Protein 7NNI (pdb70)

Sequence (688 aa):
ATKVAVAGASGYAGGEILRLLLGHPAYADGRLRIGALTAATSAGSTLGEHHPHLTPLAHRVVEPTEAAVLGGHDAVFLALPHGHSAVLAQQLSPETLIIDCGADFRLTDAAVWERFYGSSHAGSWPYGLPELPGARDQLRGTRRIAVPGCYPTAALLALFPALAADLIEPAVTVVAVSGTSGAGRAATTDLLGAEVIGSARAYNIAGVHRHTPEIAQGLRAVTDRDVSVSFTPVLIPASRGILATCTARTRSPLSQLRAAYEKAYHAEPFIYLMPEGQLPRTGAVIGSNAAHIAVAVDEDAQTFVAIAAIDNLVKGTAGAAVQSMNLALGWPETDGLSVVGVAPATKVAVAGASGYAGGEILRLLLGHPAYADGRLRIGALTAATSAGSTLGEHHPHLTPLAHRVVEPTEAAVLGGHDAVFLALPHGHSAVLAQQLSPETLIIDCGADFRLTDAAVWERFYGSSHAGSWPYGLPELPGARDQLRGTRRIAVPGCYPTAALLALFPALAADLIEPAVTVVAVSGTSGAGRAATTDLLGAEVIGSARAYNIAGVHRHTPEIAQGLRAVTDRDVSVSFTPVLIPASRGILATCTARTRSPLSQLRAAYEKAYHAEPFIYLMPEGQLPRTGAVIGSNAAHIAVAVDEDAQTFVAIAAIDNLVKGTAGAAVQSMNLALGWPETDGLSVVGVAP

Foldseek 3Di:
DFEEEEEQCLKPLNVLLLVLCCLFVCVVVVNYHYFAYEYQDQQQQFSCVRRVVNVVRRRHGHHHLAQVRRPPGQEYEHRCQDDDCLVVCVSHDVNHQYAYLYDLAQDADQVLCCVQPVDGRPYHAQELQCLQPPRLVSLFQDSYYHYAALVLNQACLQPQLCVLVVFFDQEKEKEKEWELSSVMDDDDPCSDLVNQPPDKAKPCFDPNPSCQVSNLRSNVVRDVDRHHYGYIYMYHHDHWKMKMKMKGAGPDDPVVSVVSNCVSPVPPVQEAEDDPPDADDQQFAAPALHKYKYWDADNVRNMIIMIIMHTCSAVVGSVSSVLSVCSNVVHDSCGSGHNGGDHD/DFEEEEEQCLKLLNVLLLVLCCLFVCVVVVVYHYFAYEYQPQQQAFSCVRHVVNVVRRRHGHHHDALVRRPPGQEYEHRCQDDACLVSVVSYDQRRQYAYLHDLALDADQVLCCVQPVDGRSYHAQELQCLQPPRLVRLFQGSYYHYAAQVLNQACLQPQLCLLVVFFDQEKEKEKEWELSSVMDDDDPCSDLVNQPPDKDKPCFDPNDSCQVSNQVSNVVRHVDRHHYGYIYMYHHDHWKMKMKMKGAGPDDPVVVVVSSCVSPVPPVQEAEDDPPDDDDQQFAAPALHKYKYWDADVVVNMIIMIIMHTCSAVVGSVSSVLSVCSSVVHDSCGSGHNGGDHD

GO terms:
  GO:0070401 NADP+ binding (F, IDA)
  GO:0005515 protein binding (F, IPI)

Radius of gyration: 26.14 Å; Cα contacts (8 Å, |Δi|>4): 1713; chains: 2; bounding box: 53×65×77 Å

B-factor: mean 17.66, std 7.45, range [7.05, 54.95]

Structure (mmCIF, N/CA/C/O backbone):
data_7NNI
#
_entry.id   7NNI
#
_cell.length_a   140.688
_cell.length_b   77.991
_cell.length_c   88.292
_cell.angle_alpha   90.000
_cell.angle_beta   127.520
_cell.angle_gamma   90.000
#
_symmetry.space_group_name_H-M   'C 1 2 1'
#
loop_
_entity.id
_entity.type
_entity.pdbx_description
1 polymer 'N-acetyl-gamma-glutamyl-phosphate reductase'
2 water water
#
loop_
_atom_site.group_PDB
_atom_site.id
_atom_site.type_symbol
_atom_site.label_atom_id
_atom_site.label_alt_id
_atom_site.label_comp_id
_atom_site.label_asym_id
_atom_site.label_entity_id
_atom_site.label_seq_id
_atom_site.pdbx_PDB_ins_code
_atom_site.Cartn_x
_atom_site.Cartn_y
_atom_site.Cartn_z
_atom_site.occupancy
_atom_site.B_iso_or_equiv
_atom_site.auth_seq_id
_atom_site.auth_comp_id
_atom_site.auth_asym_id
_atom_site.auth_atom_id
_atom_site.pdbx_PDB_model_num
ATOM 1 N N . ALA A 1 11 ? 35.907 -1.168 19.128 1.00 30.00 9 ALA A N 1
ATOM 2 C CA . ALA A 1 11 ? 35.064 -1.184 17.910 1.00 30.00 9 ALA A CA 1
ATOM 3 C C . ALA A 1 11 ? 33.782 -2.012 18.095 1.00 30.00 9 ALA A C 1
ATOM 4 O O . ALA A 1 11 ? 33.818 -3.074 18.682 1.00 30.00 9 ALA A O 1
ATOM 6 N N . THR A 1 12 ? 32.708 -1.521 17.488 1.00 17.24 10 THR A N 1
ATOM 7 C CA . THR A 1 12 ? 31.391 -2.140 17.627 1.00 15.37 10 THR A CA 1
ATOM 8 C C . THR A 1 12 ? 30.868 -2.489 16.233 1.00 15.69 10 THR A C 1
ATOM 9 O O . THR A 1 12 ? 30.699 -1.617 15.491 1.00 16.31 10 THR A O 1
ATOM 13 N N . LYS A 1 13 ? 30.702 -3.767 15.954 1.00 13.54 11 LYS A N 1
ATOM 14 C CA . LYS A 1 13 ? 30.143 -4.241 14.664 1.00 15.62 11 LYS A CA 1
ATOM 15 C C . LYS A 1 13 ? 28.647 -4.453 14.908 1.00 14.66 11 LYS A C 1
ATOM 16 O O . LYS A 1 13 ? 28.323 -5.172 15.809 1.00 13.78 11 LYS A O 1
ATOM 22 N N . VAL A 1 14 ? 27.814 -3.811 14.086 1.00 12.22 12 VAL A N 1
ATOM 23 C CA . VAL A 1 14 ? 26.351 -3.765 14.310 1.00 12.24 12 VAL A CA 1
ATOM 24 C C . VAL A 1 14 ? 25.588 -4.510 13.214 1.00 13.15 12 VAL A C 1
ATOM 25 O O . VAL A 1 14 ? 25.916 -4.391 12.075 1.00 13.15 12 VAL A O 1
ATOM 29 N N . ALA A 1 15 ? 24.618 -5.296 13.644 1.00 10.26 13 ALA A N 1
ATOM 30 C CA . ALA A 1 15 ? 23.722 -5.938 12.669 1.00 11.73 13 ALA A CA 1
ATOM 31 C C . ALA A 1 15 ? 22.341 -5.278 12.775 1.00 12.39 13 ALA A C 1
ATOM 32 O O . ALA A 1 15 ? 21.998 -4.773 13.808 1.00 11.40 13 ALA A O 1
ATOM 34 N N . VAL A 1 16 ? 21.595 -5.311 11.678 1.00 12.90 14 VAL A N 1
ATOM 35 C CA . VAL A 1 16 ? 20.212 -4.795 11.731 1.00 12.04 14 VAL A CA 1
ATOM 36 C C . VAL A 1 16 ? 19.296 -5.890 11.184 1.00 13.73 14 VAL A C 1
ATOM 37 O O . VAL A 1 16 ? 19.417 -6.154 10.053 1.00 14.48 14 VAL A O 1
ATOM 41 N N . ALA A 1 17 ? 18.464 -6.471 12.027 1.00 11.98 15 ALA A N 1
ATOM 42 C CA . ALA A 1 17 ? 17.488 -7.493 11.623 1.00 15.30 15 ALA A CA 1
ATOM 43 C C . ALA A 1 17 ? 16.195 -6.768 11.248 1.00 16.85 15 ALA A C 1
ATOM 44 O O . ALA A 1 17 ? 15.792 -5.921 12.006 1.00 16.33 15 ALA A O 1
ATOM 46 N N . GLY A 1 18 ? 15.628 -7.095 10.096 1.00 15.95 16 GLY A N 1
ATOM 47 C CA . GLY A 1 18 ? 14.462 -6.337 9.609 1.00 16.13 16 GLY A CA 1
ATOM 48 C C . GLY A 1 18 ? 14.943 -5.064 8.958 1.00 15.40 16 GLY A C 1
ATOM 49 O O . GLY A 1 18 ? 14.300 -4.064 9.068 1.00 19.13 16 GLY A O 1
ATOM 50 N N . ALA A 1 19 ? 16.043 -5.179 8.221 1.00 13.41 17 ALA A N 1
ATOM 51 C CA . ALA A 1 19 ? 16.687 -4.005 7.613 1.00 13.26 17 ALA A CA 1
ATOM 52 C C . ALA A 1 19 ? 15.844 -3.421 6.472 1.00 16.69 17 ALA A C 1
ATOM 53 O O . ALA A 1 19 ? 16.058 -2.307 6.195 1.00 15.72 17 ALA A O 1
ATOM 55 N N . SER A 1 20 ? 14.951 -4.219 5.876 1.00 14.50 18 SER A N 1
ATOM 56 C CA . SER A 1 20 ? 14.201 -3.753 4.710 1.00 14.25 18 SER A CA 1
ATOM 57 C C . SER A 1 20 ? 12.946 -2.961 5.069 1.00 14.46 18 SER A C 1
ATOM 58 O O . SER A 1 20 ? 12.304 -2.412 4.161 1.00 16.12 18 SER A O 1
ATOM 61 N N . GLY A 1 21 ? 12.576 -2.884 6.354 1.00 15.42 19 GLY A N 1
ATOM 62 C CA . GLY A 1 21 ? 11.448 -2.078 6.778 1.00 14.16 19 GLY A CA 1
ATOM 63 C C . GLY A 1 21 ? 11.835 -0.625 7.003 1.00 15.24 19 GLY A C 1
ATOM 64 O O . GLY A 1 21 ? 12.989 -0.222 6.852 1.00 13.56 19 GLY A O 1
ATOM 65 N N . TYR A 1 22 ? 10.840 0.176 7.397 1.00 13.93 20 TYR A N 1
ATOM 66 C CA . TYR A 1 22 ? 11.075 1.612 7.563 1.00 12.91 20 TYR A CA 1
ATOM 67 C C . TYR A 1 22 ? 12.000 1.898 8.745 1.00 13.15 20 TYR A C 1
ATOM 68 O O . TYR A 1 22 ? 12.911 2.729 8.642 1.00 14.61 20 TYR A O 1
ATOM 77 N N . ALA A 1 23 ? 11.761 1.249 9.888 1.00 13.16 21 ALA A N 1
ATOM 78 C CA . ALA A 1 23 ? 12.631 1.456 11.045 1.00 13.52 21 ALA A CA 1
ATOM 79 C C . ALA A 1 23 ? 14.063 1.027 10.744 1.00 14.23 21 ALA A C 1
ATOM 80 O O . ALA A 1 23 ? 15.014 1.723 11.114 1.00 14.55 21 ALA A O 1
ATOM 82 N N . GLY A 1 24 ? 14.238 -0.122 10.083 1.00 14.48 22 GLY A N 1
ATOM 83 C CA . GLY A 1 24 ? 15.581 -0.587 9.776 1.00 14.27 22 GLY A CA 1
ATOM 84 C C . GLY A 1 24 ? 16.306 0.343 8.826 1.00 14.16 22 GLY A C 1
ATOM 85 O O . GLY A 1 24 ? 17.506 0.599 8.985 1.00 12.66 22 GLY A O 1
ATOM 86 N N . GLY A 1 25 ? 15.588 0.856 7.818 1.00 14.38 23 GLY A N 1
ATOM 87 C CA . GLY A 1 25 ? 16.175 1.839 6.924 1.00 12.58 23 GLY A CA 1
ATOM 88 C C . GLY A 1 25 ? 16.570 3.117 7.636 1.00 13.97 23 GLY A C 1
ATOM 89 O O . GLY A 1 25 ? 17.572 3.743 7.282 1.00 16.11 23 GLY A O 1
ATOM 90 N N . GLU A 1 26 ? 15.794 3.527 8.644 1.00 12.83 24 GLU A N 1
ATOM 91 C CA . GLU A 1 26 ? 16.134 4.758 9.342 1.00 12.24 24 GLU A CA 1
ATOM 92 C C . GLU A 1 26 ? 17.275 4.558 10.323 1.00 11.75 24 GLU A C 1
ATOM 93 O O . GLU A 1 26 ? 18.105 5.457 10.474 1.00 14.89 24 GLU A O 1
ATOM 99 N N . ILE A 1 27 ? 17.351 3.399 10.978 1.00 8.91 25 ILE A N 1
ATOM 100 C CA . ILE A 1 27 ? 18.545 3.090 11.772 1.00 10.35 25 ILE A CA 1
ATOM 101 C C . ILE A 1 27 ? 19.792 3.168 10.902 1.00 10.77 25 ILE A C 1
ATOM 102 O O . ILE A 1 27 ? 20.800 3.761 11.297 1.00 10.04 25 ILE A O 1
ATOM 107 N N . LEU A 1 28 ? 19.738 2.593 9.693 1.00 10.11 26 LEU A N 1
ATOM 108 C CA . LEU A 1 28 ? 20.899 2.609 8.811 1.00 10.99 26 LEU A CA 1
ATOM 109 C C . LEU A 1 28 ? 21.261 4.020 8.366 1.00 11.51 26 LEU A C 1
ATOM 110 O O . LEU A 1 28 ? 22.442 4.351 8.270 1.00 9.81 26 LEU A O 1
ATOM 115 N N . ARG A 1 29 ? 20.267 4.869 8.088 1.00 10.18 27 ARG A N 1
ATOM 116 C CA . ARG A 1 29 ? 20.576 6.259 7.772 1.00 9.38 27 ARG A CA 1
ATOM 117 C C . ARG A 1 29 ? 21.323 6.940 8.919 1.00 10.44 27 ARG A C 1
ATOM 118 O O . ARG A 1 29 ? 22.302 7.666 8.694 1.00 12.05 27 ARG A O 1
ATOM 126 N N . LEU A 1 30 ? 20.867 6.736 10.157 1.00 9.41 28 LEU A N 1
ATOM 127 C CA . LEU A 1 30 ? 21.539 7.361 11.297 1.00 9.89 28 LEU A CA 1
ATOM 128 C C . LEU A 1 30 ? 22.937 6.790 11.510 1.00 10.67 28 LEU A C 1
ATOM 129 O O . LEU A 1 30 ? 23.869 7.531 11.851 1.00 12.37 28 LEU A O 1
ATOM 134 N N . LEU A 1 31 ? 23.103 5.478 11.344 1.00 9.54 29 LEU A N 1
ATOM 135 C CA . LEU A 1 31 ? 24.430 4.898 11.533 1.00 9.70 29 LEU A CA 1
ATOM 136 C C . LEU A 1 31 ? 25.409 5.435 10.496 1.00 10.85 29 LEU A C 1
ATOM 137 O O . LEU A 1 31 ? 26.572 5.702 10.814 1.00 11.24 29 LEU A O 1
ATOM 142 N N . LEU A 1 32 ? 24.951 5.627 9.250 1.00 11.79 30 LEU A N 1
ATOM 143 C CA . LEU A 1 32 ? 25.838 6.132 8.206 1.00 11.39 30 LEU A CA 1
ATOM 144 C C . LEU A 1 32 ? 26.309 7.553 8.492 1.00 13.26 30 LEU A C 1
ATOM 145 O O . LEU A 1 32 ? 27.380 7.955 8.025 1.00 14.57 30 LEU A O 1
ATOM 150 N N . GLY A 1 33 ? 25.521 8.336 9.224 1.00 11.06 31 GLY A N 1
ATOM 151 C CA . GLY A 1 33 ? 25.899 9.690 9.559 1.00 13.81 31 GLY A CA 1
ATOM 152 C C . GLY A 1 33 ? 26.532 9.843 10.919 1.00 12.95 31 GLY A C 1
ATOM 153 O O . GLY A 1 33 ? 26.871 10.965 11.306 1.00 13.80 31 GLY A O 1
ATOM 154 N N . HIS A 1 34 ? 26.715 8.749 11.651 1.00 12.05 32 HIS A N 1
ATOM 155 C CA . HIS A 1 34 ? 27.208 8.751 13.024 1.00 11.59 32 HIS A CA 1
ATOM 156 C C . HIS A 1 34 ? 28.717 9.003 13.034 1.00 15.16 32 HIS A C 1
ATOM 157 O O . HIS A 1 34 ? 29.441 8.461 12.198 1.00 14.53 32 HIS A O 1
ATOM 164 N N . PRO A 1 35 ? 29.213 9.842 13.945 1.00 11.01 33 PRO A N 1
ATOM 165 C CA . PRO A 1 35 ? 30.660 10.122 13.962 1.00 14.37 33 PRO A CA 1
ATOM 166 C C . PRO A 1 35 ? 31.514 8.894 14.233 1.00 14.93 33 PRO A C 1
ATOM 167 O O . PRO A 1 35 ? 32.671 8.848 13.793 1.00 16.61 33 PRO A O 1
ATOM 171 N N . ALA A 1 36 ? 30.992 7.903 14.959 1.00 12.41 34 ALA A N 1
ATOM 172 C CA . ALA A 1 36 ? 31.772 6.690 15.175 1.00 16.37 34 ALA A CA 1
ATOM 173 C C . ALA A 1 36 ? 31.865 5.840 13.917 1.00 15.80 34 ALA A C 1
ATOM 174 O O . ALA A 1 36 ? 32.817 5.061 13.780 1.00 13.29 34 ALA A O 1
ATOM 176 N N . TYR A 1 37 ? 30.899 5.962 13.001 1.00 13.27 35 TYR A N 1
ATOM 177 C CA . TYR A 1 37 ? 31.031 5.306 11.705 1.00 13.52 35 TYR A CA 1
ATOM 178 C C . TYR A 1 37 ? 32.126 5.972 10.883 1.00 14.82 35 TYR A C 1
ATOM 179 O O . TYR A 1 37 ? 32.962 5.292 10.274 1.00 15.48 35 TYR A O 1
ATOM 188 N N . ALA A 1 38 ? 32.159 7.303 10.890 1.00 14.63 36 ALA A N 1
ATOM 189 C CA . ALA A 1 38 ? 33.151 8.028 10.112 1.00 15.85 36 ALA A CA 1
ATOM 190 C C . ALA A 1 38 ? 34.565 7.771 10.618 1.00 15.84 36 ALA A C 1
ATOM 191 O O . ALA A 1 38 ? 35.506 7.748 9.818 1.00 16.49 36 ALA A O 1
ATOM 193 N N . ASP A 1 39 ? 34.746 7.571 11.918 1.00 13.90 37 ASP A N 1
ATOM 194 C CA . ASP A 1 39 ? 36.099 7.379 12.429 1.00 17.63 37 ASP A CA 1
ATOM 195 C C . ASP A 1 39 ? 36.465 5.913 12.617 1.00 19.12 37 ASP A C 1
ATOM 196 O O . ASP A 1 39 ? 37.580 5.615 13.054 1.00 18.21 37 ASP A O 1
ATOM 201 N N . GLY A 1 40 ? 35.571 4.990 12.272 1.00 15.53 38 GLY A N 1
ATOM 202 C CA . GLY A 1 40 ? 35.901 3.580 12.246 1.00 16.20 38 GLY A CA 1
ATOM 203 C C . GLY A 1 40 ? 35.533 2.784 13.478 1.00 16.72 38 GLY A C 1
ATOM 204 O O . GLY A 1 40 ? 35.781 1.570 13.500 1.00 19.06 38 GLY A O 1
ATOM 205 N N . ARG A 1 41 ? 34.971 3.417 14.508 1.00 14.16 39 ARG A N 1
ATOM 206 C CA . ARG A 1 41 ? 34.620 2.686 15.720 1.00 17.13 39 ARG A CA 1
ATOM 207 C C . ARG A 1 41 ? 33.325 1.902 15.572 1.00 19.03 39 ARG A C 1
ATOM 208 O O . ARG A 1 41 ? 33.118 0.912 16.285 1.00 19.93 39 ARG A O 1
ATOM 216 N N . LEU A 1 42 ? 32.440 2.339 14.686 1.00 12.72 40 LEU A N 1
ATOM 217 C CA . LEU A 1 42 ? 31.180 1.659 14.429 1.00 12.98 40 LEU A CA 1
ATOM 218 C C . LEU A 1 42 ? 31.208 1.101 13.015 1.00 15.53 40 LEU A C 1
ATOM 219 O O . LEU A 1 42 ? 31.475 1.837 12.062 1.00 14.93 40 LEU A O 1
ATOM 224 N N . ARG A 1 43 ? 30.925 -0.190 12.882 1.00 12.10 41 ARG A N 1
ATOM 225 C CA . ARG A 1 43 ? 30.949 -0.862 11.595 1.00 11.54 41 ARG A CA 1
ATOM 226 C C . ARG A 1 43 ? 29.611 -1.537 11.363 1.00 11.62 41 ARG A C 1
ATOM 227 O O . ARG A 1 43 ? 29.039 -2.131 12.280 1.00 12.43 41 ARG A O 1
ATOM 235 N N . ILE A 1 44 ? 29.125 -1.445 10.129 1.00 10.80 42 ILE A N 1
ATOM 236 C CA . ILE A 1 44 ? 27.807 -1.945 9.760 1.00 9.43 42 ILE A CA 1
ATOM 237 C C . ILE A 1 44 ? 27.997 -3.339 9.182 1.00 12.28 42 ILE A C 1
ATOM 238 O O . ILE A 1 44 ? 28.642 -3.503 8.140 1.00 12.70 42 ILE A O 1
ATOM 243 N N . GLY A 1 45 ? 27.467 -4.344 9.882 1.00 11.10 43 GLY A N 1
ATOM 244 C CA . GLY A 1 45 ? 27.592 -5.726 9.467 1.00 10.54 43 GLY A CA 1
ATOM 245 C C . GLY A 1 45 ? 26.358 -6.263 8.766 1.00 13.17 43 GLY A C 1
ATOM 246 O O . GLY A 1 45 ? 25.870 -5.658 7.810 1.00 13.08 43 GLY A O 1
ATOM 247 N N . ALA A 1 46 ? 25.853 -7.400 9.237 1.00 10.42 44 ALA A N 1
ATOM 248 C CA . ALA A 1 46 ? 24.767 -8.100 8.556 1.00 10.73 44 ALA A CA 1
ATOM 249 C C . ALA A 1 46 ? 23.471 -7.301 8.567 1.00 14.01 44 ALA A C 1
ATOM 250 O O . ALA A 1 46 ? 23.092 -6.709 9.582 1.00 12.58 44 ALA A O 1
ATOM 252 N N . LEU A 1 47 ? 22.784 -7.325 7.421 1.00 10.54 45 LEU A N 1
ATOM 253 C CA . LEU A 1 47 ? 21.479 -6.705 7.214 1.00 11.16 45 LEU A CA 1
ATOM 254 C C . LEU A 1 47 ? 20.525 -7.802 6.767 1.00 12.20 45 LEU A C 1
ATOM 255 O O . LEU A 1 47 ? 20.752 -8.430 5.727 1.00 12.95 45 LEU A O 1
ATOM 260 N N . THR A 1 48 ? 19.488 -8.064 7.564 1.00 12.68 46 THR A N 1
ATOM 261 C CA . THR A 1 48 ? 18.689 -9.267 7.375 1.00 12.86 46 THR A CA 1
ATOM 262 C C . THR A 1 48 ? 17.212 -8.932 7.244 1.00 15.11 46 THR A C 1
ATOM 263 O O . THR A 1 48 ? 16.746 -7.871 7.660 1.00 15.43 46 THR A O 1
ATOM 267 N N . ALA A 1 49 ? 16.483 -9.863 6.639 1.00 14.99 47 ALA A N 1
ATOM 268 C CA . ALA A 1 49 ? 15.037 -9.750 6.519 1.00 14.96 47 ALA A CA 1
ATOM 269 C C . ALA A 1 49 ? 14.446 -11.150 6.470 1.00 19.92 47 ALA A C 1
ATOM 270 O O . ALA A 1 49 ? 15.142 -12.131 6.190 1.00 17.94 47 ALA A O 1
ATOM 272 N N . ALA A 1 50 ? 13.142 -11.232 6.752 1.00 20.71 48 ALA A N 1
ATOM 273 C CA . ALA A 1 50 ? 12.460 -12.519 6.741 1.00 22.52 48 ALA A CA 1
ATOM 274 C C . ALA A 1 50 ? 12.119 -12.979 5.333 1.00 27.14 48 ALA A C 1
ATOM 275 O O . ALA A 1 50 ? 11.928 -14.179 5.117 1.00 31.63 48 ALA A O 1
ATOM 277 N N . THR A 1 51 ? 12.022 -12.054 4.385 1.00 23.92 49 THR A N 1
ATOM 278 C CA . THR A 1 51 ? 11.845 -12.355 2.973 1.00 25.76 49 THR A CA 1
ATOM 279 C C . THR A 1 51 ? 12.883 -11.573 2.179 1.00 26.09 49 THR A C 1
ATOM 280 O O . THR A 1 51 ? 13.524 -10.649 2.689 1.00 26.95 49 THR A O 1
ATOM 284 N N . SER A 1 52 ? 13.046 -11.962 0.917 1.00 28.83 50 SER A N 1
ATOM 285 C CA . SER A 1 52 ? 13.917 -11.290 -0.042 1.00 25.33 50 SER A CA 1
ATOM 286 C C . SER A 1 52 ? 15.404 -11.463 0.263 1.00 20.94 50 SER A C 1
ATOM 287 O O . SER A 1 52 ? 16.216 -10.672 -0.212 1.00 19.70 50 SER A O 1
ATOM 290 N N . ALA A 1 53 ? 15.800 -12.480 1.031 1.00 21.67 51 ALA A N 1
ATOM 291 C CA . ALA A 1 53 ? 17.222 -12.785 1.140 1.00 20.68 51 ALA A CA 1
ATOM 292 C C . ALA A 1 53 ? 17.805 -13.029 -0.248 1.00 19.99 51 ALA A C 1
ATOM 293 O O . ALA A 1 53 ? 17.199 -13.709 -1.083 1.00 22.45 51 ALA A O 1
ATOM 295 N N . GLY A 1 54 ? 18.983 -12.460 -0.498 1.00 18.07 52 GLY A N 1
ATOM 296 C CA . GLY A 1 54 ? 19.605 -12.521 -1.798 1.00 19.30 52 GLY A CA 1
ATOM 297 C C . GLY A 1 54 ? 19.381 -11.293 -2.657 1.00 19.85 52 GLY A C 1
ATOM 298 O O . GLY A 1 54 ? 20.122 -11.089 -3.629 1.00 21.65 52 GLY A O 1
ATOM 299 N N . SER A 1 55 ? 18.376 -10.483 -2.337 1.00 15.55 53 SER A N 1
ATOM 300 C CA . SER A 1 55 ? 18.245 -9.182 -2.971 1.00 16.61 53 SER A CA 1
ATOM 301 C C . SER A 1 55 ? 19.305 -8.240 -2.408 1.00 18.37 53 SER A C 1
ATOM 302 O O . SER A 1 55 ? 19.970 -8.544 -1.413 1.00 17.58 53 SER A O 1
ATOM 305 N N . THR A 1 56 ? 19.474 -7.087 -3.055 1.00 16.07 54 THR A N 1
ATOM 306 C CA . THR A 1 56 ? 20.381 -6.076 -2.528 1.00 16.34 54 THR A CA 1
ATOM 307 C C . THR A 1 56 ? 19.608 -5.002 -1.781 1.00 16.94 54 THR A C 1
ATOM 308 O O . THR A 1 56 ? 18.418 -4.769 -2.015 1.00 16.98 54 THR A O 1
ATOM 312 N N . LEU A 1 57 ? 20.322 -4.327 -0.878 1.00 13.20 55 LEU A N 1
ATOM 313 C CA . LEU A 1 57 ? 19.685 -3.301 -0.068 1.00 13.58 55 LEU A CA 1
ATOM 314 C C . LEU A 1 57 ? 19.139 -2.169 -0.924 1.00 14.88 55 LEU A C 1
ATOM 315 O O . LEU A 1 57 ? 18.101 -1.589 -0.589 1.00 15.10 55 LEU A O 1
ATOM 320 N N . GLY A 1 58 ? 19.824 -1.845 -2.026 1.00 16.47 56 GLY A N 1
ATOM 321 C CA . GLY A 1 58 ? 19.372 -0.761 -2.886 1.00 17.48 56 GLY A CA 1
ATOM 322 C C . GLY A 1 58 ? 18.013 -1.021 -3.500 1.00 17.60 56 GLY A C 1
ATOM 323 O O . GLY A 1 58 ? 17.281 -0.078 -3.815 1.00 17.76 56 GLY A O 1
ATOM 324 N N . GLU A 1 59 ? 17.649 -2.294 -3.666 1.00 15.61 57 GLU A N 1
ATOM 325 C CA . GLU A 1 59 ? 16.306 -2.619 -4.141 1.00 16.91 57 GLU A CA 1
ATOM 326 C C . GLU A 1 59 ? 15.227 -2.269 -3.121 1.00 22.14 57 GLU A C 1
ATOM 327 O O . GLU A 1 59 ? 14.069 -2.074 -3.507 1.00 25.85 57 GLU A O 1
ATOM 333 N N . HIS A 1 60 ? 15.575 -2.188 -1.836 1.00 15.69 58 HIS A N 1
ATOM 334 C CA . HIS A 1 60 ? 14.636 -1.878 -0.761 1.00 15.89 58 HIS A CA 1
ATOM 335 C C . HIS A 1 60 ? 14.712 -0.435 -0.292 1.00 17.62 58 HIS A C 1
ATOM 336 O O . HIS A 1 60 ? 13.681 0.175 -0.002 1.00 16.42 58 HIS A O 1
ATOM 343 N N . HIS A 1 61 ? 15.920 0.116 -0.202 1.00 13.52 59 HIS A N 1
ATOM 344 C CA . HIS A 1 61 ? 16.168 1.436 0.368 1.00 13.38 59 HIS A CA 1
ATOM 345 C C . HIS A 1 61 ? 17.061 2.201 -0.598 1.00 16.39 59 HIS A C 1
ATOM 346 O O . HIS A 1 61 ? 18.268 2.344 -0.363 1.00 13.51 59 HIS A O 1
ATOM 353 N N . PRO A 1 62 ? 16.503 2.704 -1.702 1.00 15.08 60 PRO A N 1
ATOM 354 C CA . PRO A 1 62 ? 17.331 3.448 -2.664 1.00 12.57 60 PRO A CA 1
ATOM 355 C C . PRO A 1 62 ? 17.964 4.704 -2.093 1.00 12.65 60 PRO A C 1
ATOM 356 O O . PRO A 1 62 ? 18.915 5.214 -2.692 1.00 14.71 60 PRO A O 1
ATOM 360 N N . HIS A 1 63 ? 17.484 5.222 -0.959 1.00 12.40 61 HIS A N 1
ATOM 361 C CA . HIS A 1 63 ? 18.126 6.391 -0.377 1.00 11.69 61 HIS A CA 1
ATOM 362 C C . HIS A 1 63 ? 19.468 6.052 0.263 1.00 9.72 61 HIS A C 1
ATOM 363 O O . HIS A 1 63 ? 20.281 6.952 0.471 1.00 12.33 61 HIS A O 1
ATOM 370 N N . LEU A 1 64 ? 19.726 4.786 0.549 1.00 9.76 62 LEU A N 1
ATOM 371 C CA . LEU A 1 64 ? 20.943 4.396 1.273 1.00 10.56 62 LEU A CA 1
ATOM 372 C C . LEU A 1 64 ? 22.033 3.947 0.296 1.00 11.41 62 LEU A C 1
ATOM 373 O O . LEU A 1 64 ? 22.547 2.827 0.358 1.00 12.17 62 LEU A O 1
ATOM 378 N N . THR A 1 65 ? 22.383 4.830 -0.639 1.00 10.96 63 THR A N 1
ATOM 379 C CA . THR A 1 65 ? 23.277 4.411 -1.714 1.00 13.09 63 THR A CA 1
ATOM 380 C C . THR A 1 65 ? 24.645 3.922 -1.242 1.00 14.12 63 THR A C 1
ATOM 381 O O . THR A 1 65 ? 25.183 3.017 -1.901 1.00 12.77 63 THR A O 1
ATOM 385 N N . PRO A 1 66 ? 25.247 4.427 -0.153 1.00 12.74 64 PRO A N 1
ATOM 386 C CA . PRO A 1 66 ? 26.534 3.854 0.286 1.00 14.46 64 PRO A CA 1
ATOM 387 C C . PRO A 1 66 ? 26.466 2.372 0.583 1.00 14.14 64 PRO A C 1
ATOM 388 O O . PRO A 1 66 ? 27.506 1.700 0.530 1.00 15.71 64 PRO A O 1
ATOM 392 N N . LEU A 1 67 ? 25.283 1.842 0.891 1.00 9.95 65 LEU A N 1
ATOM 393 C CA . LEU A 1 67 ? 25.104 0.434 1.210 1.00 11.91 65 LEU A CA 1
ATOM 394 C C . LEU A 1 67 ? 24.339 -0.322 0.136 1.00 14.05 65 LEU A C 1
ATOM 395 O O . LEU A 1 67 ? 23.874 -1.433 0.397 1.00 12.68 65 LEU A O 1
ATOM 400 N N . ALA A 1 68 ? 24.180 0.262 -1.057 1.00 14.77 66 ALA A N 1
ATOM 401 C CA . ALA A 1 68 ? 23.245 -0.279 -2.041 1.00 16.45 66 ALA A CA 1
ATOM 402 C C . ALA A 1 68 ? 23.592 -1.710 -2.434 1.00 14.63 66 ALA A C 1
ATOM 403 O O . ALA A 1 68 ? 22.695 -2.531 -2.661 1.00 15.68 66 ALA A O 1
ATOM 405 N N . HIS A 1 69 ? 24.885 -2.029 -2.503 1.00 15.49 67 HIS A N 1
ATOM 406 C CA . HIS A 1 69 ? 25.360 -3.333 -2.946 1.00 17.10 67 HIS A CA 1
ATOM 407 C C . HIS A 1 69 ? 25.280 -4.415 -1.870 1.00 17.54 67 HIS A C 1
ATOM 408 O O . HIS A 1 69 ? 25.555 -5.578 -2.175 1.00 18.74 67 HIS A O 1
ATOM 415 N N . ARG A 1 70 ? 24.929 -4.080 -0.627 1.00 13.99 68 ARG A N 1
ATOM 416 C CA . ARG A 1 70 ? 24.840 -5.106 0.410 1.00 14.45 68 ARG A CA 1
ATOM 417 C C . ARG A 1 70 ? 23.741 -6.112 0.090 1.00 14.74 68 ARG A C 1
ATOM 418 O O . ARG A 1 70 ? 22.625 -5.740 -0.275 1.00 15.48 68 ARG A O 1
ATOM 426 N N . VAL A 1 71 ? 24.053 -7.393 0.266 1.00 15.04 69 VAL A N 1
ATOM 427 C CA . VAL A 1 71 ? 23.096 -8.462 0.018 1.00 15.51 69 VAL A CA 1
ATOM 428 C C . VAL A 1 71 ? 22.330 -8.758 1.302 1.00 14.25 69 VAL A C 1
ATOM 429 O O . VAL A 1 71 ? 22.928 -9.045 2.347 1.00 13.85 69 VAL A O 1
ATOM 433 N N . VAL A 1 72 ? 20.999 -8.695 1.219 1.00 13.64 70 VAL A N 1
ATOM 434 C CA . VAL A 1 72 ? 20.146 -9.008 2.359 1.00 12.43 70 VAL A CA 1
ATOM 435 C C . VAL A 1 72 ? 20.260 -10.490 2.688 1.00 16.49 70 VAL A C 1
ATOM 436 O O . VAL A 1 72 ? 20.180 -11.351 1.800 1.00 18.27 70 VAL A O 1
ATOM 440 N N . GLU A 1 73 ? 20.448 -10.796 3.969 1.00 14.64 71 GLU A N 1
ATOM 441 C CA . GLU A 1 73 ? 20.597 -12.158 4.462 1.00 15.17 71 GLU A CA 1
ATOM 442 C C . GLU A 1 73 ? 19.357 -12.580 5.242 1.00 15.85 71 GLU A C 1
ATOM 443 O O . GLU A 1 73 ? 18.546 -11.739 5.635 1.00 14.66 71 GLU A O 1
ATOM 449 N N . PRO A 1 74 ? 19.151 -13.878 5.460 1.00 17.33 72 PRO A N 1
ATOM 450 C CA . PRO A 1 74 ? 17.977 -14.300 6.231 1.00 17.53 72 PRO A CA 1
ATOM 451 C C . PRO A 1 74 ? 18.127 -13.907 7.691 1.00 16.61 72 PRO A C 1
ATOM 452 O O . PRO A 1 74 ? 19.231 -13.875 8.237 1.00 17.40 72 PRO A O 1
ATOM 456 N N . THR A 1 75 ? 16.995 -13.590 8.318 1.00 15.54 73 THR A N 1
ATOM 457 C CA . THR A 1 75 ? 16.982 -13.262 9.745 1.00 17.28 73 THR A CA 1
ATOM 458 C C . THR A 1 75 ? 17.097 -14.563 10.523 1.00 18.15 73 THR A C 1
ATOM 459 O O . THR A 1 75 ? 16.111 -15.271 10.728 1.00 19.11 73 THR A O 1
ATOM 463 N N . GLU A 1 76 ? 18.321 -14.885 10.936 1.00 16.37 74 GLU A N 1
ATOM 464 C CA . GLU A 1 76 ? 18.639 -16.102 11.660 1.00 21.28 74 GLU A CA 1
ATOM 465 C C . GLU A 1 76 ? 19.736 -15.772 12.655 1.00 18.87 74 GLU A C 1
ATOM 466 O O . GLU A 1 76 ? 20.600 -14.935 12.383 1.00 18.11 74 GLU A O 1
ATOM 472 N N . ALA A 1 77 ? 19.703 -16.448 13.804 1.00 18.79 75 ALA A N 1
ATOM 473 C CA . ALA A 1 77 ? 20.719 -16.211 14.827 1.00 20.88 75 ALA A CA 1
ATOM 474 C C . ALA A 1 77 ? 22.130 -16.427 14.287 1.00 18.40 75 ALA A C 1
ATOM 475 O O . ALA A 1 77 ? 23.055 -15.690 14.648 1.00 20.89 75 ALA A O 1
ATOM 477 N N . ALA A 1 78 ? 22.320 -17.434 13.426 1.00 17.75 76 ALA A N 1
ATOM 478 C CA . ALA A 1 78 ? 23.662 -17.719 12.918 1.00 19.74 76 ALA A CA 1
ATOM 479 C C . ALA A 1 78 ? 24.221 -16.544 12.119 1.00 19.60 76 ALA A C 1
ATOM 480 O O . ALA A 1 78 ? 25.406 -16.206 12.248 1.00 18.64 76 ALA A O 1
ATOM 482 N N . VAL A 1 79 ? 23.379 -15.899 11.305 1.00 17.67 77 VAL A N 1
ATOM 483 C CA . VAL A 1 79 ? 23.809 -14.730 10.539 1.00 17.42 77 VAL A CA 1
ATOM 484 C C . VAL A 1 79 ? 24.119 -13.554 11.459 1.00 15.05 77 VAL A C 1
ATOM 485 O O . VAL A 1 79 ? 25.017 -12.749 11.177 1.00 15.88 77 VAL A O 1
ATOM 489 N N . LEU A 1 80 ? 23.391 -13.433 12.565 1.00 15.69 78 LEU A N 1
ATOM 490 C CA . LEU A 1 80 ? 23.548 -12.308 13.474 1.00 14.93 78 LEU A CA 1
ATOM 491 C C . LEU A 1 80 ? 24.694 -12.490 14.457 1.00 17.31 78 LEU A C 1
ATOM 492 O O . LEU A 1 80 ? 25.038 -11.537 15.160 1.00 17.52 78 LEU A O 1
ATOM 497 N N . GLY A 1 81 ? 25.285 -13.678 14.525 1.00 16.14 79 GLY A N 1
ATOM 498 C CA . GLY A 1 81 ? 26.423 -13.884 15.401 1.00 17.99 79 GLY A CA 1
ATOM 499 C C . GLY A 1 81 ? 27.631 -13.081 14.965 1.00 17.49 79 GLY A C 1
ATOM 500 O O . GLY A 1 81 ? 27.752 -12.648 13.818 1.00 18.84 79 GLY A O 1
ATOM 501 N N . GLY A 1 82 ? 28.550 -12.879 15.908 1.00 17.35 80 GLY A N 1
ATOM 502 C CA . GLY A 1 82 ? 29.725 -12.097 15.594 1.00 19.49 80 GLY A CA 1
ATOM 503 C C . GLY A 1 82 ? 29.497 -10.606 15.530 1.00 19.57 80 GLY A C 1
ATOM 504 O O . GLY A 1 82 ? 30.365 -9.882 15.038 1.00 20.76 80 GLY A O 1
ATOM 505 N N . HIS A 1 83 ? 28.354 -10.123 15.998 1.00 14.69 81 HIS A N 1
ATOM 506 C CA . HIS A 1 83 ? 28.075 -8.696 16.068 1.00 15.50 81 HIS A CA 1
ATOM 507 C C . HIS A 1 83 ? 27.951 -8.271 17.525 1.00 15.22 81 HIS A C 1
ATOM 508 O O . HIS A 1 83 ? 27.266 -8.930 18.315 1.00 17.63 81 HIS A O 1
ATOM 515 N N . ASP A 1 84 ? 28.599 -7.158 17.868 1.00 13.17 82 ASP A N 1
ATOM 516 C CA . ASP A 1 84 ? 28.563 -6.670 19.242 1.00 16.97 82 ASP A CA 1
ATOM 517 C C . ASP A 1 84 ? 27.204 -6.092 19.611 1.00 14.23 82 ASP A C 1
ATOM 518 O O . ASP A 1 84 ? 26.835 -6.094 20.794 1.00 12.54 82 ASP A O 1
ATOM 523 N N . ALA A 1 85 ? 26.462 -5.581 18.628 1.00 10.68 83 ALA A N 1
ATOM 524 C CA . ALA A 1 85 ? 25.158 -4.980 18.847 1.00 11.08 83 ALA A CA 1
ATOM 525 C C . ALA A 1 85 ? 24.228 -5.448 17.737 1.00 9.90 83 ALA A C 1
ATOM 526 O O . ALA A 1 85 ? 24.645 -5.569 16.580 1.00 12.01 83 ALA A O 1
ATOM 528 N N . VAL A 1 86 ? 22.981 -5.747 18.092 1.00 9.50 84 VAL A N 1
ATOM 529 C CA . VAL A 1 86 ? 21.989 -6.182 17.112 1.00 9.39 84 VAL A CA 1
ATOM 530 C C . VAL A 1 86 ? 20.734 -5.352 17.314 1.00 12.75 84 VAL A C 1
ATOM 531 O O . VAL A 1 86 ? 20.148 -5.367 18.405 1.00 12.75 84 VAL A O 1
ATOM 535 N N . PHE A 1 87 ? 20.331 -4.620 16.276 1.00 10.79 85 PHE A N 1
ATOM 536 C CA . PHE A 1 87 ? 19.051 -3.925 16.270 1.00 11.94 85 PHE A CA 1
ATOM 537 C C . PHE A 1 87 ? 17.996 -4.892 15.749 1.00 13.15 85 PHE A C 1
ATOM 538 O O . PHE A 1 87 ? 18.129 -5.408 14.635 1.00 13.09 85 PHE A O 1
ATOM 546 N N . LEU A 1 88 ? 16.967 -5.155 16.551 1.00 12.29 86 LEU A N 1
ATOM 547 C CA . LEU A 1 88 ? 15.814 -5.922 16.080 1.00 11.42 86 LEU A CA 1
ATOM 548 C C . LEU A 1 88 ? 14.808 -4.881 15.627 1.00 15.40 86 LEU A C 1
ATOM 549 O O . LEU A 1 88 ? 13.997 -4.389 16.412 1.00 13.94 86 LEU A O 1
ATOM 554 N N . ALA A 1 89 ? 14.908 -4.510 14.353 1.00 15.66 87 ALA A N 1
ATOM 555 C CA . ALA A 1 89 ? 14.170 -3.371 13.801 1.00 15.19 87 ALA A CA 1
ATOM 556 C C . ALA A 1 89 ? 12.817 -3.832 13.266 1.00 17.57 87 ALA A C 1
ATOM 557 O O . ALA A 1 89 ? 12.485 -3.700 12.087 1.00 21.85 87 ALA A O 1
ATOM 559 N N . LEU A 1 90 ? 12.041 -4.409 14.172 1.00 18.20 88 LEU A N 1
ATOM 560 C CA . LEU A 1 90 ? 10.722 -4.954 13.863 1.00 18.89 88 LEU A CA 1
ATOM 561 C C . LEU A 1 90 ? 9.720 -4.321 14.822 1.00 18.46 88 LEU A C 1
ATOM 562 O O . LEU A 1 90 ? 9.283 -4.956 15.789 1.00 19.04 88 LEU A O 1
ATOM 567 N N . PRO A 1 91 ? 9.331 -3.063 14.576 1.00 16.25 89 PRO A N 1
ATOM 568 C CA . PRO A 1 91 ? 8.432 -2.378 15.527 1.00 19.00 89 PRO A CA 1
ATOM 569 C C . PRO A 1 91 ? 7.115 -3.095 15.760 1.00 19.28 89 PRO A C 1
ATOM 570 O O . PRO A 1 91 ? 6.556 -2.998 16.861 1.00 19.06 89 PRO A O 1
ATOM 574 N N . HIS A 1 92 ? 6.589 -3.801 14.761 1.00 19.32 90 HIS A N 1
ATOM 575 C CA . HIS A 1 92 ? 5.331 -4.520 14.900 1.00 18.61 90 HIS A CA 1
ATOM 576 C C . HIS A 1 92 ? 5.531 -6.014 15.102 1.00 22.61 90 HIS A C 1
ATOM 577 O O . HIS A 1 92 ? 4.567 -6.777 14.997 1.00 24.14 90 HIS A O 1
ATOM 584 N N . GLY A 1 93 ? 6.760 -6.447 15.389 1.00 20.16 91 GLY A N 1
ATOM 585 C CA . GLY A 1 93 ? 7.062 -7.845 15.577 1.00 21.35 91 GLY A CA 1
ATOM 586 C C . GLY A 1 93 ? 7.259 -8.209 17.044 1.00 22.48 91 GLY A C 1
ATOM 587 O O . GLY A 1 93 ? 7.232 -7.374 17.947 1.00 21.73 91 GLY A O 1
ATOM 588 N N . HIS A 1 94 ? 7.461 -9.504 17.262 1.00 19.98 92 HIS A N 1
ATOM 589 C CA . HIS A 1 94 ? 7.667 -10.072 18.589 1.00 19.29 92 HIS A CA 1
ATOM 590 C C . HIS A 1 94 ? 8.993 -10.807 18.577 1.00 21.07 92 HIS A C 1
ATOM 591 O O . HIS A 1 94 ? 9.097 -11.894 18.002 1.00 22.37 92 HIS A O 1
ATOM 598 N N . SER A 1 95 ? 10.002 -10.211 19.213 1.00 16.10 93 SER A N 1
ATOM 599 C CA . SER A 1 95 ? 11.382 -10.630 19.029 1.00 18.50 93 SER A CA 1
ATOM 600 C C . SER A 1 95 ? 11.946 -11.384 20.226 1.00 16.72 93 SER A C 1
ATOM 601 O O . SER A 1 95 ? 13.145 -11.679 20.249 1.00 17.38 93 SER A O 1
ATOM 604 N N . ALA A 1 96 ? 11.107 -11.739 21.202 1.00 16.15 94 ALA A N 1
ATOM 605 C CA . ALA A 1 96 ? 11.600 -12.484 22.355 1.00 16.35 94 ALA A CA 1
ATOM 606 C C . ALA A 1 96 ? 12.265 -13.793 21.939 1.00 17.07 94 ALA A C 1
ATOM 607 O O . ALA A 1 96 ? 13.311 -14.164 22.484 1.00 16.85 94 ALA A O 1
ATOM 609 N N . VAL A 1 97 ? 11.690 -14.499 20.962 1.00 16.40 95 VAL A N 1
ATOM 610 C CA . VAL A 1 97 ? 12.253 -15.792 20.583 1.00 18.82 95 VAL A CA 1
ATOM 611 C C . VAL A 1 97 ? 13.621 -15.613 19.934 1.00 19.98 95 VAL A C 1
ATOM 612 O O . VAL A 1 97 ? 14.579 -16.320 20.266 1.00 18.86 95 VAL A O 1
ATOM 616 N N . LEU A 1 98 ? 13.752 -14.642 19.032 1.00 17.79 96 LEU A N 1
ATOM 617 C CA . LEU A 1 98 ? 15.044 -14.412 18.392 1.00 17.82 96 LEU A CA 1
ATOM 618 C C . LEU A 1 98 ? 16.081 -13.895 19.385 1.00 16.79 96 LEU A C 1
ATOM 619 O O . LEU A 1 98 ? 17.243 -14.313 19.347 1.00 18.08 96 LEU A O 1
ATOM 624 N N . ALA A 1 99 ? 15.691 -12.981 20.277 1.00 15.51 97 ALA A N 1
ATOM 625 C CA . ALA A 1 99 ? 16.662 -12.463 21.241 1.00 16.37 97 ALA A CA 1
ATOM 626 C C . ALA A 1 99 ? 17.216 -13.574 22.128 1.00 16.63 97 ALA A C 1
ATOM 627 O O . ALA A 1 99 ? 18.401 -13.554 22.485 1.00 17.26 97 ALA A O 1
ATOM 629 N N . GLN A 1 100 ? 16.382 -14.555 22.476 1.00 18.79 98 GLN A N 1
ATOM 630 C CA . GLN A 1 100 ? 16.833 -15.706 23.251 1.00 19.47 98 GLN A CA 1
ATOM 631 C C . GLN A 1 100 ? 17.890 -16.527 22.514 1.00 25.79 98 GLN A C 1
ATOM 632 O O . GLN A 1 100 ? 18.692 -17.215 23.158 1.00 23.19 98 GLN A O 1
ATOM 638 N N . GLN A 1 101 ? 17.934 -16.451 21.186 1.00 21.03 99 GLN A N 1
ATOM 639 C CA . GLN A 1 101 ? 18.878 -17.230 20.397 1.00 29.63 99 GLN A CA 1
ATOM 640 C C . GLN A 1 101 ? 20.229 -16.547 20.210 1.00 26.77 99 GLN A C 1
ATOM 641 O O . GLN A 1 101 ? 21.182 -17.209 19.785 1.00 22.92 99 GLN A O 1
ATOM 647 N N . LEU A 1 102 ? 20.333 -15.252 20.492 1.00 32.90 100 LEU A N 1
ATOM 648 C CA . LEU A 1 102 ? 21.593 -14.545 20.326 1.00 23.19 100 LEU A CA 1
ATOM 649 C C . LEU A 1 102 ? 22.511 -14.810 21.514 1.00 32.02 100 LEU A C 1
ATOM 650 O O . LEU A 1 102 ? 22.078 -15.262 22.576 1.00 37.89 100 LEU A O 1
ATOM 655 N N . SER A 1 103 ? 23.792 -14.520 21.325 1.00 23.61 101 SER A N 1
ATOM 656 C CA . SER A 1 103 ? 24.730 -14.622 22.430 1.00 27.15 101 SER A CA 1
ATOM 657 C C . SER A 1 103 ? 24.352 -13.601 23.500 1.00 29.51 101 SER A C 1
ATOM 658 O O . SER A 1 103 ? 24.133 -12.426 23.177 1.00 22.85 101 SER A O 1
ATOM 661 N N . PRO A 1 104 ? 24.250 -14.001 24.770 1.00 25.07 102 PRO A N 1
ATOM 662 C CA . PRO A 1 104 ? 23.721 -13.082 25.793 1.00 24.42 102 PRO A CA 1
ATOM 663 C C . PRO A 1 104 ? 24.564 -11.836 26.021 1.00 22.49 102 PRO A C 1
ATOM 664 O O . PRO A 1 104 ? 24.046 -10.868 26.587 1.00 25.23 102 PRO A O 1
ATOM 668 N N . GLU A 1 105 ? 25.840 -11.820 25.623 1.00 18.88 103 GLU A N 1
ATOM 669 C CA . GLU A 1 105 ? 26.648 -10.622 25.820 1.00 22.25 103 GLU A CA 1
ATOM 670 C C . GLU A 1 105 ? 26.405 -9.566 24.757 1.00 16.69 103 GLU A C 1
ATOM 671 O O . GLU A 1 105 ? 26.913 -8.448 24.894 1.00 17.61 103 GLU A O 1
ATOM 677 N N . THR A 1 106 ? 25.668 -9.899 23.703 1.00 16.51 104 THR A N 1
ATOM 678 C CA . THR A 1 106 ? 25.331 -8.910 22.692 1.00 15.82 104 THR A CA 1
ATOM 679 C C . THR A 1 106 ? 24.506 -7.784 23.301 1.00 14.16 104 THR A C 1
ATOM 680 O O . THR A 1 106 ? 23.669 -8.009 24.178 1.00 13.66 104 THR A O 1
ATOM 684 N N . LEU A 1 107 ? 24.759 -6.559 22.841 1.00 12.88 105 LEU A N 1
ATOM 685 C CA . LEU A 1 107 ? 23.838 -5.457 23.100 1.00 11.88 105 LEU A CA 1
ATOM 686 C C . LEU A 1 107 ? 22.635 -5.633 22.180 1.00 9.88 105 LEU A C 1
ATOM 687 O O . LEU A 1 107 ? 22.775 -5.518 20.962 1.00 12.14 105 LEU A O 1
ATOM 692 N N . ILE A 1 108 ? 21.465 -5.948 22.741 1.00 10.20 106 ILE A N 1
ATOM 693 C CA . ILE A 1 108 ? 20.265 -6.224 21.946 1.00 8.58 106 ILE A CA 1
ATOM 694 C C . ILE A 1 108 ? 19.322 -5.045 22.107 1.00 9.35 106 ILE A C 1
ATOM 695 O O . ILE A 1 108 ? 18.928 -4.702 23.227 1.00 11.04 106 ILE A O 1
ATOM 700 N N . ILE A 1 109 ? 18.921 -4.455 20.983 1.00 12.53 107 ILE A N 1
ATOM 701 C CA . ILE A 1 109 ? 18.100 -3.254 20.969 1.00 10.55 107 ILE A CA 1
ATOM 702 C C . ILE A 1 109 ? 16.833 -3.596 20.207 1.00 12.46 107 ILE A C 1
ATOM 703 O O . ILE A 1 109 ? 16.868 -3.748 18.980 1.00 13.01 107 ILE A O 1
ATOM 708 N N . ASP A 1 110 ? 15.719 -3.733 20.924 1.00 10.16 108 ASP A N 1
ATOM 709 C CA . ASP A 1 110 ? 14.474 -4.218 20.336 1.00 10.38 108 ASP A CA 1
ATOM 710 C C . ASP A 1 110 ? 13.548 -3.040 20.048 1.00 14.28 108 ASP A C 1
ATOM 711 O O . ASP A 1 110 ? 13.140 -2.326 20.969 1.00 13.41 108 ASP A O 1
ATOM 716 N N . CYS A 1 111 ? 13.204 -2.857 18.768 1.00 13.14 109 CYS A N 1
ATOM 717 C CA . CYS A 1 111 ? 12.268 -1.809 18.379 1.00 14.45 109 CYS A CA 1
ATOM 718 C C . CYS A 1 111 ? 10.823 -2.196 18.636 1.00 15.81 109 CYS A C 1
ATOM 719 O O . CYS A 1 111 ? 9.955 -1.317 18.628 1.00 16.82 109 CYS A O 1
ATOM 722 N N . GLY A 1 112 ? 10.544 -3.482 18.849 1.00 12.97 110 GLY A N 1
ATOM 723 C CA . GLY A 1 112 ? 9.200 -3.955 19.106 1.00 12.33 110 GLY A CA 1
ATOM 724 C C . GLY A 1 112 ? 8.817 -3.863 20.573 1.00 11.61 110 GLY A C 1
ATOM 725 O O . GLY A 1 112 ? 9.517 -3.276 21.400 1.00 12.78 110 GLY A O 1
ATOM 726 N N . ALA A 1 113 ? 7.680 -4.479 20.895 1.00 11.91 111 ALA A N 1
ATOM 727 C CA . ALA A 1 113 ? 7.027 -4.255 22.181 1.00 12.91 111 ALA A CA 1
ATOM 728 C C . ALA A 1 113 ? 7.358 -5.284 23.264 1.00 12.74 111 ALA A C 1
ATOM 729 O O . ALA A 1 113 ? 6.987 -5.057 24.417 1.00 10.99 111 ALA A O 1
ATOM 731 N N . ASP A 1 114 ? 8.029 -6.398 22.938 1.00 12.07 112 ASP A N 1
ATOM 732 C CA . ASP A 1 114 ? 8.023 -7.554 23.838 1.00 12.76 112 ASP A CA 1
ATOM 733 C C . ASP A 1 114 ? 8.633 -7.240 25.200 1.00 11.69 112 ASP A C 1
ATOM 734 O O . ASP A 1 114 ? 8.276 -7.871 26.204 1.00 13.23 112 ASP A O 1
ATOM 739 N N . PHE A 1 115 ? 9.547 -6.277 25.269 1.00 11.58 113 PHE A N 1
ATOM 740 C CA . PHE A 1 115 ? 10.230 -5.985 26.523 1.00 10.76 113 PHE A CA 1
ATOM 741 C C . PHE A 1 115 ? 9.918 -4.593 27.067 1.00 11.67 113 PHE A C 1
ATOM 742 O O . PHE A 1 115 ? 10.637 -4.091 27.935 1.00 11.37 113 PHE A O 1
ATOM 750 N N . ARG A 1 116 ? 8.821 -3.982 26.615 1.00 11.08 114 ARG A N 1
ATOM 751 C CA . ARG A 1 116 ? 8.483 -2.636 27.072 1.00 11.67 114 ARG A CA 1
ATOM 752 C C . ARG A 1 116 ? 7.701 -2.617 28.383 1.00 13.51 114 ARG A C 1
ATOM 753 O O . ARG A 1 116 ? 7.896 -1.709 29.197 1.00 12.61 114 ARG A O 1
ATOM 761 N N . LEU A 1 117 ? 6.768 -3.547 28.576 1.00 11.22 115 LEU A N 1
ATOM 762 C CA . LEU A 1 117 ? 5.819 -3.444 29.677 1.00 12.51 115 LEU A CA 1
ATOM 763 C C . LEU A 1 117 ? 6.327 -4.147 30.933 1.00 13.77 115 LEU A C 1
ATOM 764 O O . LEU A 1 117 ? 7.083 -5.123 30.873 1.00 13.51 115 LEU A O 1
ATOM 769 N N . THR A 1 118 ? 5.905 -3.630 32.084 1.00 13.73 116 THR A N 1
ATOM 770 C CA . THR A 1 118 ? 6.357 -4.127 33.373 1.00 15.73 116 THR A CA 1
ATOM 771 C C . THR A 1 118 ? 5.259 -4.826 34.165 1.00 18.46 116 THR A C 1
ATOM 772 O O . THR A 1 118 ? 5.508 -5.234 35.305 1.00 19.55 116 THR A O 1
ATOM 776 N N . ASP A 1 119 ? 4.062 -4.976 33.606 1.00 15.29 117 ASP A N 1
ATOM 777 C CA . ASP A 1 119 ? 2.957 -5.647 34.278 1.00 17.87 117 ASP A CA 1
ATOM 778 C C . ASP A 1 119 ? 2.482 -6.811 33.418 1.00 18.71 117 ASP A C 1
ATOM 779 O O . ASP A 1 119 ? 1.995 -6.605 32.301 1.00 16.68 117 ASP A O 1
ATOM 784 N N . ALA A 1 120 ? 2.586 -8.025 33.959 1.00 15.90 118 ALA A N 1
ATOM 785 C CA . ALA A 1 120 ? 2.324 -9.223 33.169 1.00 16.07 118 ALA A CA 1
ATOM 786 C C . ALA A 1 120 ? 0.849 -9.374 32.829 1.00 18.52 118 ALA A C 1
ATOM 787 O O . ALA A 1 120 ? 0.512 -9.885 31.758 1.00 17.95 118 ALA A O 1
ATOM 789 N N . ALA A 1 121 ? -0.044 -8.974 33.739 1.00 19.19 119 ALA A N 1
ATOM 790 C CA . ALA A 1 121 ? -1.471 -9.080 33.456 1.00 19.77 119 ALA A CA 1
ATOM 791 C C . ALA A 1 121 ? -1.887 -8.090 32.377 1.00 17.84 119 ALA A C 1
ATOM 792 O O . ALA A 1 121 ? -2.699 -8.419 31.504 1.00 18.35 119 ALA A O 1
ATOM 794 N N . VAL A 1 122 ? -1.328 -6.877 32.414 1.00 17.32 120 VAL A N 1
ATOM 795 C CA . VAL A 1 122 ? -1.595 -5.903 31.360 1.00 18.87 120 VAL A CA 1
ATOM 796 C C . VAL A 1 122 ? -1.072 -6.409 30.021 1.00 17.64 120 VAL A C 1
ATOM 797 O O . VAL A 1 122 ? -1.759 -6.311 28.997 1.00 17.07 120 VAL A O 1
ATOM 801 N N . TRP A 1 123 ? 0.151 -6.958 30.003 1.00 14.87 121 TRP A N 1
ATOM 802 C CA . TRP A 1 123 ? 0.684 -7.528 28.770 1.00 12.59 121 TRP A CA 1
ATOM 803 C C . TRP A 1 123 ? -0.256 -8.583 28.200 1.00 17.15 121 TRP A C 1
ATOM 804 O O . TRP A 1 123 ? -0.558 -8.571 27.005 1.00 15.64 121 TRP A O 1
ATOM 815 N N . GLU A 1 124 ? -0.692 -9.535 29.031 1.00 16.84 122 GLU A N 1
ATOM 816 C CA . GLU A 1 124 ? -1.487 -10.634 28.496 1.00 19.10 122 GLU A CA 1
ATOM 817 C C . GLU A 1 124 ? -2.830 -10.144 27.979 1.00 18.84 122 GLU A C 1
ATOM 818 O O . GLU A 1 124 ? -3.343 -10.672 26.987 1.00 22.01 122 GLU A O 1
ATOM 824 N N . ARG A 1 125 ? -3.391 -9.120 28.617 1.00 17.03 123 ARG A N 1
ATOM 825 C CA . ARG A 1 125 ? -4.689 -8.611 28.191 1.00 19.65 123 ARG A CA 1
ATOM 826 C C . ARG A 1 125 ? -4.608 -7.937 26.824 1.00 20.98 123 ARG A C 1
ATOM 827 O O . ARG A 1 125 ? -5.522 -8.082 26.002 1.00 23.29 123 ARG A O 1
ATOM 835 N N . PHE A 1 126 ? -3.526 -7.203 26.553 1.00 18.40 124 PHE A N 1
ATOM 836 C CA . PHE A 1 126 ? -3.417 -6.466 25.300 1.00 18.53 124 PHE A CA 1
ATOM 837 C C . PHE A 1 126 ? -2.741 -7.248 24.186 1.00 21.19 124 PHE A C 1
ATOM 838 O O . PHE A 1 126 ? -2.970 -6.952 23.007 1.00 19.21 124 PHE A O 1
ATOM 846 N N . TYR A 1 127 ? -1.903 -8.230 24.515 1.00 18.52 125 TYR A N 1
ATOM 847 C CA . TYR A 1 127 ? -1.134 -8.918 23.493 1.00 18.08 125 TYR A CA 1
ATOM 848 C C . TYR A 1 127 ? -1.466 -10.397 23.350 1.00 18.66 125 TYR A C 1
ATOM 849 O O . TYR A 1 127 ? -1.053 -11.001 22.357 1.00 21.97 125 TYR A O 1
ATOM 858 N N . GLY A 1 128 ? -2.183 -10.994 24.299 1.00 19.23 126 GLY A N 1
ATOM 859 C CA . GLY A 1 128 ? -2.658 -12.357 24.145 1.00 23.66 126 GLY A CA 1
ATOM 860 C C . GLY A 1 128 ? -1.627 -13.441 24.348 1.00 29.76 126 GLY A C 1
ATOM 861 O O . GLY A 1 128 ? -1.850 -14.577 23.917 1.00 29.92 126 GLY A O 1
ATOM 862 N N . SER A 1 129 ? -0.503 -13.135 24.992 1.00 21.50 127 SER A N 1
ATOM 863 C CA . SER A 1 129 ? 0.570 -14.103 25.173 1.00 21.57 127 SER A CA 1
ATOM 864 C C . SER A 1 129 ? 1.157 -13.929 26.565 1.00 20.13 127 SER A C 1
ATOM 865 O O . SER A 1 129 ? 0.785 -13.020 27.310 1.00 19.45 127 SER A O 1
ATOM 868 N N . SER A 1 130 ? 2.077 -14.823 26.920 1.00 18.91 128 SER A N 1
ATOM 869 C CA . SER A 1 130 ? 2.754 -14.727 28.203 1.00 20.51 128 SER A CA 1
ATOM 870 C C . SER A 1 130 ? 3.772 -13.595 28.178 1.00 15.22 128 SER A C 1
ATOM 871 O O . SER A 1 130 ? 4.517 -13.431 27.212 1.00 18.49 128 SER A O 1
ATOM 874 N N . HIS A 1 131 ? 3.792 -12.808 29.248 1.00 15.86 129 HIS A N 1
ATOM 875 C CA . HIS A 1 131 ? 4.729 -11.703 29.347 1.00 14.59 129 HIS A CA 1
ATOM 876 C C . HIS A 1 131 ? 6.162 -12.220 29.397 1.00 14.45 129 HIS A C 1
ATOM 877 O O . HIS A 1 131 ? 6.469 -13.143 30.153 1.00 14.32 129 HIS A O 1
ATOM 884 N N . ALA A 1 132 ? 7.038 -11.611 28.599 1.00 12.43 130 ALA A N 1
ATOM 885 C CA . ALA A 1 132 ? 8.442 -12.013 28.551 1.00 13.77 130 ALA A CA 1
ATOM 886 C C . ALA A 1 132 ? 9.307 -11.333 29.602 1.00 11.81 130 ALA A C 1
ATOM 887 O O . ALA A 1 132 ? 10.419 -11.807 29.868 1.00 12.46 130 ALA A O 1
ATOM 889 N N . GLY A 1 133 ? 8.841 -10.252 30.201 1.00 12.16 131 GLY A N 1
ATOM 890 C CA . GLY A 1 133 ? 9.689 -9.430 31.043 1.00 12.52 131 GLY A CA 1
ATOM 891 C C . GLY A 1 133 ? 9.868 -8.052 30.434 1.00 12.68 131 GLY A C 1
ATOM 892 O O . GLY A 1 133 ? 9.159 -7.656 29.504 1.00 13.31 131 GLY A O 1
ATOM 893 N N . SER A 1 134 ? 10.833 -7.313 30.978 1.00 12.33 132 SER A N 1
ATOM 894 C CA . SER A 1 134 ? 11.076 -5.953 30.527 1.00 11.81 132 SER A CA 1
ATOM 895 C C . SER A 1 134 ? 12.568 -5.652 30.498 1.00 13.55 132 SER A C 1
ATOM 896 O O . SER A 1 134 ? 13.354 -6.185 31.288 1.00 11.79 132 SER A O 1
ATOM 899 N N . TRP A 1 135 ? 12.942 -4.783 29.574 1.00 11.04 133 TRP A N 1
ATOM 900 C CA . TRP A 1 135 ? 14.300 -4.286 29.434 1.00 12.73 133 TRP A CA 1
ATOM 901 C C . TRP A 1 135 ? 14.300 -2.784 29.658 1.00 11.20 133 TRP A C 1
ATOM 902 O O . TRP A 1 135 ? 13.252 -2.136 29.532 1.00 11.67 133 TRP A O 1
ATOM 913 N N . PRO A 1 136 ? 15.462 -2.194 29.957 1.00 11.61 134 PRO A N 1
ATOM 914 C CA . PRO A 1 136 ? 15.542 -0.735 30.114 1.00 10.74 134 PRO A CA 1
ATOM 915 C C . PRO A 1 136 ? 14.882 0.007 28.960 1.00 10.32 134 PRO A C 1
ATOM 916 O O . PRO A 1 136 ? 15.174 -0.228 27.788 1.00 10.29 134 PRO A O 1
ATOM 920 N N . TYR A 1 137 ? 14.006 0.934 29.311 1.00 10.49 135 TYR A N 1
ATOM 921 C CA . TYR A 1 137 ? 13.159 1.622 28.346 1.00 12.33 135 TYR A CA 1
ATOM 922 C C . TYR A 1 137 ? 13.957 2.744 27.684 1.00 12.14 135 TYR A C 1
ATOM 923 O O . TYR A 1 137 ? 14.513 3.604 28.375 1.00 12.54 135 TYR A O 1
ATOM 932 N N . GLY A 1 138 ? 14.021 2.736 26.349 1.00 11.26 136 GLY A N 1
ATOM 933 C CA . GLY A 1 138 ? 14.896 3.654 25.631 1.00 12.30 136 GLY A CA 1
ATOM 934 C C . GLY A 1 138 ? 14.370 5.066 25.439 1.00 13.47 136 GLY A C 1
ATOM 935 O O . GLY A 1 138 ? 14.370 5.579 24.318 1.00 12.67 136 GLY A O 1
ATOM 936 N N . LEU A 1 139 ? 13.931 5.708 26.522 1.00 14.19 137 LEU A N 1
ATOM 937 C CA . LEU A 1 139 ? 13.463 7.094 26.500 1.00 13.11 137 LEU A CA 1
ATOM 938 C C . LEU A 1 139 ? 14.271 7.828 27.559 1.00 11.66 137 LEU A C 1
ATOM 939 O O . LEU A 1 139 ? 13.822 7.973 28.702 1.00 10.80 137 LEU A O 1
ATOM 944 N N . PRO A 1 140 ? 15.480 8.290 27.217 1.00 13.34 138 PRO A N 1
ATOM 945 C CA . PRO A 1 140 ? 16.422 8.733 28.265 1.00 12.57 138 PRO A CA 1
ATOM 946 C C . PRO A 1 140 ? 15.948 9.926 29.079 1.00 12.38 138 PRO A C 1
ATOM 947 O O . PRO A 1 140 ? 16.409 10.113 30.216 1.00 13.60 138 PRO A O 1
ATOM 951 N N . GLU A 1 141 ? 15.041 10.734 28.534 1.00 11.71 139 GLU A N 1
ATOM 952 C CA . GLU A 1 141 ? 14.552 11.936 29.189 1.00 12.33 139 GLU A CA 1
ATOM 953 C C . GLU A 1 141 ? 13.530 11.651 30.292 1.00 13.96 139 GLU A C 1
ATOM 954 O O . GLU A 1 141 ? 13.249 12.547 31.094 1.00 15.28 139 GLU A O 1
ATOM 960 N N . LEU A 1 142 ? 12.963 10.448 30.351 1.00 11.99 140 LEU A N 1
ATOM 961 C CA . LEU A 1 142 ? 12.046 10.113 31.435 1.00 12.87 140 LEU A CA 1
ATOM 962 C C . LEU A 1 142 ? 12.806 9.998 32.754 1.00 16.39 140 LEU A C 1
ATOM 963 O O . LEU A 1 142 ? 13.941 9.521 32.770 1.00 15.64 140 LEU A O 1
ATOM 968 N N . PRO A 1 143 ? 12.205 10.409 33.870 1.00 14.16 141 PRO A N 1
ATOM 969 C CA . PRO A 1 143 ? 12.885 10.295 35.167 1.00 17.38 141 PRO A CA 1
ATOM 970 C C . PRO A 1 143 ? 13.370 8.873 35.419 1.00 16.77 141 PRO A C 1
ATOM 971 O O . PRO A 1 143 ? 12.626 7.904 35.245 1.00 17.86 141 PRO A O 1
ATOM 975 N N . GLY A 1 144 ? 14.645 8.755 35.798 1.00 19.22 142 GLY A N 1
ATOM 976 C CA . GLY A 1 144 ? 15.267 7.481 36.099 1.00 18.97 142 GLY A CA 1
ATOM 977 C C . GLY A 1 144 ? 15.708 6.662 34.904 1.00 17.97 142 GLY A C 1
ATOM 978 O O . GLY A 1 144 ? 16.426 5.669 35.085 1.00 17.94 142 GLY A O 1
ATOM 979 N N . ALA A 1 145 ? 15.314 7.036 33.686 1.00 16.47 143 ALA A N 1
ATOM 980 C CA . ALA A 1 145 ? 15.556 6.166 32.540 1.00 16.15 143 ALA A CA 1
ATOM 981 C C . ALA A 1 145 ? 17.012 6.178 32.108 1.00 16.20 143 ALA A C 1
ATOM 982 O O . ALA A 1 145 ? 17.571 5.129 31.766 1.00 15.69 143 ALA A O 1
ATOM 984 N N . ARG A 1 146 ? 17.630 7.358 32.081 1.00 15.25 144 ARG A N 1
ATOM 985 C CA . ARG A 1 146 ? 18.985 7.467 31.560 1.00 16.54 144 ARG A CA 1
ATOM 986 C C . ARG A 1 146 ? 19.951 6.602 32.358 1.00 16.10 144 ARG A C 1
ATOM 987 O O . ARG A 1 146 ? 20.834 5.958 31.782 1.00 17.15 144 ARG A O 1
ATOM 995 N N . ASP A 1 147 ? 19.778 6.539 33.681 1.00 17.45 145 ASP A N 1
ATOM 996 C CA . ASP A 1 147 ? 20.683 5.745 34.503 1.00 19.95 145 ASP A CA 1
ATOM 997 C C . ASP A 1 147 ? 20.562 4.247 34.229 1.00 20.45 145 ASP A C 1
ATOM 998 O O . ASP A 1 147 ? 21.549 3.518 34.385 1.00 21.56 145 ASP A O 1
ATOM 1003 N N . GLN A 1 148 ? 19.382 3.762 33.807 1.00 15.24 146 GLN A N 1
ATOM 1004 C CA . GLN A 1 148 ? 19.255 2.347 33.478 1.00 16.98 146 GLN A CA 1
ATOM 1005 C C . GLN A 1 148 ? 19.863 2.011 32.123 1.00 15.47 146 GLN A C 1
ATOM 1006 O O . GLN A 1 148 ? 20.130 0.836 31.850 1.00 14.38 146 GLN A O 1
ATOM 1012 N N . LEU A 1 149 ? 20.094 3.009 31.275 1.00 12.66 147 LEU A N 1
ATOM 1013 C CA . LEU A 1 149 ? 20.630 2.769 29.945 1.00 12.64 147 LEU A CA 1
ATOM 1014 C C . LEU A 1 149 ? 22.150 2.811 29.895 1.00 13.65 147 LEU A C 1
ATOM 1015 O O . LEU A 1 149 ? 22.746 2.246 28.968 1.00 12.13 147 LEU A O 1
ATOM 1020 N N . ARG A 1 150 ? 22.797 3.462 30.859 1.00 14.07 148 ARG A N 1
ATOM 1021 C CA . ARG A 1 150 ? 24.250 3.566 30.822 1.00 13.40 148 ARG A CA 1
ATOM 1022 C C . ARG A 1 150 ? 24.851 2.180 30.982 1.00 13.49 148 ARG A C 1
ATOM 1023 O O . ARG A 1 150 ? 24.613 1.511 31.995 1.00 15.68 148 ARG A O 1
ATOM 1031 N N . GLY A 1 151 ? 25.599 1.742 29.968 1.00 13.31 149 GLY A N 1
ATOM 1032 C CA . GLY A 1 151 ? 26.227 0.432 29.994 1.00 13.89 149 GLY A CA 1
ATOM 1033 C C . GLY A 1 151 ? 25.286 -0.751 29.891 1.00 14.69 149 GLY A C 1
ATOM 1034 O O . GLY A 1 151 ? 25.701 -1.883 30.143 1.00 13.74 149 GLY A O 1
ATOM 1035 N N . THR A 1 152 ? 24.026 -0.545 29.524 1.00 12.53 150 THR A N 1
ATOM 1036 C CA . THR A 1 152 ? 23.122 -1.682 29.400 1.00 11.20 150 THR A CA 1
ATOM 1037 C C . THR A 1 152 ? 23.512 -2.556 28.205 1.00 10.32 150 THR A C 1
ATOM 1038 O O . THR A 1 152 ? 24.165 -2.109 27.257 1.00 12.72 150 THR A O 1
ATOM 1042 N N . ARG A 1 153 ? 23.119 -3.829 28.265 1.00 10.61 151 ARG A N 1
ATOM 1043 C CA . ARG A 1 153 ? 23.203 -4.690 27.092 1.00 12.50 151 ARG A CA 1
ATOM 1044 C C . ARG A 1 153 ? 21.829 -5.018 26.525 1.00 11.61 151 ARG A C 1
ATOM 1045 O O . ARG A 1 153 ? 21.720 -5.886 25.647 1.00 9.40 151 ARG A O 1
ATOM 1053 N N . ARG A 1 154 ? 20.779 -4.363 27.028 1.00 11.69 152 ARG A N 1
ATOM 1054 C CA . ARG A 1 154 ? 19.401 -4.572 26.598 1.00 10.11 152 ARG A CA 1
ATOM 1055 C C . ARG A 1 154 ? 18.670 -3.239 26.558 1.00 10.57 152 ARG A C 1
ATOM 1056 O O . ARG A 1 154 ? 18.726 -2.465 27.518 1.00 10.54 152 ARG A O 1
ATOM 1064 N N . ILE A 1 155 ? 17.972 -2.979 25.450 1.00 9.63 153 ILE A N 1
ATOM 1065 C CA . ILE A 1 155 ? 17.178 -1.761 25.293 1.00 9.85 153 ILE A CA 1
ATOM 1066 C C . ILE A 1 155 ? 15.844 -2.137 24.671 1.00 10.93 153 ILE A C 1
ATOM 1067 O O . ILE A 1 155 ? 15.810 -2.799 23.629 1.00 10.11 153 ILE A O 1
ATOM 1072 N N . ALA A 1 156 ? 14.750 -1.700 25.295 1.00 7.39 154 ALA A N 1
ATOM 1073 C CA . ALA A 1 156 ? 13.416 -1.771 24.707 1.00 9.68 154 ALA A CA 1
ATOM 1074 C C . ALA A 1 156 ? 13.079 -0.374 24.209 1.00 10.80 154 ALA A C 1
ATOM 1075 O O . ALA A 1 156 ? 12.866 0.538 25.013 1.00 11.71 154 ALA A O 1
ATOM 1077 N N . VAL A 1 157 ? 13.054 -0.204 22.893 1.00 9.57 155 VAL A N 1
ATOM 1078 C CA . VAL A 1 157 ? 12.770 1.122 22.329 1.00 9.31 155 VAL A CA 1
ATOM 1079 C C . VAL A 1 157 ? 11.302 1.446 22.553 1.00 9.86 155 VAL A C 1
ATOM 1080 O O . VAL A 1 157 ? 10.445 0.568 22.354 1.00 11.02 155 VAL A O 1
ATOM 1084 N N . PRO A 1 158 ? 10.948 2.654 22.984 1.00 9.76 156 PRO A N 1
ATOM 1085 C CA . PRO A 1 158 ? 9.534 2.969 23.214 1.00 11.34 156 PRO A CA 1
ATOM 1086 C C . PRO A 1 158 ? 8.744 2.950 21.915 1.00 11.77 156 PRO A C 1
ATOM 1087 O O . PRO A 1 158 ? 9.297 3.089 20.826 1.00 11.69 156 PRO A O 1
ATOM 1091 N N . GLY A 1 159 ? 7.426 2.777 22.048 1.00 10.70 157 GLY A N 1
ATOM 1092 C CA . GLY A 1 159 ? 6.539 3.046 20.929 1.00 10.91 157 GLY A CA 1
ATOM 1093 C C . GLY A 1 159 ? 6.563 4.515 20.550 1.00 11.28 157 GLY A C 1
ATOM 1094 O O . GLY A 1 159 ? 6.933 5.384 21.344 1.00 10.78 157 GLY A O 1
ATOM 1095 N N . CYS A 1 160 ? 6.157 4.806 19.312 1.00 12.59 158 CYS A N 1
ATOM 1096 C CA . CYS A 1 160 ? 6.261 6.180 18.827 1.00 12.81 158 CYS A CA 1
ATOM 1097 C C . CYS A 1 160 ? 5.225 7.089 19.491 1.00 12.37 158 CYS A C 1
ATOM 1098 O O . CYS A 1 160 ? 5.550 8.198 19.928 1.00 11.11 158 CYS A O 1
ATOM 1101 N N . TYR A 1 161 ? 3.965 6.661 19.571 1.00 9.81 159 TYR A N 1
ATOM 1102 C CA . TYR A 1 161 ? 2.984 7.502 20.259 1.00 10.25 159 TYR A CA 1
ATOM 1103 C C . TYR A 1 161 ? 3.308 7.723 21.736 1.00 11.49 159 TYR A C 1
ATOM 1104 O O . TYR A 1 161 ? 3.191 8.866 22.203 1.00 10.34 159 TYR A O 1
ATOM 1113 N N . PRO A 1 162 ? 3.682 6.703 22.517 1.00 9.59 160 PRO A N 1
ATOM 1114 C CA . PRO A 1 162 ? 4.027 6.971 23.927 1.00 10.07 160 PRO A CA 1
ATOM 1115 C C . PRO A 1 162 ? 5.158 7.968 24.084 1.00 11.05 160 PRO A C 1
ATOM 1116 O O . PRO A 1 162 ? 5.156 8.756 25.041 1.00 11.11 160 PRO A O 1
ATOM 1120 N N . THR A 1 163 ? 6.124 7.964 23.164 1.00 10.87 161 THR A N 1
ATOM 1121 C CA . THR A 1 163 ? 7.214 8.929 23.243 1.00 9.32 161 THR A CA 1
ATOM 1122 C C . THR A 1 163 ? 6.667 10.345 23.238 1.00 10.22 161 THR A C 1
ATOM 1123 O O . THR A 1 163 ? 7.009 11.155 24.106 1.00 10.63 161 THR A O 1
ATOM 1127 N N . ALA A 1 164 ? 5.781 10.652 22.281 1.00 10.42 162 ALA A N 1
ATOM 1128 C CA . ALA A 1 164 ? 5.250 12.006 22.203 1.00 9.77 162 ALA A CA 1
ATOM 1129 C C . ALA A 1 164 ? 4.364 12.315 23.404 1.00 10.81 162 ALA A C 1
ATOM 1130 O O . ALA A 1 164 ? 4.462 13.394 23.998 1.00 10.89 162 ALA A O 1
ATOM 1132 N N . ALA A 1 165 ? 3.506 11.371 23.789 1.00 9.55 163 ALA A N 1
ATOM 1133 C CA . ALA A 1 165 ? 2.564 11.627 24.878 1.00 8.65 163 ALA A CA 1
ATOM 1134 C C . ALA A 1 165 ? 3.280 11.764 26.215 1.00 9.64 163 ALA A C 1
ATOM 1135 O O . ALA A 1 165 ? 2.941 12.635 27.022 1.00 9.99 163 ALA A O 1
ATOM 1137 N N . LEU A 1 166 ? 4.258 10.904 26.475 1.00 8.28 164 LEU A N 1
ATOM 1138 C CA . LEU A 1 166 ? 4.966 10.977 27.753 1.00 8.70 164 LEU A CA 1
ATOM 1139 C C . LEU A 1 166 ? 5.775 12.263 27.866 1.00 11.58 164 LEU A C 1
ATOM 1140 O O . LEU A 1 166 ? 5.852 12.858 28.951 1.00 12.26 164 LEU A O 1
ATOM 1145 N N . LEU A 1 167 ? 6.429 12.678 26.777 1.00 9.87 165 LEU A N 1
ATOM 1146 C CA . LEU A 1 167 ? 7.177 13.933 26.820 1.00 10.63 165 LEU A CA 1
ATOM 1147 C C . LEU A 1 167 ? 6.236 15.105 27.038 1.00 11.78 165 LEU A C 1
ATOM 1148 O O . LEU A 1 167 ? 6.581 16.063 27.741 1.00 11.89 165 LEU A O 1
ATOM 1153 N N . ALA A 1 168 ? 5.022 15.017 26.488 1.00 9.01 166 ALA A N 1
ATOM 1154 C CA . ALA A 1 168 ? 4.078 16.116 26.634 1.00 9.62 166 ALA A CA 1
ATOM 1155 C C . ALA A 1 168 ? 3.543 16.221 28.058 1.00 9.89 166 ALA A C 1
ATOM 1156 O O . ALA A 1 168 ? 3.274 17.327 28.535 1.00 12.42 166 ALA A O 1
ATOM 1158 N N . LEU A 1 169 ? 3.352 15.092 28.743 1.00 9.16 167 LEU A N 1
ATOM 1159 C CA . LEU A 1 169 ? 2.549 15.063 29.964 1.00 10.42 167 LEU A CA 1
ATOM 1160 C C . LEU A 1 169 ? 3.333 14.823 31.245 1.00 10.79 167 LEU A C 1
ATOM 1161 O O . LEU A 1 169 ? 2.890 15.269 32.307 1.00 10.84 167 LEU A O 1
ATOM 1166 N N . PHE A 1 170 ? 4.452 14.100 31.199 1.00 10.13 168 PHE A N 1
ATOM 1167 C CA . PHE A 1 170 ? 5.039 13.646 32.457 1.00 9.31 168 PHE A CA 1
ATOM 1168 C C . PHE A 1 170 ? 5.443 14.802 33.371 1.00 9.84 168 PHE A C 1
ATOM 1169 O O . PHE A 1 170 ? 5.218 14.679 34.587 1.00 12.73 168 PHE A O 1
ATOM 1177 N N . PRO A 1 171 ? 5.985 15.928 32.889 1.00 10.29 169 PRO A N 1
ATOM 1178 C CA . PRO A 1 171 ? 6.390 16.979 33.841 1.00 10.77 169 PRO A CA 1
ATOM 1179 C C . PRO A 1 171 ? 5.230 17.534 34.644 1.00 10.56 169 PRO A C 1
ATOM 1180 O O . PRO A 1 171 ? 5.374 17.756 35.854 1.00 12.54 169 PRO A O 1
ATOM 1184 N N . ALA A 1 172 ? 4.071 17.750 34.012 1.00 11.10 170 ALA A N 1
ATOM 1185 C CA . ALA A 1 172 ? 2.931 18.289 34.746 1.00 10.42 170 ALA A CA 1
ATOM 1186 C C . ALA A 1 172 ? 2.418 17.300 35.782 1.00 11.67 170 ALA A C 1
ATOM 1187 O O . ALA A 1 172 ? 2.002 17.695 36.876 1.00 12.49 170 ALA A O 1
ATOM 1189 N N . LEU A 1 173 ? 2.387 16.014 35.434 1.00 11.56 171 LEU A N 1
ATOM 1190 C CA . LEU A 1 173 ? 1.903 15.007 36.365 1.00 12.48 171 LEU A CA 1
ATOM 1191 C C . LEU A 1 173 ? 2.889 14.793 37.501 1.00 13.84 171 LEU A C 1
ATOM 1192 O O . LEU A 1 173 ? 2.487 14.610 38.658 1.00 13.51 171 LEU A O 1
ATOM 1197 N N . ALA A 1 174 ? 4.185 14.820 37.189 1.00 11.68 172 ALA A N 1
ATOM 1198 C CA . ALA A 1 174 ? 5.195 14.628 38.222 1.00 13.10 172 ALA A CA 1
ATOM 1199 C C . ALA A 1 174 ? 5.134 15.725 39.278 1.00 13.64 172 ALA A C 1
ATOM 1200 O O . ALA A 1 174 ? 5.419 15.471 40.456 1.00 16.11 172 ALA A O 1
ATOM 1202 N N . ALA A 1 175 ? 4.776 16.939 38.879 1.00 13.42 173 ALA A N 1
ATOM 1203 C CA . ALA A 1 175 ? 4.623 18.058 39.799 1.00 14.29 173 ALA A CA 1
ATOM 1204 C C . ALA A 1 175 ? 3.270 18.065 40.497 1.00 14.90 173 ALA A C 1
ATOM 1205 O O . ALA A 1 175 ? 3.036 18.942 41.338 1.00 16.34 173 ALA A O 1
ATOM 1207 N N . ASP A 1 176 ? 2.389 17.113 40.161 1.00 13.20 174 ASP A N 1
ATOM 1208 C CA . ASP A 1 176 ? 1.040 17.007 40.724 1.00 13.50 174 ASP A CA 1
ATOM 1209 C C . ASP A 1 176 ? 0.207 18.250 40.421 1.00 15.58 174 ASP A C 1
ATOM 1210 O O . ASP A 1 176 ? -0.590 18.698 41.245 1.00 15.39 174 ASP A O 1
ATOM 1215 N N . LEU A 1 177 ? 0.383 18.791 39.223 1.00 11.90 175 LEU A N 1
ATOM 1216 C CA . LEU A 1 177 ? -0.299 20.049 38.854 1.00 10.53 175 LEU A CA 1
ATOM 1217 C C . LEU A 1 177 ? -1.507 19.803 37.955 1.00 13.36 175 LEU A C 1
ATOM 1218 O O . LEU A 1 177 ? -2.201 20.738 37.693 1.00 12.87 175 LEU A O 1
ATOM 1223 N N . ILE A 1 178 ? -1.670 18.573 37.502 1.00 13.69 176 ILE A N 1
ATOM 1224 C CA . ILE A 1 178 ? -2.854 18.208 36.673 1.00 12.16 176 ILE A CA 1
ATOM 1225 C C . ILE A 1 178 ? -3.486 16.961 37.277 1.00 13.63 176 ILE A C 1
ATOM 1226 O O . ILE A 1 178 ? -2.814 16.250 37.983 1.00 13.81 176 ILE A O 1
ATOM 1231 N N . GLU A 1 179 ? -4.750 16.721 36.943 1.00 12.40 177 GLU A N 1
ATOM 1232 C CA . GLU A 1 179 ? -5.393 15.478 37.408 1.00 14.60 177 GLU A CA 1
ATOM 1233 C C . GLU A 1 179 ? -4.809 14.328 36.597 1.00 16.69 177 GLU A C 1
ATOM 1234 O O . GLU A 1 179 ? -4.438 14.521 35.478 1.00 16.74 177 GLU A O 1
ATOM 1240 N N . PRO A 1 180 ? -4.778 13.112 37.172 1.00 16.44 178 PRO A N 1
ATOM 1241 C CA . PRO A 1 180 ? -4.199 11.931 36.529 1.00 13.85 178 PRO A CA 1
ATOM 1242 C C . PRO A 1 180 ? -5.048 11.201 35.468 1.00 14.74 178 PRO A C 1
ATOM 1243 O O . PRO A 1 180 ? -4.669 10.176 35.041 1.00 16.54 178 PRO A O 1
ATOM 1247 N N . ALA A 1 181 ? -6.149 11.813 35.070 1.00 14.10 179 ALA A N 1
ATOM 1248 C CA . ALA A 1 181 ? -6.997 11.291 33.982 1.00 14.37 179 ALA A CA 1
ATOM 1249 C C . ALA A 1 181 ? -6.645 12.119 32.733 1.00 15.96 179 ALA A C 1
ATOM 1250 O O . ALA A 1 181 ? -7.052 13.243 32.650 1.00 16.82 179 ALA A O 1
ATOM 1252 N N . VAL A 1 182 ? -5.899 11.523 31.827 1.00 11.45 180 VAL A N 1
ATOM 1253 C CA . VAL A 1 182 ? -5.373 12.275 30.697 1.00 10.65 180 VAL A CA 1
ATOM 1254 C C . VAL A 1 182 ? -6.058 11.821 29.416 1.00 11.26 180 VAL A C 1
ATOM 1255 O O . VAL A 1 182 ? -6.522 10.682 29.297 1.00 9.66 180 VAL A O 1
ATOM 1259 N N . THR A 1 183 ? -6.116 12.733 28.452 1.00 11.61 181 THR A N 1
ATOM 1260 C CA . THR A 1 183 ? -6.653 12.455 27.125 1.00 12.11 181 THR A CA 1
ATOM 1261 C C . THR A 1 183 ? -5.575 12.788 26.103 1.00 12.91 181 THR A C 1
ATOM 1262 O O . THR A 1 183 ? -4.924 13.832 26.203 1.00 14.74 181 THR A O 1
ATOM 1266 N N . VAL A 1 184 ? -5.344 11.885 25.156 1.00 8.40 182 VAL A N 1
ATOM 1267 C CA . VAL A 1 184 ? -4.346 12.085 24.114 1.00 9.56 182 VAL A CA 1
ATOM 1268 C C . VAL A 1 184 ? -4.993 11.806 22.765 1.00 9.72 182 VAL A C 1
ATOM 1269 O O . VAL A 1 184 ? -5.538 10.718 22.553 1.00 10.73 182 VAL A O 1
ATOM 1273 N N . VAL A 1 185 ? -4.918 12.773 21.852 1.00 9.16 183 VAL A N 1
ATOM 1274 C CA . VAL A 1 185 ? -5.282 12.576 20.449 1.00 8.56 183 VAL A CA 1
ATOM 1275 C C . VAL A 1 185 ? -4.055 12.917 19.626 1.00 12.63 183 VAL A C 1
ATOM 1276 O O . VAL A 1 185 ? -3.576 14.060 19.657 1.00 10.82 183 VAL A O 1
ATOM 1280 N N . ALA A 1 186 ? -3.505 11.921 18.945 1.00 10.92 184 ALA A N 1
ATOM 1281 C CA . ALA A 1 186 ? -2.241 12.071 18.241 1.00 10.88 184 ALA A CA 1
ATOM 1282 C C . ALA A 1 186 ? -2.423 11.751 16.771 1.00 10.53 184 ALA A C 1
ATOM 1283 O O . ALA A 1 186 ? -2.949 10.686 16.427 1.00 12.72 184 ALA A O 1
ATOM 1285 N N . VAL A 1 187 ? -1.983 12.666 15.906 1.00 10.62 185 VAL A N 1
ATOM 1286 C CA . VAL A 1 187 ? -1.978 12.421 14.467 1.00 12.91 185 VAL A CA 1
ATOM 1287 C C . VAL A 1 187 ? -0.612 11.871 14.094 1.00 15.21 185 VAL A C 1
ATOM 1288 O O . VAL A 1 187 ? 0.415 12.232 14.688 1.00 14.92 185 VAL A O 1
ATOM 1292 N N . SER A 1 188 ? -0.590 10.965 13.120 1.00 11.72 186 SER A N 1
ATOM 1293 C CA . SER A 1 188 ? 0.646 10.305 12.733 1.00 12.34 186 SER A CA 1
ATOM 1294 C C . SER A 1 188 ? 0.689 10.140 11.229 1.00 13.25 186 SER A C 1
ATOM 1295 O O . SER A 1 188 ? -0.337 9.858 10.605 1.00 11.05 186 SER A O 1
ATOM 1298 N N . GLY A 1 189 ? 1.880 10.319 10.662 1.00 13.39 187 GLY A N 1
ATOM 1299 C CA . GLY A 1 189 ? 2.128 9.919 9.294 1.00 12.94 187 GLY A CA 1
ATOM 1300 C C . GLY A 1 189 ? 2.141 8.409 9.165 1.00 14.90 187 GLY A C 1
ATOM 1301 O O . GLY A 1 189 ? 2.214 7.669 10.144 1.00 16.91 187 GLY A O 1
ATOM 1302 N N . THR A 1 190 ? 2.089 7.933 7.925 1.00 13.89 188 THR A N 1
ATOM 1303 C CA . THR A 1 190 ? 1.746 6.529 7.754 1.00 14.92 188 THR A CA 1
ATOM 1304 C C . THR A 1 190 ? 2.931 5.589 7.895 1.00 13.61 188 THR A C 1
ATOM 1305 O O . THR A 1 190 ? 2.708 4.376 8.005 1.00 14.29 188 THR A O 1
ATOM 1309 N N . SER A 1 191 ? 4.173 6.093 7.895 1.00 13.29 189 SER A N 1
ATOM 1310 C CA . SER A 1 191 ? 5.300 5.178 8.059 1.00 10.37 189 SER A CA 1
ATOM 1311 C C . SER A 1 191 ? 5.282 4.497 9.419 1.00 14.61 189 SER A C 1
ATOM 1312 O O . SER A 1 191 ? 5.895 3.439 9.576 1.00 14.18 189 SER A O 1
ATOM 1315 N N . GLY A 1 192 ? 4.600 5.080 10.401 1.00 15.89 190 GLY A N 1
ATOM 1316 C CA . GLY A 1 192 ? 4.510 4.440 11.705 1.00 15.36 190 GLY A CA 1
ATOM 1317 C C . GLY A 1 192 ? 3.773 3.114 11.692 1.00 16.47 190 GLY A C 1
ATOM 1318 O O . GLY A 1 192 ? 3.986 2.280 12.580 1.00 17.56 190 GLY A O 1
ATOM 1319 N N . ALA A 1 193 ? 2.918 2.895 10.694 1.00 14.28 191 ALA A N 1
ATOM 1320 C CA . ALA A 1 193 ? 2.204 1.636 10.567 1.00 14.45 191 ALA A CA 1
ATOM 1321 C C . ALA A 1 193 ? 3.044 0.532 9.937 1.00 20.32 191 ALA A C 1
ATOM 1322 O O . ALA A 1 193 ? 2.589 -0.618 9.884 1.00 23.07 191 ALA A O 1
ATOM 1324 N N . GLY A 1 194 ? 4.242 0.842 9.456 1.00 17.80 192 GLY A N 1
ATOM 1325 C CA . GLY A 1 194 ? 5.136 -0.169 8.936 1.00 18.24 192 GLY A CA 1
ATOM 1326 C C . GLY A 1 194 ? 5.030 -0.314 7.427 1.00 20.36 192 GLY A C 1
ATOM 1327 O O . GLY A 1 194 ? 4.146 0.236 6.768 1.00 17.56 192 GLY A O 1
ATOM 1328 N N . ARG A 1 195 ? 5.953 -1.096 6.881 1.00 19.24 193 ARG A N 1
ATOM 1329 C CA . ARG A 1 195 ? 6.084 -1.250 5.441 1.00 16.99 193 ARG A CA 1
ATOM 1330 C C . ARG A 1 195 ? 5.355 -2.469 4.897 1.00 23.20 193 ARG A C 1
ATOM 1331 O O . ARG A 1 195 ? 5.444 -2.743 3.698 1.00 26.16 193 ARG A O 1
ATOM 1339 N N . ALA A 1 196 ? 4.636 -3.207 5.736 1.00 25.15 194 ALA A N 1
ATOM 1340 C CA . ALA A 1 196 ? 3.813 -4.299 5.234 1.00 25.28 194 ALA A CA 1
ATOM 1341 C C . ALA A 1 196 ? 2.663 -3.739 4.407 1.00 25.72 194 ALA A C 1
ATOM 1342 O O . ALA A 1 196 ? 1.950 -2.835 4.850 1.00 28.07 194 ALA A O 1
ATOM 1344 N N . ALA A 1 197 ? 2.488 -4.270 3.198 1.00 21.65 195 ALA A N 1
ATOM 1345 C CA . ALA A 1 197 ? 1.490 -3.752 2.270 1.00 23.39 195 ALA A CA 1
ATOM 1346 C C . ALA A 1 197 ? 0.093 -4.203 2.684 1.00 24.37 195 ALA A C 1
ATOM 1347 O O . ALA A 1 197 ? -0.165 -5.403 2.841 1.00 25.64 195 ALA A O 1
ATOM 1349 N N . THR A 1 198 ? -0.801 -3.234 2.862 1.00 19.42 196 THR A N 1
ATOM 1350 C CA . THR A 1 198 ? -2.209 -3.463 3.139 1.00 19.42 196 THR A CA 1
ATOM 1351 C C . THR A 1 198 ? -3.009 -2.438 2.351 1.00 19.59 196 THR A C 1
ATOM 1352 O O . THR A 1 198 ? -2.525 -1.334 2.088 1.00 18.48 196 THR A O 1
ATOM 1356 N N . THR A 1 199 ? -4.240 -2.810 1.982 1.00 20.37 197 THR A N 1
ATOM 1357 C CA . THR A 1 199 ? -5.127 -1.887 1.272 1.00 22.19 197 THR A CA 1
ATOM 1358 C C . THR A 1 199 ? -5.270 -0.566 2.007 1.00 19.52 197 THR A C 1
ATOM 1359 O O . THR A 1 199 ? -5.228 0.508 1.392 1.00 17.93 197 THR A O 1
ATOM 1363 N N . ASP A 1 200 ? -5.426 -0.629 3.331 1.00 17.71 198 ASP A N 1
ATOM 1364 C CA . ASP A 1 200 ? -5.730 0.560 4.110 1.00 19.48 198 ASP A CA 1
ATOM 1365 C C . ASP A 1 200 ? -4.564 1.534 4.156 1.00 18.79 198 ASP A C 1
ATOM 1366 O O . ASP A 1 200 ? -4.766 2.697 4.528 1.00 21.92 198 ASP A O 1
ATOM 1371 N N . LEU A 1 201 ? -3.357 1.090 3.799 1.00 15.37 199 LEU A N 1
ATOM 1372 C CA . LEU A 1 201 ? -2.170 1.939 3.822 1.00 13.41 199 LEU A CA 1
ATOM 1373 C C . LEU A 1 201 ? -1.713 2.359 2.434 1.00 14.69 199 LEU A C 1
ATOM 1374 O O . LEU A 1 201 ? -0.666 3.002 2.308 1.00 14.83 199 LEU A O 1
ATOM 1379 N N . LEU A 1 202 ? -2.467 2.010 1.395 1.00 12.82 200 LEU A N 1
ATOM 1380 C CA . LEU A 1 202 ? -2.129 2.403 0.038 1.00 12.98 200 LEU A CA 1
ATOM 1381 C C . LEU A 1 202 ? -2.238 3.912 -0.134 1.00 14.57 200 LEU A C 1
ATOM 1382 O O . LEU A 1 202 ? -3.131 4.563 0.428 1.00 14.01 200 LEU A O 1
ATOM 1387 N N . GLY A 1 203 ? -1.340 4.445 -0.971 1.00 12.26 201 GLY A N 1
ATOM 1388 C CA . GLY A 1 203 ? -1.292 5.878 -1.219 1.00 12.31 201 GLY A CA 1
ATOM 1389 C C . GLY A 1 203 ? -2.629 6.470 -1.615 1.00 14.31 201 GLY A C 1
ATOM 1390 O O . GLY A 1 203 ? -3.027 7.514 -1.108 1.00 12.22 201 GLY A O 1
ATOM 1391 N N . ALA A 1 204 ? -3.335 5.818 -2.541 1.00 11.91 202 ALA A N 1
ATOM 1392 C CA . ALA A 1 204 ? -4.608 6.370 -2.998 1.00 12.33 202 ALA A CA 1
ATOM 1393 C C . ALA A 1 204 ? -5.593 6.507 -1.841 1.00 13.83 202 ALA A C 1
ATOM 1394 O O . ALA A 1 204 ? -6.349 7.485 -1.771 1.00 16.39 202 ALA A O 1
ATOM 1396 N N . GLU A 1 205 ? -5.558 5.556 -0.901 1.00 13.63 203 GLU A N 1
ATOM 1397 C CA . GLU A 1 205 ? -6.434 5.579 0.269 1.00 17.07 203 GLU A CA 1
ATOM 1398 C C . GLU A 1 205 ? -6.017 6.648 1.269 1.00 17.60 203 GLU A C 1
ATOM 1399 O O . GLU A 1 205 ? -6.869 7.350 1.828 1.00 18.31 203 GLU A O 1
ATOM 1405 N N . VAL A 1 206 ? -4.716 6.762 1.542 1.00 12.41 204 VAL A N 1
ATOM 1406 C CA . VAL A 1 206 ? -4.270 7.642 2.618 1.00 14.29 204 VAL A CA 1
ATOM 1407 C C . VAL A 1 206 ? -4.233 9.090 2.154 1.00 13.87 204 VAL A C 1
ATOM 1408 O O . VAL A 1 206 ? -4.593 10.002 2.912 1.00 15.87 204 VAL A O 1
ATOM 1412 N N . ILE A 1 207 ? -3.841 9.334 0.900 1.00 12.72 205 ILE A N 1
ATOM 1413 C CA . ILE A 1 207 ? -3.755 10.707 0.422 1.00 12.63 205 ILE A CA 1
ATOM 1414 C C . ILE A 1 207 ? -5.145 11.320 0.453 1.00 14.59 205 ILE A C 1
ATOM 1415 O O . ILE A 1 207 ? -6.131 10.685 0.061 1.00 13.52 205 ILE A O 1
ATOM 1420 N N . GLY A 1 208 ? -5.235 12.548 0.956 1.00 12.38 206 GLY A N 1
ATOM 1421 C CA . GLY A 1 208 ? -6.505 13.250 0.991 1.00 15.35 206 GLY A CA 1
ATOM 1422 C C . GLY A 1 208 ? -7.499 12.769 2.028 1.00 16.29 206 GLY A C 1
ATOM 1423 O O . GLY A 1 208 ? -8.690 13.078 1.920 1.00 18.39 206 GLY A O 1
ATOM 1424 N N . SER A 1 209 ? -7.051 12.026 3.036 1.00 11.64 207 SER A N 1
ATOM 1425 C CA . SER A 1 209 ? -7.969 11.428 3.992 1.00 11.19 207 SER A CA 1
ATOM 1426 C C . SER A 1 209 ? -7.335 11.396 5.372 1.00 11.82 207 SER A C 1
ATOM 1427 O O . SER A 1 209 ? -6.112 11.331 5.505 1.00 13.25 207 SER A O 1
ATOM 1430 N N . ALA A 1 210 ? -8.176 11.444 6.395 1.00 9.38 208 ALA A N 1
ATOM 1431 C CA . ALA A 1 210 ? -7.738 11.251 7.777 1.00 10.82 208 ALA A CA 1
ATOM 1432 C C . ALA A 1 210 ? -8.703 10.291 8.453 1.00 9.89 208 ALA A C 1
ATOM 1433 O O . ALA A 1 210 ? -9.908 10.326 8.182 1.00 10.22 208 ALA A O 1
ATOM 1435 N N . ARG A 1 211 ? -8.180 9.439 9.340 1.00 8.56 209 ARG A N 1
ATOM 1436 C CA . ARG A 1 211 ? -9.050 8.505 10.043 1.00 9.46 209 ARG A CA 1
ATOM 1437 C C . ARG A 1 211 ? -8.459 8.133 11.395 1.00 8.74 209 ARG A C 1
ATOM 1438 O O . ARG A 1 211 ? -7.269 7.831 11.510 1.00 10.01 209 ARG A O 1
ATOM 1446 N N . ALA A 1 212 ? -9.314 8.140 12.412 1.00 10.30 210 ALA A N 1
ATOM 1447 C CA . ALA A 1 212 ? -8.955 7.546 13.690 1.00 10.05 210 ALA A CA 1
ATOM 1448 C C . ALA A 1 212 ? -9.047 6.034 13.574 1.00 11.60 210 ALA A C 1
ATOM 1449 O O . ALA A 1 212 ? -9.799 5.503 12.753 1.00 9.52 210 ALA A O 1
ATOM 1451 N N . TYR A 1 213 ? -8.265 5.335 14.393 1.00 9.58 211 TYR A N 1
ATOM 1452 C CA . TYR A 1 213 ? -8.284 3.880 14.351 1.00 9.59 211 TYR A CA 1
ATOM 1453 C C . TYR A 1 213 ? -7.937 3.341 15.728 1.00 11.38 211 TYR A C 1
ATOM 1454 O O . TYR A 1 213 ? -7.345 4.043 16.551 1.00 10.45 211 TYR A O 1
ATOM 1463 N N . ASN A 1 214 ? -8.321 2.088 15.974 1.00 9.73 212 ASN A N 1
ATOM 1464 C CA . ASN A 1 214 ? -8.031 1.413 17.239 1.00 11.95 212 ASN A CA 1
ATOM 1465 C C . ASN A 1 214 ? -8.394 2.306 18.427 1.00 12.35 212 ASN A C 1
ATOM 1466 O O . ASN A 1 214 ? -7.577 2.572 19.312 1.00 11.50 212 ASN A O 1
ATOM 1471 N N . ILE A 1 215 ? -9.648 2.759 18.449 1.00 11.42 213 ILE A N 1
ATOM 1472 C CA . ILE A 1 215 ? -10.047 3.777 19.418 1.00 11.70 213 ILE A CA 1
ATOM 1473 C C . ILE A 1 215 ? -10.552 3.169 20.723 1.00 11.27 213 ILE A C 1
ATOM 1474 O O . ILE A 1 215 ? -10.713 1.945 20.845 1.00 12.99 213 ILE A O 1
ATOM 1479 N N . ALA A 1 216 ? -10.811 4.037 21.703 1.00 11.29 214 ALA A N 1
ATOM 1480 C CA . ALA A 1 216 ? -11.480 3.676 22.959 1.00 12.55 214 ALA A CA 1
ATOM 1481 C C . ALA A 1 216 ? -10.718 2.601 23.728 1.00 13.32 214 ALA A C 1
ATOM 1482 O O . ALA A 1 216 ? -11.304 1.747 24.402 1.00 15.40 214 ALA A O 1
ATOM 1484 N N . GLY A 1 217 ? -9.402 2.658 23.651 1.00 12.05 215 GLY A N 1
ATOM 1485 C CA . GLY A 1 217 ? -8.575 1.858 24.531 1.00 15.64 215 GLY A CA 1
ATOM 1486 C C . GLY A 1 217 ? -8.070 0.563 23.952 1.00 16.51 215 GLY A C 1
ATOM 1487 O O . GLY A 1 217 ? -7.364 -0.179 24.659 1.00 20.32 215 GLY A O 1
ATOM 1488 N N . VAL A 1 218 ? -8.370 0.265 22.693 1.00 12.98 216 VAL A N 1
ATOM 1489 C CA . VAL A 1 218 ? -7.860 -0.977 22.137 1.00 16.65 216 VAL A CA 1
ATOM 1490 C C . VAL A 1 218 ? -6.450 -0.841 21.567 1.00 17.42 216 VAL A C 1
ATOM 1491 O O . VAL A 1 218 ? -5.776 -1.861 21.390 1.00 15.63 216 VAL A O 1
ATOM 1495 N N . HIS A 1 219 ? -5.965 0.378 21.310 1.00 13.59 217 HIS A N 1
ATOM 1496 C CA . HIS A 1 219 ? -4.600 0.515 20.817 1.00 12.66 217 HIS A CA 1
ATOM 1497 C C . HIS A 1 219 ? -3.606 0.123 21.910 1.00 12.54 217 HIS A C 1
ATOM 1498 O O . HIS A 1 219 ? -3.697 0.579 23.054 1.00 11.86 217 HIS A O 1
ATOM 1505 N N . ARG A 1 220 ? -2.657 -0.734 21.547 1.00 10.99 218 ARG A N 1
ATOM 1506 C CA . ARG A 1 220 ? -1.714 -1.289 22.512 1.00 12.09 218 ARG A CA 1
ATOM 1507 C C . ARG A 1 220 ? -0.745 -0.260 23.082 1.00 13.64 218 ARG A C 1
ATOM 1508 O O . ARG A 1 220 ? -0.030 -0.573 24.042 1.00 13.58 218 ARG A O 1
ATOM 1516 N N . HIS A 1 221 ? -0.679 0.948 22.525 1.00 11.49 219 HIS A N 1
ATOM 1517 C CA . HIS A 1 221 ? 0.144 1.969 23.170 1.00 12.92 219 HIS A CA 1
ATOM 1518 C C . HIS A 1 221 ? -0.555 2.628 24.358 1.00 12.76 219 HIS A C 1
ATOM 1519 O O . HIS A 1 221 ? 0.116 3.336 25.123 1.00 13.06 219 HIS A O 1
ATOM 1526 N N . THR A 1 222 ? -1.877 2.427 24.522 1.00 10.07 220 THR A N 1
ATOM 1527 C CA . THR A 1 222 ? -2.574 2.959 25.693 1.00 9.61 220 THR A CA 1
ATOM 1528 C C . THR A 1 222 ? -1.913 2.509 26.993 1.00 10.23 220 THR A C 1
ATOM 1529 O O . THR A 1 222 ? -1.524 3.371 27.794 1.00 12.28 220 THR A O 1
ATOM 1533 N N . PRO A 1 223 ? -1.725 1.205 27.246 1.00 9.84 221 PRO A N 1
ATOM 1534 C CA . PRO A 1 223 ? -1.088 0.817 28.520 1.00 10.93 221 PRO A CA 1
ATOM 1535 C C . PRO A 1 223 ? 0.355 1.253 28.633 1.00 12.74 221 PRO A C 1
ATOM 1536 O O . PRO A 1 223 ? 0.873 1.378 29.754 1.00 12.58 221 PRO A O 1
ATOM 1540 N N . GLU A 1 224 ? 1.029 1.466 27.506 1.00 10.90 222 GLU A N 1
ATOM 1541 C CA . GLU A 1 224 ? 2.398 1.950 27.545 1.00 13.37 222 GLU A CA 1
ATOM 1542 C C . GLU A 1 224 ? 2.445 3.399 28.017 1.00 10.86 222 GLU A C 1
ATOM 1543 O O . GLU A 1 224 ? 3.305 3.770 28.822 1.00 12.05 222 GLU A O 1
ATOM 1549 N N . ILE A 1 225 ? 1.510 4.224 27.547 1.00 10.25 223 ILE A N 1
ATOM 1550 C CA . ILE A 1 225 ? 1.425 5.587 28.066 1.00 9.98 223 ILE A CA 1
ATOM 1551 C C . ILE A 1 225 ? 1.093 5.566 29.553 1.00 10.47 223 ILE A C 1
ATOM 1552 O O . ILE A 1 225 ? 1.692 6.300 30.355 1.00 10.98 223 ILE A O 1
ATOM 1557 N N . ALA A 1 226 ? 0.144 4.716 29.951 1.00 9.67 224 ALA A N 1
ATOM 1558 C CA . ALA A 1 226 ? -0.247 4.670 31.356 1.00 11.41 224 ALA A CA 1
ATOM 1559 C C . ALA A 1 226 ? 0.934 4.270 32.230 1.00 11.58 224 ALA A C 1
ATOM 1560 O O . ALA A 1 226 ? 1.149 4.848 33.299 1.00 12.18 224 ALA A O 1
ATOM 1562 N N . GLN A 1 227 ? 1.735 3.314 31.760 1.00 10.16 225 GLN A N 1
ATOM 1563 C CA . GLN A 1 227 ? 2.876 2.832 32.535 1.00 11.74 225 GLN A CA 1
ATOM 1564 C C . GLN A 1 227 ? 3.904 3.936 32.765 1.00 12.00 225 GLN A C 1
ATOM 1565 O O . GLN A 1 227 ? 4.419 4.100 33.880 1.00 13.60 225 GLN A O 1
ATOM 1571 N N . GLY A 1 228 ? 4.241 4.687 31.713 1.00 11.06 226 GLY A N 1
ATOM 1572 C CA . GLY A 1 228 ? 5.207 5.762 31.869 1.00 11.38 226 GLY A CA 1
ATOM 1573 C C . GLY A 1 228 ? 4.723 6.854 32.807 1.00 13.38 226 GLY A C 1
ATOM 1574 O O . GLY A 1 228 ? 5.512 7.429 33.565 1.00 14.37 226 GLY A O 1
ATOM 1575 N N . LEU A 1 229 ? 3.420 7.154 32.768 1.00 12.50 227 LEU A N 1
ATOM 1576 C CA . LEU A 1 229 ? 2.866 8.157 33.672 1.00 11.67 227 LEU A CA 1
ATOM 1577 C C . LEU A 1 229 ? 2.783 7.632 35.102 1.00 13.01 227 LEU A C 1
ATOM 1578 O O . LEU A 1 229 ? 3.027 8.376 36.058 1.00 13.19 227 LEU A O 1
ATOM 1583 N N . ARG A 1 230 ? 2.438 6.356 35.278 1.00 10.96 228 ARG A N 1
ATOM 1584 C CA . ARG A 1 230 ? 2.350 5.826 36.635 1.00 16.15 228 ARG A CA 1
ATOM 1585 C C . ARG A 1 230 ? 3.698 5.850 37.327 1.00 17.62 228 ARG A C 1
ATOM 1586 O O . ARG A 1 230 ? 3.760 5.825 38.562 1.00 19.41 228 ARG A O 1
ATOM 1594 N N . ALA A 1 231 ? 4.779 5.928 36.558 1.00 15.07 229 ALA A N 1
ATOM 1595 C CA . ALA A 1 231 ? 6.113 5.990 37.135 1.00 15.48 229 ALA A CA 1
ATOM 1596 C C . ALA A 1 231 ? 6.429 7.336 37.773 1.00 17.78 229 ALA A C 1
ATOM 1597 O O . ALA A 1 231 ? 7.407 7.426 38.522 1.00 19.78 229 ALA A O 1
ATOM 1599 N N . VAL A 1 232 ? 5.645 8.381 37.511 1.00 16.91 230 VAL A N 1
ATOM 1600 C CA . VAL A 1 232 ? 5.944 9.696 38.068 1.00 14.86 230 VAL A CA 1
ATOM 1601 C C . VAL A 1 232 ? 4.908 10.158 39.077 1.00 15.48 230 VAL A C 1
ATOM 1602 O O . VAL A 1 232 ? 5.035 11.277 39.610 1.00 17.62 230 VAL A O 1
ATOM 1606 N N . THR A 1 233 ? 3.900 9.342 39.377 1.00 15.32 231 THR A N 1
ATOM 1607 C CA . THR A 1 233 ? 2.902 9.743 40.356 1.00 18.34 231 THR A CA 1
ATOM 1608 C C . THR A 1 233 ? 2.429 8.538 41.153 1.00 20.26 231 THR A C 1
ATOM 1609 O O . THR A 1 233 ? 2.471 7.403 40.676 1.00 20.10 231 THR A O 1
ATOM 1613 N N . ASP A 1 234 ? 1.963 8.803 42.370 1.00 20.36 232 ASP A N 1
ATOM 1614 C CA . ASP A 1 234 ? 1.324 7.782 43.188 1.00 25.75 232 ASP A CA 1
ATOM 1615 C C . ASP A 1 234 ? -0.173 7.680 42.945 1.00 24.59 232 ASP A C 1
ATOM 1616 O O . ASP A 1 234 ? -0.814 6.769 43.479 1.00 25.27 232 ASP A O 1
ATOM 1621 N N . ARG A 1 235 ? -0.740 8.588 42.167 1.00 21.57 233 ARG A N 1
ATOM 1622 C CA . ARG A 1 235 ? -2.173 8.596 41.941 1.00 22.61 233 ARG A CA 1
ATOM 1623 C C . ARG A 1 235 ? -2.562 7.580 40.872 1.00 23.19 233 ARG A C 1
ATOM 1624 O O . ARG A 1 235 ? -1.733 7.123 40.081 1.00 20.77 233 ARG A O 1
ATOM 1632 N N . ASP A 1 236 ? -3.851 7.232 40.863 1.00 23.69 234 ASP A N 1
ATOM 1633 C CA . ASP A 1 236 ? -4.391 6.322 39.860 1.00 24.82 234 ASP A CA 1
ATOM 1634 C C . ASP A 1 236 ? -4.486 7.045 38.521 1.00 20.68 234 ASP A C 1
ATOM 1635 O O . ASP A 1 236 ? -5.178 8.060 38.403 1.00 24.83 234 ASP A O 1
ATOM 1640 N N . VAL A 1 237 ? -3.815 6.508 37.510 1.00 18.69 235 VAL A N 1
ATOM 1641 C CA . VAL A 1 237 ? -3.748 7.118 36.186 1.00 15.12 235 VAL A CA 1
ATOM 1642 C C . VAL A 1 237 ? -4.739 6.429 35.260 1.00 15.93 235 VAL A C 1
ATOM 1643 O O . VAL A 1 237 ? -4.847 5.198 35.250 1.00 18.80 235 VAL A O 1
ATOM 1647 N N . SER A 1 238 ? -5.455 7.220 34.470 1.00 13.70 236 SER A N 1
ATOM 1648 C CA . SER A 1 238 ? -6.238 6.694 33.358 1.00 14.51 236 SER A CA 1
ATOM 1649 C C . SER A 1 238 ? -5.841 7.435 32.087 1.00 12.13 236 SER A C 1
ATOM 1650 O O . SER A 1 238 ? -5.429 8.598 32.136 1.00 13.31 236 SER A O 1
ATOM 1653 N N . VAL A 1 239 ? -5.950 6.744 30.950 1.00 11.35 237 VAL A N 1
ATOM 1654 C CA . VAL A 1 239 ? -5.508 7.268 29.655 1.00 9.95 237 VAL A CA 1
ATOM 1655 C C . VAL A 1 239 ? -6.576 6.982 28.613 1.00 12.80 237 VAL A C 1
ATOM 1656 O O . VAL A 1 239 ? -6.888 5.820 28.346 1.00 12.53 237 VAL A O 1
ATOM 1660 N N . SER A 1 240 ? -7.106 8.035 28.005 1.00 10.64 238 SER A N 1
ATOM 1661 C CA . SER A 1 240 ? -7.907 7.925 26.788 1.00 10.25 238 SER A CA 1
ATOM 1662 C C . SER A 1 240 ? -7.007 8.311 25.620 1.00 12.14 238 SER A C 1
ATOM 1663 O O . SER A 1 240 ? -6.568 9.461 25.524 1.00 15.12 238 SER A O 1
ATOM 1666 N N . PHE A 1 241 ? -6.728 7.361 24.738 1.00 10.52 239 PHE A N 1
ATOM 1667 C CA . PHE A 1 241 ? -5.763 7.567 23.659 1.00 9.94 239 PHE A CA 1
ATOM 1668 C C . PHE A 1 241 ? -6.418 7.293 22.315 1.00 11.09 239 PHE A C 1
ATOM 1669 O O . PHE A 1 241 ? -6.897 6.178 22.077 1.00 12.86 239 PHE A O 1
ATOM 1677 N N . THR A 1 242 ? -6.423 8.298 21.437 1.00 10.03 240 THR A N 1
ATOM 1678 C CA . THR A 1 242 ? -6.951 8.143 20.073 1.00 9.29 240 THR A CA 1
ATOM 1679 C C . THR A 1 242 ? -5.869 8.456 19.051 1.00 9.96 240 THR A C 1
ATOM 1680 O O . THR A 1 242 ? -5.433 9.621 18.958 1.00 10.22 240 THR A O 1
ATOM 1684 N N . PRO A 1 243 ? -5.412 7.488 18.260 1.00 7.53 241 PRO A N 1
ATOM 1685 C CA . PRO A 1 243 ? -4.506 7.789 17.145 1.00 8.94 241 PRO A CA 1
ATOM 1686 C C . PRO A 1 243 ? -5.269 8.061 15.853 1.00 10.73 241 PRO A C 1
ATOM 1687 O O . PRO A 1 243 ? -6.328 7.488 15.597 1.00 10.11 241 PRO A O 1
ATOM 1691 N N . VAL A 1 244 ? -4.712 8.955 15.035 1.00 9.49 242 VAL A N 1
ATOM 1692 C CA . VAL A 1 244 ? -5.340 9.409 13.787 1.00 9.05 242 VAL A CA 1
ATOM 1693 C C . VAL A 1 244 ? -4.286 9.390 12.691 1.00 13.75 242 VAL A C 1
ATOM 1694 O O . VAL A 1 244 ? -3.269 10.083 12.805 1.00 12.37 242 VAL A O 1
ATOM 1698 N N . LEU A 1 245 ? -4.530 8.626 11.624 1.00 10.29 243 LEU A N 1
ATOM 1699 C CA . LEU A 1 245 ? -3.622 8.600 10.480 1.00 10.94 243 LEU A CA 1
ATOM 1700 C C . LEU A 1 245 ? -3.942 9.758 9.541 1.00 10.50 243 LEU A C 1
ATOM 1701 O O . LEU A 1 245 ? -5.111 9.982 9.204 1.00 12.43 243 LEU A O 1
ATOM 1706 N N . ILE A 1 246 ? -2.901 10.468 9.100 1.00 12.60 244 ILE A N 1
ATOM 1707 C CA . ILE A 1 246 ? -3.045 11.637 8.236 1.00 13.32 244 ILE A CA 1
ATOM 1708 C C . ILE A 1 246 ? -2.126 11.471 7.025 1.00 11.48 244 ILE A C 1
ATOM 1709 O O . ILE A 1 246 ? -1.214 10.632 7.038 1.00 13.24 244 ILE A O 1
ATOM 1714 N N . PRO A 1 247 ? -2.346 12.270 5.950 1.00 12.28 245 PRO A N 1
ATOM 1715 C CA . PRO A 1 247 ? -1.595 12.064 4.691 1.00 10.42 245 PRO A CA 1
ATOM 1716 C C . PRO A 1 247 ? -0.203 12.684 4.712 1.00 13.21 245 PRO A C 1
ATOM 1717 O O . PRO A 1 247 ? 0.115 13.626 3.970 1.00 15.12 245 PRO A O 1
ATOM 1721 N N . ALA A 1 248 ? 0.647 12.146 5.574 1.00 11.11 246 ALA A N 1
ATOM 1722 C CA . ALA A 1 248 ? 2.046 12.512 5.637 1.00 10.53 246 ALA A CA 1
ATOM 1723 C C . ALA A 1 248 ? 2.830 11.221 5.767 1.00 12.61 246 ALA A C 1
ATOM 1724 O O . ALA A 1 248 ? 2.294 10.202 6.195 1.00 13.69 246 ALA A O 1
ATOM 1726 N N . SER A 1 249 ? 4.086 11.246 5.342 1.00 11.11 247 SER A N 1
ATOM 1727 C CA . SER A 1 249 ? 4.854 10.021 5.496 1.00 11.13 247 SER A CA 1
ATOM 1728 C C . SER A 1 249 ? 5.385 9.888 6.921 1.00 11.41 247 SER A C 1
ATOM 1729 O O . SER A 1 249 ? 5.438 8.780 7.465 1.00 13.83 247 SER A O 1
ATOM 1732 N N . ARG A 1 250 ? 5.779 11.000 7.531 1.00 10.43 248 ARG A N 1
ATOM 1733 C CA . ARG A 1 250 ? 6.398 11.006 8.852 1.00 11.47 248 ARG A CA 1
ATOM 1734 C C . ARG A 1 250 ? 5.743 12.046 9.748 1.00 12.02 248 ARG A C 1
ATOM 1735 O O . ARG A 1 250 ? 5.144 13.018 9.280 1.00 16.23 248 ARG A O 1
ATOM 1743 N N . GLY A 1 251 ? 5.900 11.838 11.052 1.00 10.48 249 GLY A N 1
ATOM 1744 C CA . GLY A 1 251 ? 5.549 12.858 12.019 1.00 10.29 249 GLY A CA 1
ATOM 1745 C C . GLY A 1 251 ? 4.449 12.430 12.960 1.00 13.71 249 GLY A C 1
ATOM 1746 O O . GLY A 1 251 ? 3.503 11.742 12.562 1.00 12.07 249 GLY A O 1
ATOM 1747 N N . ILE A 1 252 ? 4.561 12.828 14.220 1.00 10.96 250 ILE A N 1
ATOM 1748 C CA . ILE A 1 252 ? 3.491 12.680 15.194 1.00 11.10 250 ILE A CA 1
ATOM 1749 C C . ILE A 1 252 ? 3.292 14.027 15.872 1.00 11.12 250 ILE A C 1
ATOM 1750 O O . ILE A 1 252 ? 4.263 14.639 16.341 1.00 9.42 250 ILE A O 1
ATOM 1755 N N . LEU A 1 253 ? 2.044 14.510 15.871 1.00 10.34 251 LEU A N 1
ATOM 1756 C CA . LEU A 1 253 ? 1.649 15.665 16.672 1.00 10.98 251 LEU A CA 1
ATOM 1757 C C . LEU A 1 253 ? 0.665 15.164 17.721 1.00 12.76 251 LEU A C 1
ATOM 1758 O O . LEU A 1 253 ? -0.455 14.765 17.383 1.00 11.73 251 LEU A O 1
ATOM 1763 N N . ALA A 1 254 ? 1.084 15.158 18.984 1.00 9.95 252 ALA A N 1
ATOM 1764 C CA . ALA A 1 254 ? 0.233 14.681 20.067 1.00 10.44 252 ALA A CA 1
ATOM 1765 C C . ALA A 1 254 ? -0.392 15.883 20.765 1.00 11.29 252 ALA A C 1
ATOM 1766 O O . ALA A 1 254 ? 0.320 16.769 21.248 1.00 11.64 252 ALA A O 1
ATOM 1768 N N . THR A 1 255 ? -1.715 15.913 20.823 1.00 10.52 253 THR A N 1
ATOM 1769 C CA . THR A 1 255 ? -2.430 16.881 21.644 1.00 10.62 253 THR A CA 1
ATOM 1770 C C . THR A 1 255 ? -2.870 16.169 22.915 1.00 11.82 253 THR A C 1
ATOM 1771 O O . THR A 1 255 ? -3.629 15.202 22.847 1.00 10.52 253 THR A O 1
ATOM 1775 N N . CYS A 1 256 ? -2.406 16.652 24.066 1.00 11.34 254 CYS A N 1
ATOM 1776 C CA . CYS A 1 256 ? -2.584 15.965 25.341 1.00 12.03 254 CYS A CA 1
ATOM 1777 C C . CYS A 1 256 ? -3.279 16.905 26.317 1.00 14.85 254 CYS A C 1
ATOM 1778 O O . CYS A 1 256 ? -2.892 18.072 26.439 1.00 15.22 254 CYS A O 1
ATOM 1781 N N . THR A 1 257 ? -4.328 16.403 26.958 1.00 11.94 255 THR A N 1
ATOM 1782 C CA . THR A 1 257 ? -5.085 17.263 27.880 1.00 13.87 255 THR A CA 1
ATOM 1783 C C . THR A 1 257 ? -5.342 16.581 29.229 1.00 12.65 255 THR A C 1
ATOM 1784 O O . THR A 1 257 ? -5.350 15.408 29.294 1.00 12.85 255 THR A O 1
ATOM 1788 N N . ALA A 1 258 ? -5.625 17.402 30.231 1.00 11.00 256 ALA A N 1
ATOM 1789 C CA . ALA A 1 258 ? -5.982 16.946 31.591 1.00 10.28 256 ALA A CA 1
ATOM 1790 C C . ALA A 1 258 ? -6.573 18.137 32.347 1.00 11.68 256 ALA A C 1
ATOM 1791 O O . ALA A 1 258 ? -6.235 19.192 32.058 1.00 12.45 256 ALA A O 1
ATOM 1793 N N . ARG A 1 259 ? -7.465 17.870 33.306 1.00 11.21 257 ARG A N 1
ATOM 1794 C CA . ARG A 1 259 ? -8.112 18.951 34.098 1.00 13.29 257 ARG A CA 1
ATOM 1795 C C . ARG A 1 259 ? -7.093 19.550 35.075 1.00 10.14 257 ARG A C 1
ATOM 1796 O O . ARG A 1 259 ? -6.420 18.769 35.777 1.00 13.37 257 ARG A O 1
ATOM 1804 N N . THR A 1 260 ? -6.989 20.883 35.111 1.00 11.46 258 THR A N 1
ATOM 1805 C CA . THR A 1 260 ? -6.055 21.557 36.014 1.00 12.50 258 THR A CA 1
ATOM 1806 C C . THR A 1 260 ? -6.703 22.827 36.550 1.00 14.14 258 THR A C 1
ATOM 1807 O O . THR A 1 260 ? -7.509 23.380 35.908 1.00 14.24 258 THR A O 1
ATOM 1811 N N . ARG A 1 261 ? -6.280 23.206 37.741 1.00 11.10 259 ARG A N 1
ATOM 1812 C CA . ARG A 1 261 ? -6.642 24.512 38.321 1.00 13.89 259 ARG A CA 1
ATOM 1813 C C . ARG A 1 261 ? -5.341 25.249 38.701 1.00 13.71 259 ARG A C 1
ATOM 1814 O O . ARG A 1 261 ? -5.419 26.244 39.368 1.00 16.00 259 ARG A O 1
ATOM 1822 N N . SER A 1 262 ? -4.210 24.754 38.228 1.00 11.86 260 SER A N 1
ATOM 1823 C CA . SER A 1 262 ? -2.892 25.345 38.533 1.00 12.74 260 SER A CA 1
ATOM 1824 C C . SER A 1 262 ? -2.585 26.496 37.596 1.00 13.06 260 SER A C 1
ATOM 1825 O O . SER A 1 262 ? -2.892 26.426 36.442 1.00 13.34 260 SER A O 1
ATOM 1828 N N . PRO A 1 263 ? -1.903 27.536 38.092 1.00 12.66 261 PRO A N 1
ATOM 1829 C CA . PRO A 1 263 ? -1.474 28.614 37.247 1.00 13.37 261 PRO A CA 1
ATOM 1830 C C . PRO A 1 263 ? -0.569 28.070 36.127 1.00 11.36 261 PRO A C 1
ATOM 1831 O O . PRO A 1 263 ? 0.243 27.242 36.330 1.00 10.07 261 PRO A O 1
ATOM 1835 N N . LEU A 1 264 ? -0.684 28.686 34.962 1.00 11.15 262 LEU A N 1
ATOM 1836 C CA . LEU A 1 264 ? 0.184 28.321 33.822 1.00 11.62 262 LEU A CA 1
ATOM 1837 C C . LEU A 1 264 ? 1.673 28.473 34.171 1.00 12.39 262 LEU A C 1
ATOM 1838 O O . LEU A 1 264 ? 2.443 27.677 33.762 1.00 11.43 262 LEU A O 1
ATOM 1843 N N . SER A 1 265 ? 2.029 29.503 34.933 1.00 12.25 263 SER A N 1
ATOM 1844 C CA . SER A 1 265 ? 3.447 29.719 35.285 1.00 12.09 263 SER A CA 1
ATOM 1845 C C . SER A 1 265 ? 4.027 28.531 36.049 1.00 11.69 263 SER A C 1
ATOM 1846 O O . SER A 1 265 ? 5.177 28.252 35.858 1.00 11.56 263 SER A O 1
ATOM 1849 N N . GLN A 1 266 ? 3.229 27.908 36.910 1.00 10.39 264 GLN A N 1
ATOM 1850 C CA . GLN A 1 266 ? 3.736 26.749 37.669 1.00 10.43 264 GLN A CA 1
ATOM 1851 C C . GLN A 1 266 ? 3.902 25.573 36.703 1.00 11.56 264 GLN A C 1
ATOM 1852 O O . GLN A 1 266 ? 4.800 24.800 36.880 1.00 9.40 264 GLN A O 1
ATOM 1858 N N . LEU A 1 267 ? 2.966 25.441 35.777 1.00 9.80 265 LEU A N 1
ATOM 1859 C CA . LEU A 1 267 ? 3.111 24.314 34.834 1.00 8.19 265 LEU A CA 1
ATOM 1860 C C . LEU A 1 267 ? 4.361 24.530 33.984 1.00 10.09 265 LEU A C 1
ATOM 1861 O O . LEU A 1 267 ? 5.111 23.635 33.802 1.00 11.48 265 LEU A O 1
ATOM 1866 N N . ARG A 1 268 ? 4.582 25.748 33.528 1.00 9.99 266 ARG A N 1
ATOM 1867 C CA . ARG A 1 268 ? 5.789 26.026 32.704 1.00 12.33 266 ARG A CA 1
ATOM 1868 C C . ARG A 1 268 ? 7.062 25.727 33.509 1.00 11.21 266 ARG A C 1
ATOM 1869 O O . ARG A 1 268 ? 7.980 25.200 32.980 1.00 13.07 266 ARG A O 1
ATOM 1877 N N . ALA A 1 269 ? 7.054 26.053 34.794 1.00 11.47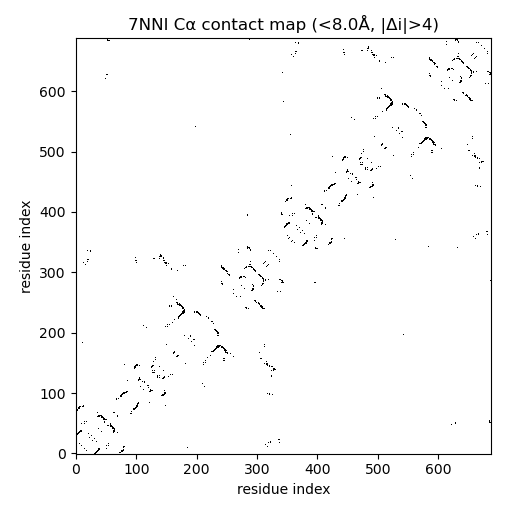 267 ALA A N 1
ATOM 1878 C CA . ALA A 1 269 ? 8.217 25.763 35.659 1.00 11.17 267 ALA A CA 1
ATOM 1879 C C . ALA A 1 269 ? 8.508 24.260 35.712 1.00 13.65 267 ALA A C 1
ATOM 1880 O O . ALA A 1 269 ? 9.662 23.917 35.796 1.00 13.76 267 ALA A O 1
ATOM 1882 N N . ALA A 1 270 ? 7.467 23.433 35.703 1.00 9.70 268 ALA A N 1
ATOM 1883 C CA . ALA A 1 270 ? 7.710 21.985 35.703 1.00 9.87 268 ALA A CA 1
ATOM 1884 C C . ALA A 1 270 ? 8.403 21.564 34.400 1.00 13.10 268 ALA A C 1
ATOM 1885 O O . ALA A 1 270 ? 9.224 20.675 34.441 1.00 13.39 268 ALA A O 1
ATOM 1887 N N . TYR A 1 271 ? 7.994 22.134 33.268 1.00 11.39 269 TYR A N 1
ATOM 1888 C CA . TYR A 1 271 ? 8.609 21.804 31.953 1.00 11.06 269 TYR A CA 1
ATOM 1889 C C . TYR A 1 271 ? 10.062 22.309 31.904 1.00 14.52 269 TYR A C 1
ATOM 1890 O O . TYR A 1 271 ? 10.908 21.635 31.418 1.00 13.11 269 TYR A O 1
ATOM 1899 N N . GLU A 1 272 ? 10.274 23.497 32.441 1.00 12.04 270 GLU A N 1
ATOM 1900 C CA . GLU A 1 272 ? 11.646 24.046 32.524 1.00 16.10 270 GLU A CA 1
ATOM 1901 C C . GLU A 1 272 ? 12.516 23.126 33.386 1.00 15.60 270 GLU A C 1
ATOM 1902 O O . GLU A 1 272 ? 13.583 22.788 32.976 1.00 17.97 270 GLU A O 1
ATOM 1908 N N . LYS A 1 273 ? 12.027 22.703 34.538 1.00 13.59 271 LYS A N 1
ATOM 1909 C CA . LYS A 1 273 ? 12.862 21.815 35.385 1.00 15.49 271 LYS A CA 1
ATOM 1910 C C . LYS A 1 273 ? 13.160 20.482 34.664 1.00 16.12 271 LYS A C 1
ATOM 1911 O O . LYS A 1 273 ? 14.233 19.934 34.835 1.00 17.63 271 LYS A O 1
ATOM 1917 N N . ALA A 1 274 ? 12.187 19.947 33.940 1.00 13.03 272 ALA A N 1
ATOM 1918 C CA . ALA A 1 274 ? 12.449 18.652 33.291 1.00 14.12 272 ALA A CA 1
ATOM 1919 C C . ALA A 1 274 ? 13.383 18.789 32.086 1.00 13.63 272 ALA A C 1
ATOM 1920 O O . ALA A 1 274 ? 14.162 17.918 31.856 1.00 16.31 272 ALA A O 1
ATOM 1922 N N . TYR A 1 275 ? 13.241 19.860 31.327 1.00 11.29 273 TYR A N 1
ATOM 1923 C CA . TYR A 1 275 ? 13.850 19.841 29.980 1.00 13.67 273 TYR A CA 1
ATOM 1924 C C . TYR A 1 275 ? 14.905 20.920 29.757 1.00 15.38 273 TYR A C 1
ATOM 1925 O O . TYR A 1 275 ? 15.471 20.916 28.714 1.00 15.57 273 TYR A O 1
ATOM 1934 N N . HIS A 1 276 ? 15.228 21.722 30.764 1.00 17.46 274 HIS A N 1
ATOM 1935 C CA . HIS A 1 276 ? 16.217 22.806 30.495 1.00 20.06 274 HIS A CA 1
ATOM 1936 C C . HIS A 1 276 ? 17.585 22.283 30.025 1.00 18.02 274 HIS A C 1
ATOM 1937 O O . HIS A 1 276 ? 18.213 22.987 29.297 1.00 21.79 274 HIS A O 1
ATOM 1944 N N . ALA A 1 277 ? 18.023 21.115 30.478 1.00 15.24 275 ALA A N 1
ATOM 1945 C CA . ALA A 1 277 ? 19.337 20.564 30.110 1.00 18.98 275 ALA A CA 1
ATOM 1946 C C . ALA A 1 277 ? 19.161 19.374 29.165 1.00 17.99 275 ALA A C 1
ATOM 1947 O O . ALA A 1 277 ? 20.080 18.640 29.058 1.00 19.33 275 ALA A O 1
ATOM 1949 N N . GLU A 1 278 ? 17.996 19.224 28.544 1.00 13.83 276 GLU A N 1
ATOM 1950 C CA . GLU A 1 278 ? 17.788 18.086 27.613 1.00 14.82 276 GLU A CA 1
ATOM 1951 C C . GLU A 1 278 ? 17.983 18.598 26.182 1.00 13.90 276 GLU A C 1
ATOM 1952 O O . GLU A 1 278 ? 17.143 19.283 25.693 1.00 14.67 276 GLU A O 1
ATOM 1958 N N . PRO A 1 279 ? 19.056 18.224 25.471 1.00 13.68 277 PRO A N 1
ATOM 1959 C CA . PRO A 1 279 ? 19.307 18.755 24.140 1.00 15.08 277 PRO A CA 1
ATOM 1960 C C . PRO A 1 279 ? 18.278 18.411 23.062 1.00 14.55 277 PRO A C 1
ATOM 1961 O O . PRO A 1 279 ? 18.171 19.110 22.149 1.00 18.24 277 PRO A O 1
ATOM 1965 N N . PHE A 1 280 ? 17.550 17.318 23.247 1.00 9.81 278 PHE A N 1
ATOM 1966 C CA . PHE A 1 280 ? 16.591 16.960 22.177 1.00 9.55 278 PHE A CA 1
ATOM 1967 C C . PHE A 1 280 ? 15.184 17.493 22.454 1.00 11.75 278 PHE A C 1
ATOM 1968 O O . PHE A 1 280 ? 14.370 17.313 21.641 1.00 15.20 278 PHE A O 1
ATOM 1976 N N . ILE A 1 281 ? 14.962 18.097 23.604 1.00 10.84 279 ILE A N 1
ATOM 1977 C CA . ILE A 1 281 ? 13.591 18.603 23.908 1.00 11.96 279 ILE A CA 1
ATOM 1978 C C . ILE A 1 281 ? 13.591 20.121 23.739 1.00 16.29 279 ILE A C 1
ATOM 1979 O O . ILE A 1 281 ? 14.323 20.720 24.406 1.00 17.62 279 ILE A O 1
ATOM 1984 N N . TYR A 1 282 ? 12.793 20.683 22.852 1.00 11.73 280 TYR A N 1
ATOM 1985 C CA . TYR A 1 282 ? 12.791 22.151 22.677 1.00 12.62 280 TYR A CA 1
ATOM 1986 C C . TYR A 1 282 ? 11.457 22.681 23.205 1.00 15.75 280 TYR A C 1
ATOM 1987 O O . TYR A 1 282 ? 10.461 22.279 22.694 1.00 11.67 280 TYR A O 1
ATOM 1996 N N . LEU A 1 283 ? 11.511 23.508 24.243 1.00 15.31 281 LEU A N 1
ATOM 1997 C CA . LEU A 1 283 ? 10.287 24.178 24.751 1.00 16.31 281 LEU A CA 1
ATOM 1998 C C . LEU A 1 283 ? 10.070 25.420 23.893 1.00 18.58 281 LEU A C 1
ATOM 1999 O O . LEU A 1 283 ? 10.943 26.235 23.796 1.00 20.07 281 LEU A O 1
ATOM 2004 N N . MET A 1 284 ? 8.917 25.516 23.277 1.00 12.87 282 MET A N 1
ATOM 2005 C CA . MET A 1 284 ? 8.745 26.616 22.330 1.00 18.19 282 MET A CA 1
ATOM 2006 C C . MET A 1 284 ? 8.748 27.950 23.054 1.00 19.10 282 MET A C 1
ATOM 2007 O O . MET A 1 284 ? 8.220 28.038 24.081 1.00 21.00 282 MET A O 1
ATOM 2012 N N . PRO A 1 285 ? 9.240 29.004 22.385 1.00 20.90 283 PRO A N 1
ATOM 2013 C CA . PRO A 1 285 ? 9.082 30.376 22.854 1.00 24.50 283 PRO A CA 1
ATOM 2014 C C . PRO A 1 285 ? 7.572 30.695 22.952 1.00 28.37 283 PRO A C 1
ATOM 2015 O O . PRO A 1 285 ? 6.797 30.248 22.180 1.00 22.85 283 PRO A O 1
ATOM 2019 N N . GLU A 1 286 ? 7.230 31.565 23.891 1.00 28.83 284 GLU A N 1
ATOM 2020 C CA . GLU A 1 286 ? 5.835 32.025 24.132 1.00 32.20 284 GLU A CA 1
ATOM 2021 C C . GLU A 1 286 ? 5.202 32.477 22.824 1.00 25.84 284 GLU A C 1
ATOM 2022 O O . GLU A 1 286 ? 5.809 33.237 22.096 1.00 30.53 284 GLU A O 1
ATOM 2028 N N . GLY A 1 287 ? 4.024 31.953 22.524 1.00 24.80 285 GLY A N 1
ATOM 2029 C CA . GLY A 1 287 ? 3.373 32.344 21.273 1.00 22.37 285 GLY A CA 1
ATOM 2030 C C . GLY A 1 287 ? 3.756 31.468 20.083 1.00 23.56 285 GLY A C 1
ATOM 2031 O O . GLY A 1 287 ? 3.324 31.761 19.005 1.00 25.51 285 GLY A O 1
ATOM 2032 N N . GLN A 1 288 ? 4.639 30.497 20.261 1.00 18.31 286 GLN A N 1
ATOM 2033 C CA . GLN A 1 288 ? 4.942 29.574 19.149 1.00 18.37 286 GLN A CA 1
ATOM 2034 C C . GLN A 1 288 ? 4.365 28.196 19.516 1.00 16.54 286 GLN A C 1
ATOM 2035 O O . GLN A 1 288 ? 4.261 27.910 20.679 1.00 14.84 286 GLN A O 1
ATOM 2041 N N . LEU A 1 289 ? 4.013 27.428 18.504 1.00 13.96 287 LEU A N 1
ATOM 2042 C CA . LEU A 1 289 ? 3.472 26.074 18.712 1.00 11.91 287 LEU A CA 1
ATOM 2043 C C . LEU A 1 289 ? 4.237 25.109 17.815 1.00 12.22 287 LEU A C 1
ATOM 2044 O O . LEU A 1 289 ? 4.724 25.492 16.814 1.00 13.14 287 LEU A O 1
ATOM 2049 N N . PRO A 1 290 ? 4.314 23.847 18.207 1.00 10.27 288 PRO A N 1
ATOM 2050 C CA . PRO A 1 290 ? 5.043 22.877 17.441 1.00 10.89 288 PRO A CA 1
ATOM 2051 C C . PRO A 1 290 ? 4.398 22.532 16.090 1.00 13.35 288 PRO A C 1
ATOM 2052 O O . PRO A 1 290 ? 3.264 22.705 15.915 1.00 12.23 288 PRO A O 1
ATOM 2056 N N . ARG A 1 291 ? 5.261 22.080 15.201 1.00 11.35 289 ARG A N 1
ATOM 2057 C CA . ARG A 1 291 ? 4.817 21.568 13.898 1.00 10.34 289 ARG A CA 1
ATOM 2058 C C . ARG A 1 291 ? 5.679 20.360 13.541 1.00 11.27 289 ARG A C 1
ATOM 2059 O O . ARG A 1 291 ? 6.856 20.404 13.652 1.00 11.26 289 ARG A O 1
ATOM 2067 N N . THR A 1 292 ? 5.031 19.337 13.028 1.00 10.14 290 THR A N 1
ATOM 2068 C CA . THR A 1 292 ? 5.812 18.139 12.699 1.00 11.25 290 THR A CA 1
ATOM 2069 C C . THR A 1 292 ? 6.808 18.411 11.580 1.00 10.80 290 THR A C 1
ATOM 2070 O O . THR A 1 292 ? 7.837 17.855 11.646 1.00 12.68 290 THR A O 1
ATOM 2074 N N . GLY A 1 293 ? 6.520 19.324 10.654 1.00 10.35 291 GLY A N 1
ATOM 2075 C CA . GLY A 1 293 ? 7.491 19.638 9.589 1.00 13.32 291 GLY A CA 1
ATOM 2076 C C . GLY A 1 293 ? 8.812 20.221 10.124 1.00 15.44 291 GLY A C 1
ATOM 2077 O O . GLY A 1 293 ? 9.802 20.006 9.478 1.00 16.45 291 GLY A O 1
ATOM 2078 N N . ALA A 1 294 ? 8.824 20.840 11.304 1.00 11.77 292 ALA A N 1
ATOM 2079 C CA . ALA A 1 294 ? 10.069 21.413 11.851 1.00 11.75 292 ALA A CA 1
ATOM 2080 C C . ALA A 1 294 ? 10.976 20.351 12.465 1.00 12.74 292 ALA A C 1
ATOM 2081 O O . ALA A 1 294 ? 12.084 20.677 12.685 1.00 13.77 292 ALA A O 1
ATOM 2083 N N . VAL A 1 295 ? 10.478 19.139 12.681 1.00 11.03 293 VAL A N 1
ATOM 2084 C CA . VAL A 1 295 ? 11.353 18.146 13.361 1.00 10.45 293 VAL A CA 1
ATOM 2085 C C . VAL A 1 295 ? 11.657 16.966 12.455 1.00 11.08 293 VAL A C 1
ATOM 2086 O O . VAL A 1 295 ? 12.388 16.119 12.877 1.00 13.17 293 VAL A O 1
ATOM 2090 N N . ILE A 1 296 ? 11.097 16.952 11.255 1.00 11.62 294 ILE A N 1
ATOM 2091 C CA . ILE A 1 296 ? 11.343 15.786 10.360 1.00 11.06 294 ILE A CA 1
ATOM 2092 C C . ILE A 1 296 ? 12.834 15.577 10.095 1.00 13.23 294 ILE A C 1
ATOM 2093 O O . ILE A 1 296 ? 13.482 16.470 9.748 1.00 12.68 294 ILE A O 1
ATOM 2098 N N . GLY A 1 297 ? 13.305 14.346 10.302 1.00 11.94 295 GLY A N 1
ATOM 2099 C CA . GLY A 1 297 ? 14.718 14.027 10.079 1.00 13.91 295 GLY A CA 1
ATOM 2100 C C . GLY A 1 297 ? 15.580 14.236 11.322 1.00 15.48 295 GLY A C 1
ATOM 2101 O O . GLY A 1 297 ? 16.686 13.715 11.350 1.00 20.56 295 GLY A O 1
ATOM 2102 N N . SER A 1 298 ? 15.068 14.958 12.299 1.00 11.79 296 SER A N 1
ATOM 2103 C CA . SER A 1 298 ? 15.799 15.261 13.538 1.00 13.55 296 SER A CA 1
ATOM 2104 C C . SER A 1 298 ? 15.327 14.343 14.657 1.00 11.54 296 SER A C 1
ATOM 2105 O O . SER A 1 298 ? 14.277 13.779 14.574 1.00 10.42 296 SER A O 1
ATOM 2108 N N . ASN A 1 299 ? 16.125 14.330 15.717 1.00 9.01 297 ASN A N 1
ATOM 2109 C CA . ASN A 1 299 ? 15.809 13.557 16.935 1.00 9.04 297 ASN A CA 1
ATOM 2110 C C . ASN A 1 299 ? 15.149 14.466 17.982 1.00 9.19 297 ASN A C 1
ATOM 2111 O O . ASN A 1 299 ? 15.050 14.081 19.111 1.00 10.62 297 ASN A O 1
ATOM 2116 N N . ALA A 1 300 ? 14.658 15.613 17.550 1.00 11.44 298 ALA A N 1
ATOM 2117 C CA . ALA A 1 300 ? 14.080 16.549 18.519 1.00 10.45 298 ALA A CA 1
ATOM 2118 C C . ALA A 1 300 ? 12.568 16.344 18.747 1.00 12.48 298 ALA A C 1
ATOM 2119 O O . ALA A 1 300 ? 11.876 15.798 17.908 1.00 11.91 298 ALA A O 1
ATOM 2121 N N . ALA A 1 301 ? 12.174 16.800 19.930 1.00 10.21 299 ALA A N 1
ATOM 2122 C CA . ALA A 1 301 ? 10.748 16.941 20.268 1.00 10.41 299 ALA A CA 1
ATOM 2123 C C . ALA A 1 301 ? 10.499 18.421 20.550 1.00 10.67 299 ALA A C 1
ATOM 2124 O O . ALA A 1 301 ? 11.251 18.978 21.292 1.00 11.31 299 ALA A O 1
ATOM 2126 N N . HIS A 1 302 ? 9.528 19.000 19.844 1.00 8.21 300 HIS A N 1
ATOM 2127 C CA . HIS A 1 302 ? 9.136 20.395 20.122 1.00 10.66 300 HIS A CA 1
ATOM 2128 C C . HIS A 1 302 ? 7.829 20.361 20.929 1.00 11.79 300 HIS A C 1
ATOM 2129 O O . HIS A 1 302 ? 6.903 19.714 20.504 1.00 9.26 300 HIS A O 1
ATOM 2136 N N . ILE A 1 303 ? 7.837 21.072 22.052 1.00 9.75 301 ILE A N 1
ATOM 2137 C CA . ILE A 1 303 ? 6.729 20.996 23.034 1.00 8.80 301 ILE A CA 1
ATOM 2138 C C . ILE A 1 303 ? 6.230 22.390 23.409 1.00 11.24 301 ILE A C 1
ATOM 2139 O O . ILE A 1 303 ? 7.014 23.239 23.619 1.00 11.93 301 ILE A O 1
ATOM 2144 N N . ALA A 1 304 ? 4.920 22.528 23.475 1.00 11.62 302 ALA A N 1
ATOM 2145 C CA . ALA A 1 304 ? 4.328 23.767 23.995 1.00 11.13 302 ALA A CA 1
ATOM 2146 C C . ALA A 1 304 ? 3.226 23.410 24.997 1.00 10.83 302 ALA A C 1
ATOM 2147 O O . ALA A 1 304 ? 2.638 22.382 24.897 1.00 11.64 302 ALA A O 1
ATOM 2149 N N . VAL A 1 305 ? 3.041 24.286 25.969 1.00 9.41 303 VAL A N 1
ATOM 2150 C CA . VAL A 1 305 ? 1.989 24.037 26.980 1.00 10.42 303 VAL A CA 1
ATOM 2151 C C . VAL A 1 305 ? 1.134 25.289 27.155 1.00 11.81 303 VAL A C 1
ATOM 2152 O O . VAL A 1 305 ? 1.578 26.363 26.893 1.00 11.77 303 VAL A O 1
ATOM 2156 N N . ALA A 1 306 ? -0.084 25.043 27.601 1.00 9.57 304 ALA A N 1
ATOM 2157 C CA . ALA A 1 306 ? -1.022 26.148 27.814 1.00 9.14 304 ALA A CA 1
ATOM 2158 C C . ALA A 1 306 ? -2.128 25.722 28.774 1.00 11.58 304 ALA A C 1
ATOM 2159 O O . ALA A 1 306 ? -2.254 24.589 29.070 1.00 10.37 304 ALA A O 1
ATOM 2161 N N . VAL A 1 307 ? -2.888 26.708 29.213 1.00 11.31 305 VAL A N 1
ATOM 2162 C CA . VAL A 1 307 ? -4.055 26.422 30.072 1.00 10.01 305 VAL A CA 1
ATOM 2163 C C . VAL A 1 307 ? -5.289 27.074 29.456 1.00 11.09 305 VAL A C 1
ATOM 2164 O O . VAL A 1 307 ? -5.238 28.207 29.152 1.00 13.37 305 VAL A O 1
ATOM 2168 N N . ASP A 1 308 ? -6.331 26.277 29.309 1.00 11.03 306 ASP A N 1
ATOM 2169 C CA . ASP A 1 308 ? -7.688 26.720 28.905 1.00 11.77 306 ASP A CA 1
ATOM 2170 C C . ASP A 1 308 ? -8.456 27.018 30.205 1.00 13.51 306 ASP A C 1
ATOM 2171 O O . ASP A 1 308 ? -8.970 26.145 30.794 1.00 11.88 306 ASP A O 1
ATOM 2176 N N . GLU A 1 309 ? -8.470 28.277 30.625 1.00 14.77 307 GLU A N 1
ATOM 2177 C CA . GLU A 1 309 ? -9.058 28.577 31.950 1.00 19.25 307 GLU A CA 1
ATOM 2178 C C . GLU A 1 309 ? -10.567 28.346 31.981 1.00 16.97 307 GLU A C 1
ATOM 2179 O O . GLU A 1 309 ? -11.028 27.892 32.937 1.00 16.06 307 GLU A O 1
ATOM 2185 N N . ASP A 1 310 ? -11.244 28.613 30.886 1.00 17.97 308 ASP A N 1
ATOM 2186 C CA . ASP A 1 310 ? -12.706 28.399 30.835 1.00 17.50 308 ASP A CA 1
ATOM 2187 C C . ASP A 1 310 ? -13.017 26.904 30.991 1.00 19.32 308 ASP A C 1
ATOM 2188 O O . ASP A 1 310 ? -13.974 26.568 31.664 1.00 19.41 308 ASP A O 1
ATOM 2193 N N . ALA A 1 311 ? -12.198 26.055 30.393 1.00 15.37 309 ALA A N 1
ATOM 2194 C CA . ALA A 1 311 ? -12.472 24.610 30.451 1.00 12.56 309 ALA A CA 1
ATOM 2195 C C . ALA A 1 311 ? -11.708 23.960 31.605 1.00 12.54 309 ALA A C 1
ATOM 2196 O O . ALA A 1 311 ? -11.808 22.784 31.745 1.00 13.33 309 ALA A O 1
ATOM 2198 N N . GLN A 1 312 ? -10.933 24.754 32.339 1.00 12.30 310 GLN A N 1
ATOM 2199 C CA . GLN A 1 312 ? -10.079 24.228 33.438 1.00 12.34 310 GLN A CA 1
ATOM 2200 C C . GLN A 1 312 ? -9.278 23.030 32.910 1.00 13.45 310 GLN A C 1
ATOM 2201 O O . GLN A 1 312 ? -9.313 21.998 33.499 1.00 11.41 310 GLN A O 1
ATOM 2207 N N . THR A 1 313 ? -8.595 23.240 31.798 1.00 11.47 311 THR A N 1
ATOM 2208 C CA . THR A 1 313 ? -7.900 22.150 31.104 1.00 11.69 311 THR A CA 1
ATOM 2209 C C . THR A 1 313 ? -6.475 22.573 30.731 1.00 10.06 311 THR A C 1
ATOM 2210 O O . THR A 1 313 ? -6.290 23.608 30.192 1.00 12.67 311 THR A O 1
ATOM 2214 N N . PHE A 1 314 ? -5.539 21.714 31.085 1.00 9.77 312 PHE A N 1
ATOM 2215 C CA . PHE A 1 314 ? -4.160 21.818 30.624 1.00 9.64 312 PHE A CA 1
ATOM 2216 C C . PHE A 1 314 ? -4.051 21.241 29.217 1.00 10.47 312 PHE A C 1
ATOM 2217 O O . PHE A 1 314 ? -4.631 20.196 28.919 1.00 12.16 312 PHE A O 1
ATOM 2225 N N . VAL A 1 315 ? -3.319 21.927 28.347 1.00 9.70 313 VAL A N 1
ATOM 2226 C CA . VAL A 1 315 ? -3.081 21.454 26.986 1.00 8.87 313 VAL A CA 1
ATOM 2227 C C . VAL A 1 315 ? -1.580 21.405 26.737 1.00 11.49 313 VAL A C 1
ATOM 2228 O O . VAL A 1 315 ? -0.891 22.419 26.885 1.00 12.46 313 VAL A O 1
ATOM 2232 N N . ALA A 1 316 ? -1.069 20.235 26.355 1.00 10.34 314 ALA A N 1
ATOM 2233 C CA . ALA A 1 316 ? 0.326 20.089 25.948 1.00 9.74 314 ALA A CA 1
ATOM 2234 C C . ALA A 1 316 ? 0.368 19.545 24.530 1.00 11.57 314 ALA A C 1
ATOM 2235 O O . ALA A 1 316 ? -0.323 18.569 24.221 1.00 11.10 314 ALA A O 1
ATOM 2237 N N . ILE A 1 317 ? 1.186 20.166 23.681 1.00 8.54 315 ILE A N 1
ATOM 2238 C CA . ILE A 1 317 ? 1.370 19.745 22.293 1.00 7.98 315 ILE A CA 1
ATOM 2239 C C . ILE A 1 317 ? 2.809 19.286 22.118 1.00 11.19 315 ILE A C 1
ATOM 2240 O O . ILE A 1 317 ? 3.732 20.006 22.504 1.00 9.90 315 ILE A O 1
ATOM 2245 N N . ALA A 1 318 ? 3.006 18.110 21.522 1.00 10.59 316 ALA A N 1
ATOM 2246 C CA . ALA A 1 318 ? 4.354 17.607 21.267 1.00 9.00 316 ALA A CA 1
ATOM 2247 C C . ALA A 1 318 ? 4.461 17.156 19.820 1.00 10.79 316 ALA A C 1
ATOM 2248 O O . ALA A 1 318 ? 3.587 16.434 19.329 1.00 11.48 316 ALA A O 1
ATOM 2250 N N . ALA A 1 319 ? 5.518 17.580 19.136 1.00 9.57 317 ALA A N 1
ATOM 2251 C CA . ALA A 1 319 ? 5.796 17.133 17.774 1.00 7.55 317 ALA A CA 1
ATOM 2252 C C . ALA A 1 319 ? 7.114 16.366 17.754 1.00 9.59 317 ALA A C 1
ATOM 2253 O O . ALA A 1 319 ? 8.121 16.854 18.278 1.00 10.53 317 ALA A O 1
ATOM 2255 N N . ILE A 1 320 ? 7.119 15.189 17.118 1.00 8.87 318 ILE A N 1
ATOM 2256 C CA . ILE A 1 320 ? 8.340 14.415 16.887 1.00 7.38 318 ILE A CA 1
ATOM 2257 C C . ILE A 1 320 ? 8.283 13.847 15.476 1.00 9.90 318 ILE A C 1
ATOM 2258 O O . ILE A 1 320 ? 7.218 13.769 14.860 1.00 9.79 318 ILE A O 1
ATOM 2263 N N . ASP A 1 321 ? 9.445 13.428 14.976 1.00 9.49 319 ASP A N 1
ATOM 2264 C CA . ASP A 1 321 ? 9.497 12.531 13.827 1.00 9.97 319 ASP A CA 1
ATOM 2265 C C . ASP A 1 321 ? 9.299 11.116 14.364 1.00 9.83 319 ASP A C 1
ATOM 2266 O O . ASP A 1 321 ? 10.073 10.661 15.218 1.00 10.88 319 ASP A O 1
ATOM 2271 N N . ASN A 1 322 ? 8.238 10.442 13.904 1.00 9.99 320 ASN A N 1
ATOM 2272 C CA . ASN A 1 322 ? 7.918 9.114 14.425 1.00 10.54 320 ASN A CA 1
ATOM 2273 C C . ASN A 1 322 ? 9.023 8.106 14.135 1.00 12.34 320 ASN A C 1
ATOM 2274 O O . ASN A 1 322 ? 9.162 7.125 14.869 1.00 12.47 320 ASN A O 1
ATOM 2279 N N . LEU A 1 323 ? 9.787 8.299 13.055 1.00 11.37 321 LEU A N 1
ATOM 2280 C CA . LEU A 1 323 ? 10.865 7.374 12.725 1.00 10.22 321 LEU A CA 1
ATOM 2281 C C . LEU A 1 323 ? 12.186 7.722 13.386 1.00 12.16 321 LEU A C 1
ATOM 2282 O O . LEU A 1 323 ? 13.094 6.885 13.383 1.00 12.05 321 LEU A O 1
ATOM 2287 N N . VAL A 1 324 ? 12.333 8.933 13.918 1.00 9.96 322 VAL A N 1
ATOM 2288 C CA . VAL A 1 324 ? 13.581 9.275 14.588 1.00 9.44 322 VAL A CA 1
ATOM 2289 C C . VAL A 1 324 ? 13.345 9.243 16.094 1.00 10.05 322 VAL A C 1
ATOM 2290 O O . VAL A 1 324 ? 13.572 8.211 16.726 1.00 10.83 322 VAL A O 1
ATOM 2294 N N . LYS A 1 325 ? 12.896 10.346 16.706 1.00 9.17 323 LYS A N 1
ATOM 2295 C CA . LYS A 1 325 ? 12.754 10.299 18.163 1.00 10.66 323 LYS A CA 1
ATOM 2296 C C . LYS A 1 325 ? 11.726 9.248 18.580 1.00 11.53 323 LYS A C 1
ATOM 2297 O O . LYS A 1 325 ? 11.829 8.669 19.671 1.00 13.30 323 LYS A O 1
ATOM 2303 N N . GLY A 1 326 ? 10.779 8.924 17.698 1.00 10.34 324 GLY A N 1
ATOM 2304 C CA . GLY A 1 326 ? 9.815 7.891 18.015 1.00 10.89 324 GLY A CA 1
ATOM 2305 C C . GLY A 1 326 ? 10.246 6.462 17.742 1.00 14.83 324 GLY A C 1
ATOM 2306 O O . GLY A 1 326 ? 9.505 5.549 18.115 1.00 16.11 324 GLY A O 1
ATOM 2307 N N . THR A 1 327 ? 11.390 6.234 17.081 1.00 11.60 325 THR A N 1
ATOM 2308 C CA . THR A 1 327 ? 11.863 4.872 16.837 1.00 11.32 325 THR A CA 1
ATOM 2309 C C . THR A 1 327 ? 13.387 4.786 16.719 1.00 10.34 325 THR A C 1
ATOM 2310 O O . THR A 1 327 ? 14.074 4.487 17.696 1.00 12.11 325 THR A O 1
ATOM 2314 N N . ALA A 1 328 ? 13.919 5.050 15.518 1.00 10.88 326 ALA A N 1
ATOM 2315 C CA . ALA A 1 328 ? 15.331 4.777 15.232 1.00 11.42 326 ALA A CA 1
ATOM 2316 C C . ALA A 1 328 ? 16.276 5.728 15.965 1.00 9.45 326 ALA A C 1
ATOM 2317 O O . ALA A 1 328 ? 17.373 5.327 16.365 1.00 11.34 326 ALA A O 1
ATOM 2319 N N . GLY A 1 329 ? 15.896 6.999 16.110 1.00 11.01 327 GLY A N 1
ATOM 2320 C CA . GLY A 1 329 ? 16.733 7.920 16.865 1.00 11.20 327 GLY A CA 1
ATOM 2321 C C . GLY A 1 329 ? 16.763 7.594 18.345 1.00 10.91 327 GLY A C 1
ATOM 2322 O O . GLY A 1 329 ? 17.809 7.708 18.996 1.00 10.72 327 GLY A O 1
ATOM 2323 N N . ALA A 1 330 ? 15.618 7.182 18.898 1.00 9.86 328 ALA A N 1
ATOM 2324 C CA . ALA A 1 330 ? 15.598 6.669 20.270 1.00 11.74 328 ALA A CA 1
ATOM 2325 C C . ALA A 1 330 ? 16.526 5.468 20.424 1.00 9.74 328 ALA A C 1
ATOM 2326 O O . ALA A 1 330 ? 17.279 5.368 21.404 1.00 11.35 328 ALA A O 1
ATOM 2328 N N . ALA A 1 331 ? 16.492 4.555 19.453 1.00 11.09 329 ALA A N 1
ATOM 2329 C CA . ALA A 1 331 ? 17.384 3.398 19.476 1.00 12.38 329 ALA A CA 1
ATOM 2330 C C . ALA A 1 331 ? 18.853 3.814 19.462 1.00 9.52 329 ALA A C 1
ATOM 2331 O O . ALA A 1 331 ? 19.664 3.277 20.221 1.00 10.71 329 ALA A O 1
ATOM 2333 N N . VAL A 1 332 ? 19.218 4.761 18.598 1.00 10.17 330 VAL A N 1
ATOM 2334 C CA . VAL A 1 332 ? 20.618 5.174 18.489 1.00 11.03 330 VAL A CA 1
ATOM 2335 C C . VAL A 1 332 ? 21.044 6.005 19.700 1.00 11.52 330 VAL A C 1
ATOM 2336 O O . VAL A 1 332 ? 22.184 5.899 20.169 1.00 10.41 330 VAL A O 1
ATOM 2340 N N . GLN A 1 333 ? 20.147 6.857 20.210 1.00 9.22 331 GLN A N 1
ATOM 2341 C CA . GLN A 1 333 ? 20.435 7.624 21.424 1.00 9.87 331 GLN A CA 1
ATOM 2342 C C . GLN A 1 333 ? 20.704 6.700 22.603 1.00 9.67 331 GLN A C 1
ATOM 2343 O O . GLN A 1 333 ? 21.651 6.910 23.380 1.00 11.23 331 GLN A O 1
ATOM 2349 N N . SER A 1 334 ? 19.876 5.664 22.737 1.00 10.67 332 SER A N 1
ATOM 2350 C CA . SER A 1 334 ? 20.056 4.673 23.786 1.00 10.13 332 SER A CA 1
ATOM 2351 C C . SER A 1 334 ? 21.301 3.822 23.540 1.00 12.09 332 SER A C 1
ATOM 2352 O O . SER A 1 334 ? 22.010 3.475 24.487 1.00 11.44 332 SER A O 1
ATOM 2355 N N . MET A 1 335 ? 21.590 3.498 22.274 1.00 9.82 333 MET A N 1
ATOM 2356 C CA . MET A 1 335 ? 22.828 2.796 21.935 1.00 10.86 333 MET A CA 1
ATOM 2357 C C . MET A 1 335 ? 24.052 3.588 22.383 1.00 9.47 333 MET A C 1
ATOM 2358 O O . MET A 1 335 ? 25.000 3.023 22.945 1.00 12.13 333 MET A O 1
ATOM 2363 N N . ASN A 1 336 ? 24.045 4.902 22.150 1.00 9.53 334 ASN A N 1
ATOM 2364 C CA . ASN A 1 336 ? 25.170 5.727 22.590 1.00 8.85 334 ASN A CA 1
ATOM 2365 C C . ASN A 1 336 ? 25.378 5.598 24.095 1.00 10.43 334 ASN A C 1
ATOM 2366 O O . ASN A 1 336 ? 26.514 5.433 24.563 1.00 10.39 334 ASN A O 1
ATOM 2371 N N . LEU A 1 337 ? 24.281 5.649 24.865 1.00 10.59 335 LEU A N 1
ATOM 2372 C CA . LEU A 1 337 ? 24.364 5.476 26.314 1.00 11.23 335 LEU A CA 1
ATOM 2373 C C . LEU A 1 337 ? 24.876 4.087 26.680 1.00 11.81 335 LEU A C 1
ATOM 2374 O O . LEU A 1 337 ? 25.719 3.943 27.581 1.00 12.97 335 LEU A O 1
ATOM 2379 N N . ALA A 1 338 ? 24.400 3.058 25.978 1.00 10.32 336 ALA A N 1
ATOM 2380 C CA . ALA A 1 338 ? 24.834 1.697 26.266 1.00 12.48 336 ALA A CA 1
ATOM 2381 C C . ALA A 1 338 ? 26.335 1.541 26.052 1.00 15.61 336 ALA A C 1
ATOM 2382 O O . ALA A 1 338 ? 27.015 0.848 26.824 1.00 13.72 336 ALA A O 1
ATOM 2384 N N . LEU A 1 339 ? 26.874 2.190 25.022 1.00 12.06 337 LEU A N 1
ATOM 2385 C CA . LEU A 1 339 ? 28.274 2.012 24.653 1.00 14.23 337 LEU A CA 1
ATOM 2386 C C . LEU A 1 339 ? 29.201 3.036 25.301 1.00 14.89 337 LEU A C 1
ATOM 2387 O O . LEU A 1 339 ? 30.427 2.949 25.121 1.00 16.12 337 LEU A O 1
ATOM 2392 N N . GLY A 1 340 ? 28.658 3.984 26.062 1.00 13.54 338 GLY A N 1
ATOM 2393 C CA . GLY A 1 340 ? 29.484 4.992 26.702 1.00 15.00 338 GLY A CA 1
ATOM 2394 C C . GLY A 1 340 ? 29.900 6.130 25.800 1.00 17.17 338 GLY A C 1
ATOM 2395 O O . GLY A 1 340 ? 30.858 6.841 26.116 1.00 17.04 338 GLY A O 1
ATOM 2396 N N . TRP A 1 341 ? 29.202 6.333 24.684 1.00 13.67 339 TRP A N 1
ATOM 2397 C CA . TRP A 1 341 ? 29.471 7.390 23.727 1.00 13.95 339 TRP A CA 1
ATOM 2398 C C . TRP A 1 341 ? 28.616 8.610 24.034 1.00 15.28 339 TRP A C 1
ATOM 2399 O O . TRP A 1 341 ? 27.570 8.500 24.689 1.00 15.61 339 TRP A O 1
ATOM 2410 N N . PRO A 1 342 ? 29.040 9.795 23.596 1.00 16.28 340 PRO A N 1
ATOM 2411 C CA . PRO A 1 342 ? 28.219 10.993 23.805 1.00 16.05 340 PRO A CA 1
ATOM 2412 C C . PRO A 1 342 ? 26.799 10.749 23.320 1.00 14.96 340 PRO A C 1
ATOM 2413 O O . PRO A 1 342 ? 26.583 10.249 22.217 1.00 14.70 340 PRO A O 1
ATOM 2417 N N . GLU A 1 343 ? 25.835 11.070 24.183 1.00 14.98 341 GLU A N 1
ATOM 2418 C CA . GLU A 1 343 ? 24.444 10.707 23.930 1.00 15.05 341 GLU A CA 1
ATOM 2419 C C . GLU A 1 343 ? 23.930 11.303 22.626 1.00 13.68 341 GLU A C 1
ATOM 2420 O O . GLU A 1 343 ? 23.088 10.694 21.947 1.00 13.97 341 GLU A O 1
ATOM 2426 N N . THR A 1 344 ? 24.427 12.485 22.258 1.00 14.44 342 THR A N 1
ATOM 2427 C CA . THR A 1 344 ? 23.949 13.192 21.079 1.00 14.50 342 THR A CA 1
ATOM 2428 C C . THR A 1 344 ? 24.616 12.740 19.786 1.00 14.16 342 THR A C 1
ATOM 2429 O O . THR A 1 344 ? 24.223 13.215 18.718 1.00 14.89 342 THR A O 1
ATOM 2433 N N . ASP A 1 345 ? 25.613 11.850 19.849 1.00 11.89 343 ASP A N 1
ATOM 2434 C CA . ASP A 1 345 ? 26.350 11.474 18.643 1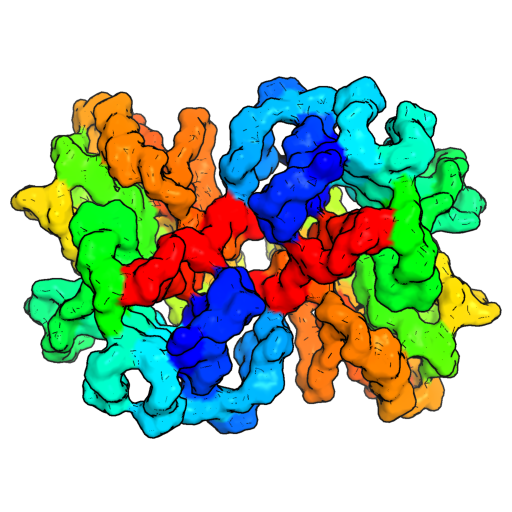.00 11.96 343 ASP A CA 1
ATOM 2435 C C . ASP A 1 345 ? 25.425 10.935 17.554 1.00 13.02 343 ASP A C 1
ATOM 2436 O O . ASP A 1 345 ? 24.645 10.006 17.780 1.00 12.12 343 ASP A O 1
ATOM 2441 N N . GLY A 1 346 ? 25.548 11.502 16.359 1.00 12.28 344 GLY A N 1
ATOM 2442 C CA . GLY A 1 346 ? 24.804 11.036 15.212 1.00 12.88 344 GLY A CA 1
ATOM 2443 C C . GLY A 1 346 ? 23.383 11.536 15.146 1.00 13.85 344 GLY A C 1
ATOM 2444 O O . GLY A 1 346 ? 22.650 11.151 14.226 1.00 13.52 344 GLY A O 1
ATOM 2445 N N . LEU A 1 347 ? 22.968 12.389 16.078 1.00 10.58 345 LEU A N 1
ATOM 2446 C CA . LEU A 1 347 ? 21.556 12.745 16.199 1.00 11.99 345 LEU A CA 1
ATOM 2447 C C . LEU A 1 347 ? 21.418 14.261 16.168 1.00 14.03 345 LEU A C 1
ATOM 2448 O O . LEU A 1 347 ? 21.916 14.952 17.061 1.00 17.43 345 LEU A O 1
ATOM 2453 N N . SER A 1 348 ? 20.734 14.770 15.154 1.00 13.58 346 SER A N 1
ATOM 2454 C CA . SER A 1 348 ? 20.602 16.202 14.957 1.00 12.20 346 SER A CA 1
ATOM 2455 C C . SER A 1 348 ? 19.328 16.727 15.612 1.00 14.06 346 SER A C 1
ATOM 2456 O O . SER A 1 348 ? 18.327 16.015 15.749 1.00 12.69 346 SER A O 1
ATOM 2459 N N . VAL A 1 349 ? 19.376 17.994 16.024 1.00 11.32 347 VAL A N 1
ATOM 2460 C CA . VAL A 1 349 ? 18.183 18.681 16.495 1.00 13.25 347 VAL A CA 1
ATOM 2461 C C . VAL A 1 349 ? 17.525 19.509 15.400 1.00 13.68 347 VAL A C 1
ATOM 2462 O O . VAL A 1 349 ? 16.469 20.110 15.647 1.00 14.43 347 VAL A O 1
ATOM 2466 N N . VAL A 1 350 ? 18.099 19.539 14.194 1.00 11.86 348 VAL A N 1
ATOM 2467 C CA . VAL A 1 350 ? 17.630 20.399 13.105 1.00 10.99 348 VAL A CA 1
ATOM 2468 C C . VAL A 1 350 ? 16.783 19.582 12.139 1.00 12.70 348 VAL A C 1
ATOM 2469 O O . VAL A 1 350 ? 17.222 18.543 11.632 1.00 17.44 348 VAL A O 1
ATOM 2473 N N . GLY A 1 351 ? 15.576 20.043 11.887 1.00 12.16 349 GLY A N 1
ATOM 2474 C CA . GLY A 1 351 ? 14.717 19.355 10.952 1.00 12.57 349 GLY A CA 1
ATOM 2475 C C . GLY A 1 351 ? 15.008 19.712 9.501 1.00 15.07 349 GLY A C 1
ATOM 2476 O O . GLY A 1 351 ? 15.694 20.690 9.183 1.00 15.33 349 GLY A O 1
ATOM 2477 N N . VAL A 1 352 ? 14.472 18.887 8.605 1.00 12.02 350 VAL A N 1
ATOM 2478 C CA . VAL A 1 352 ? 14.601 19.091 7.168 1.00 11.03 350 VAL A CA 1
ATOM 2479 C C . VAL A 1 352 ? 13.281 19.682 6.699 1.00 13.60 350 VAL A C 1
ATOM 2480 O O . VAL A 1 352 ? 12.331 18.953 6.412 1.00 16.05 350 VAL A O 1
ATOM 2484 N N . ALA A 1 353 ? 13.231 21.005 6.612 1.00 14.94 351 ALA A N 1
ATOM 2485 C CA . ALA A 1 353 ? 12.032 21.738 6.241 1.00 16.31 351 ALA A CA 1
ATOM 2486 C C . ALA A 1 353 ? 12.361 22.717 5.127 1.00 13.51 351 ALA A C 1
ATOM 2487 O O . ALA A 1 353 ? 13.492 23.204 5.042 1.00 15.85 351 ALA A O 1
ATOM 2489 N N . PRO A 1 354 ? 11.389 23.042 4.260 1.00 13.76 352 PRO A N 1
ATOM 2490 C CA . PRO A 1 354 ? 10.001 22.571 4.228 1.00 14.66 352 PRO A CA 1
ATOM 2491 C C . PRO A 1 354 ? 9.872 21.178 3.619 1.00 20.22 352 PRO A C 1
ATOM 2492 O O . PRO A 1 354 ? 8.759 20.689 3.427 1.00 19.35 352 PRO A O 1
ATOM 2497 N N . ALA B 1 11 ? 39.111 32.485 10.982 1.00 30.00 9 ALA B N 1
ATOM 2498 C CA . ALA B 1 11 ? 37.964 31.697 10.490 1.00 30.00 9 ALA B CA 1
ATOM 2499 C C . ALA B 1 11 ? 37.250 32.442 9.360 1.00 30.00 9 ALA B C 1
ATOM 2500 O O . ALA B 1 11 ? 37.459 33.618 9.226 1.00 30.00 9 ALA B O 1
ATOM 2502 N N . THR B 1 12 ? 36.426 31.721 8.605 1.00 21.98 10 THR B N 1
ATOM 2503 C CA . THR B 1 12 ? 35.674 32.318 7.486 1.00 18.91 10 THR B CA 1
ATOM 2504 C C . THR B 1 12 ? 34.310 32.747 8.027 1.00 18.23 10 THR B C 1
ATOM 2505 O O . THR B 1 12 ? 33.605 31.903 8.468 1.00 18.63 10 THR B O 1
ATOM 2509 N N . LYS B 1 13 ? 34.054 34.037 8.021 1.00 17.02 11 LYS B N 1
ATOM 2510 C CA . LYS B 1 13 ? 32.792 34.636 8.491 1.00 15.17 11 LYS B CA 1
ATOM 2511 C C . LYS B 1 13 ? 31.829 34.692 7.308 1.00 14.74 11 LYS B C 1
ATOM 2512 O O . LYS B 1 13 ? 32.154 35.287 6.336 1.00 15.73 11 LYS B O 1
ATOM 2518 N N . VAL B 1 14 ? 30.681 34.048 7.469 1.00 16.51 12 VAL B N 1
ATOM 2519 C CA . VAL B 1 14 ? 29.698 33.924 6.363 1.00 13.10 12 VAL B CA 1
ATOM 2520 C C . VAL B 1 14 ? 28.416 34.691 6.660 1.00 14.30 12 VAL B C 1
ATOM 2521 O O . VAL B 1 14 ? 27.915 34.576 7.726 1.00 18.34 12 VAL B O 1
ATOM 2525 N N . ALA B 1 15 ? 27.937 35.440 5.686 1.00 12.80 13 ALA B N 1
ATOM 2526 C CA . ALA B 1 15 ? 26.639 36.110 5.819 1.00 11.89 13 ALA B CA 1
ATOM 2527 C C . ALA B 1 15 ? 25.658 35.416 4.861 1.00 12.25 13 ALA B C 1
ATOM 2528 O O . ALA B 1 15 ? 26.074 34.911 3.871 1.00 14.44 13 ALA B O 1
ATOM 2530 N N . VAL B 1 16 ? 24.381 35.462 5.203 1.00 13.78 14 VAL B N 1
ATOM 2531 C CA . VAL B 1 16 ? 23.315 34.936 4.320 1.00 14.47 14 VAL B CA 1
ATOM 2532 C C . VAL B 1 16 ? 22.277 36.046 4.136 1.00 16.57 14 VAL B C 1
ATOM 2533 O O . VAL B 1 16 ? 21.608 36.360 5.075 1.00 15.31 14 VAL B O 1
ATOM 2537 N N . ALA B 1 17 ? 22.226 36.605 2.933 1.00 14.53 15 ALA B N 1
ATOM 2538 C CA . ALA B 1 17 ? 21.232 37.616 2.557 1.00 16.93 15 ALA B CA 1
ATOM 2539 C C . ALA B 1 17 ? 20.029 36.834 2.007 1.00 19.40 15 ALA B C 1
ATOM 2540 O O . ALA B 1 17 ? 20.241 35.925 1.237 1.00 19.70 15 ALA B O 1
ATOM 2542 N N . GLY B 1 18 ? 18.824 37.195 2.412 1.00 17.07 16 GLY B N 1
ATOM 2543 C CA . GLY B 1 18 ? 17.638 36.400 2.062 1.00 18.89 16 GLY B CA 1
ATOM 2544 C C . GLY B 1 18 ? 17.515 35.212 3.002 1.00 17.87 16 GLY B C 1
ATOM 2545 O O . GLY B 1 18 ? 17.037 34.201 2.600 1.00 18.39 16 GLY B O 1
ATOM 2546 N N . ALA B 1 19 ? 17.864 35.408 4.275 1.00 16.50 17 ALA B N 1
ATOM 2547 C CA . ALA B 1 19 ? 17.895 34.287 5.207 1.00 15.66 17 ALA B CA 1
ATOM 2548 C C . ALA B 1 19 ? 16.510 33.747 5.549 1.00 17.17 17 ALA B C 1
ATOM 2549 O O . ALA B 1 19 ? 16.401 32.593 5.972 1.00 15.72 17 ALA B O 1
ATOM 2551 N N . SER B 1 20 ? 15.452 34.535 5.382 1.00 17.19 18 SER B N 1
ATOM 2552 C CA . SER B 1 20 ? 14.126 34.077 5.782 1.00 19.45 18 SER B CA 1
ATOM 2553 C C . SER B 1 20 ? 13.404 33.292 4.692 1.00 18.73 18 SER B C 1
ATOM 2554 O O . SER B 1 20 ? 12.297 32.803 4.938 1.00 18.84 18 SER B O 1
ATOM 2557 N N . GLY B 1 21 ? 13.989 33.167 3.498 1.00 17.70 19 GLY B N 1
ATOM 2558 C CA . GLY B 1 21 ? 13.398 32.376 2.439 1.00 17.22 19 GLY B CA 1
ATOM 2559 C C . GLY B 1 21 ? 13.834 30.924 2.497 1.00 14.95 19 GLY B C 1
ATOM 2560 O O . GLY B 1 21 ? 14.620 30.508 3.348 1.00 15.09 19 GLY B O 1
ATOM 2561 N N . TYR B 1 22 ? 13.305 30.138 1.556 1.00 14.51 20 TYR B N 1
ATOM 2562 C CA . TYR B 1 22 ? 13.553 28.699 1.598 1.00 14.33 20 TYR B CA 1
ATOM 2563 C C . TYR B 1 22 ? 15.006 28.373 1.293 1.00 13.64 20 TYR B C 1
ATOM 2564 O O . TYR B 1 22 ? 15.608 27.539 1.974 1.00 15.43 20 TYR B O 1
ATOM 2573 N N . ALA B 1 23 ? 15.585 29.005 0.268 1.00 15.60 21 ALA B N 1
ATOM 2574 C CA . ALA B 1 23 ? 16.988 28.753 -0.044 1.00 15.72 21 ALA B CA 1
ATOM 2575 C C . ALA B 1 23 ? 17.887 29.191 1.105 1.00 13.51 21 ALA B C 1
ATOM 2576 O O . ALA B 1 23 ? 18.844 28.493 1.448 1.00 14.12 21 ALA B O 1
ATOM 2578 N N . GLY B 1 24 ? 17.588 30.347 1.711 1.00 14.08 22 GLY B N 1
ATOM 2579 C CA . GLY B 1 24 ? 18.391 30.822 2.833 1.00 13.91 22 GLY B CA 1
ATOM 2580 C C . GLY B 1 24 ? 18.324 29.906 4.041 1.00 14.63 22 GLY B C 1
ATOM 2581 O O . GLY B 1 24 ? 19.337 29.676 4.715 1.00 14.16 22 GLY B O 1
ATOM 2582 N N . GLY B 1 25 ? 17.128 29.397 4.350 1.00 13.99 23 GLY B N 1
ATOM 2583 C CA . GLY B 1 25 ? 16.995 28.439 5.433 1.00 14.30 23 GLY B CA 1
ATOM 2584 C C . GLY B 1 25 ? 17.756 27.153 5.164 1.00 14.17 23 GLY B C 1
ATOM 2585 O O . GLY B 1 25 ? 18.338 26.560 6.077 1.00 16.01 23 GLY B O 1
ATOM 2586 N N . GLU B 1 26 ? 17.778 26.716 3.904 1.00 12.71 24 GLU B N 1
ATOM 2587 C CA . GLU B 1 26 ? 18.464 25.472 3.575 1.00 12.78 24 GLU B CA 1
ATOM 2588 C C . GLU B 1 26 ? 19.978 25.652 3.583 1.00 12.23 24 GLU B C 1
ATOM 2589 O O . GLU B 1 26 ? 20.705 24.768 4.051 1.00 15.66 24 GLU B O 1
ATOM 2595 N N . ILE B 1 27 ? 20.477 26.800 3.106 1.00 11.62 25 ILE B N 1
ATOM 2596 C CA . ILE B 1 27 ? 21.896 27.102 3.288 1.00 10.95 25 ILE B CA 1
ATOM 2597 C C . ILE B 1 27 ? 22.268 26.991 4.763 1.00 10.74 25 ILE B C 1
ATOM 2598 O O . ILE B 1 27 ? 23.257 26.346 5.122 1.00 12.27 25 ILE B O 1
ATOM 2603 N N . LEU B 1 28 ? 21.461 27.596 5.642 1.00 11.86 26 LEU B N 1
ATOM 2604 C CA . LEU B 1 28 ? 21.795 27.604 7.066 1.00 11.69 26 LEU B CA 1
ATOM 2605 C C . LEU B 1 28 ? 21.738 26.207 7.676 1.00 11.60 26 LEU B C 1
ATOM 2606 O O . LEU B 1 28 ? 22.570 25.868 8.530 1.00 12.66 26 LEU B O 1
ATOM 2611 N N . ARG B 1 29 ? 20.762 25.383 7.264 1.00 11.24 27 ARG B N 1
ATOM 2612 C CA . ARG B 1 29 ? 20.752 23.998 7.725 1.00 11.77 27 ARG B CA 1
ATOM 2613 C C . ARG B 1 29 ? 22.053 23.296 7.371 1.00 12.41 27 ARG B C 1
ATOM 2614 O O . ARG B 1 29 ? 22.641 22.585 8.203 1.00 12.98 27 ARG B O 1
ATOM 2622 N N . LEU B 1 30 ? 22.541 23.505 6.148 1.00 11.71 28 LEU B N 1
ATOM 2623 C CA . LEU B 1 30 ? 23.766 22.833 5.735 1.00 9.43 28 LEU B CA 1
ATOM 2624 C C . LEU B 1 30 ? 24.978 23.388 6.469 1.00 11.75 28 LEU B C 1
ATOM 2625 O O . LEU B 1 30 ? 25.874 22.629 6.848 1.00 14.40 28 LEU B O 1
ATOM 2630 N N . LEU B 1 31 ? 25.032 24.706 6.672 1.00 10.84 29 LEU B N 1
ATOM 2631 C CA . LEU B 1 31 ? 26.173 25.271 7.389 1.00 10.87 29 LEU B CA 1
ATOM 2632 C C . LEU B 1 31 ? 26.223 24.763 8.822 1.00 14.48 29 LEU B C 1
ATOM 2633 O O . LEU B 1 31 ? 27.312 24.503 9.351 1.00 13.44 29 LEU B O 1
ATOM 2638 N N . LEU B 1 32 ? 25.053 24.620 9.469 1.00 11.39 30 LEU B N 1
ATOM 2639 C CA . LEU B 1 32 ? 25.016 24.128 10.846 1.00 14.54 30 LEU B CA 1
ATOM 2640 C C . LEU B 1 32 ? 25.602 22.725 10.962 1.00 15.53 30 LEU B C 1
ATOM 2641 O O . LEU B 1 32 ? 26.162 22.370 12.006 1.00 15.55 30 LEU B O 1
ATOM 2646 N N . GLY B 1 33 ? 25.486 21.919 9.914 1.00 13.99 31 GLY B N 1
ATOM 2647 C CA . GLY B 1 33 ? 26.048 20.585 9.898 1.00 16.16 31 GLY B CA 1
ATOM 2648 C C . GLY B 1 33 ? 27.414 20.453 9.267 1.00 16.38 31 GLY B C 1
ATOM 2649 O O . GLY B 1 33 ? 27.934 19.335 9.178 1.00 17.95 31 GLY B O 1
ATOM 2650 N N . HIS B 1 34 ? 28.021 21.558 8.833 1.00 13.30 32 HIS B N 1
ATOM 2651 C CA . HIS B 1 34 ? 29.287 21.544 8.114 1.00 12.65 32 HIS B CA 1
ATOM 2652 C C . HIS B 1 34 ? 30.432 21.319 9.098 1.00 13.64 32 HIS B C 1
ATOM 2653 O O . HIS B 1 34 ? 30.441 21.924 10.167 1.00 14.63 32 HIS B O 1
ATOM 2660 N N . PRO B 1 35 ? 31.402 20.466 8.766 1.00 13.66 33 PRO B N 1
ATOM 2661 C CA . PRO B 1 35 ? 32.503 20.224 9.717 1.00 15.55 33 PRO B CA 1
ATOM 2662 C C . PRO B 1 35 ? 33.323 21.463 10.026 1.00 18.55 33 PRO B C 1
ATOM 2663 O O . PRO B 1 35 ? 33.922 21.545 11.112 1.00 18.69 33 PRO B O 1
ATOM 2667 N N . ALA B 1 36 ? 33.386 22.431 9.110 1.00 14.86 34 ALA B N 1
ATOM 2668 C CA . ALA B 1 36 ? 34.100 23.667 9.412 1.00 18.81 34 ALA B CA 1
ATOM 2669 C C . ALA B 1 36 ? 33.348 24.516 10.427 1.00 18.95 34 ALA B C 1
ATOM 2670 O O . ALA B 1 36 ? 33.972 25.289 11.170 1.00 18.36 34 ALA B O 1
ATOM 2672 N N . TYR B 1 37 ? 32.015 24.397 10.476 1.00 15.37 35 TYR B N 1
ATOM 2673 C CA . TYR B 1 37 ? 31.268 25.061 11.540 1.00 14.32 35 TYR B CA 1
ATOM 2674 C C . TYR B 1 37 ? 31.531 24.393 12.886 1.00 20.26 35 TYR B C 1
ATOM 2675 O O . TYR B 1 37 ? 31.671 25.073 13.912 1.00 19.42 35 TYR B O 1
ATOM 2684 N N . ALA B 1 38 ? 31.625 23.063 12.893 1.00 18.85 36 ALA B N 1
ATOM 2685 C CA . ALA B 1 38 ? 31.836 22.334 14.139 1.00 20.71 36 ALA B CA 1
ATOM 2686 C C . ALA B 1 38 ? 33.187 22.660 14.766 1.00 21.42 36 ALA B C 1
ATOM 2687 O O . ALA B 1 38 ? 33.286 22.774 15.992 1.00 22.86 36 ALA B O 1
ATOM 2689 N N . ASP B 1 39 ? 34.236 22.814 13.958 1.00 19.72 37 ASP B N 1
ATOM 2690 C CA . ASP B 1 39 ? 35.570 23.046 14.506 1.00 23.91 37 ASP B CA 1
ATOM 2691 C C . ASP B 1 39 ? 35.951 24.523 14.543 1.00 25.36 37 ASP B C 1
ATOM 2692 O O . ASP B 1 39 ? 37.109 24.845 14.829 1.00 28.51 37 ASP B O 1
ATOM 2697 N N . GLY B 1 40 ? 35.012 25.426 14.257 1.00 21.14 38 GLY B N 1
ATOM 2698 C CA . GLY B 1 40 ? 35.242 26.849 14.392 1.00 21.30 38 GLY B CA 1
ATOM 2699 C C . GLY B 1 40 ? 35.873 27.538 13.202 1.00 23.13 38 GLY B C 1
ATOM 2700 O O . GLY B 1 40 ? 36.079 28.758 13.257 1.00 24.66 38 GLY B O 1
ATOM 2701 N N . ARG B 1 41 ? 36.181 26.810 12.129 1.00 19.93 39 ARG B N 1
ATOM 2702 C CA . ARG B 1 41 ? 36.769 27.428 10.947 1.00 20.01 39 ARG B CA 1
ATOM 2703 C C . ARG B 1 41 ? 35.751 28.216 10.132 1.00 21.86 39 ARG B C 1
ATOM 2704 O O . ARG B 1 41 ? 36.145 29.050 9.308 1.00 21.47 39 ARG B O 1
ATOM 2712 N N . LEU B 1 42 ? 34.461 27.971 10.338 1.00 19.48 40 LEU B N 1
ATOM 2713 C CA . LEU B 1 42 ? 33.399 28.726 9.689 1.00 17.59 40 LEU B CA 1
ATOM 2714 C C . LEU B 1 42 ? 32.487 29.294 10.764 1.00 15.94 40 LEU B C 1
ATOM 2715 O O . LEU B 1 42 ? 32.050 28.560 11.655 1.00 18.49 40 LEU B O 1
ATOM 2720 N N . ARG B 1 43 ? 32.211 30.582 10.656 1.00 16.16 41 ARG B N 1
ATOM 2721 C CA . ARG B 1 43 ? 31.296 31.274 11.583 1.00 16.97 41 ARG B CA 1
ATOM 2722 C C . ARG B 1 43 ? 30.075 31.793 10.823 1.00 16.66 41 ARG B C 1
ATOM 2723 O O . ARG B 1 43 ? 30.236 32.253 9.745 1.00 16.72 41 ARG B O 1
ATOM 2731 N N . ILE B 1 44 ? 28.896 31.647 11.409 1.00 16.60 42 ILE B N 1
ATOM 2732 C CA . ILE B 1 44 ? 27.677 32.174 10.804 1.00 15.68 42 ILE B CA 1
ATOM 2733 C C . ILE B 1 44 ? 27.482 33.584 11.339 1.00 16.74 42 ILE B C 1
ATOM 2734 O O . ILE B 1 44 ? 27.232 33.780 12.536 1.00 16.55 42 ILE B O 1
ATOM 2739 N N . GLY B 1 45 ? 27.626 34.568 10.455 1.00 13.95 43 GLY B N 1
ATOM 2740 C CA . GLY B 1 45 ? 27.487 35.959 10.823 1.0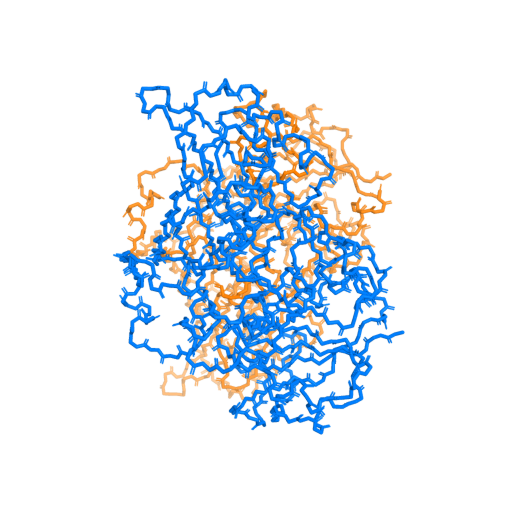0 14.88 43 GLY B CA 1
ATOM 2741 C C . GLY B 1 45 ? 26.112 36.522 10.529 1.00 16.98 43 GLY B C 1
ATOM 2742 O O . GLY B 1 45 ? 25.097 35.966 10.958 1.00 16.07 43 GLY B O 1
ATOM 2743 N N . ALA B 1 46 ? 26.071 37.624 9.789 1.00 15.21 44 ALA B N 1
ATOM 2744 C CA . ALA B 1 46 ? 24.832 38.364 9.602 1.00 15.04 44 ALA B CA 1
ATOM 2745 C C . ALA B 1 46 ? 23.826 37.555 8.797 1.00 14.40 44 ALA B C 1
ATOM 2746 O O . ALA B 1 46 ? 24.168 36.916 7.797 1.00 14.26 44 ALA B O 1
ATOM 2748 N N . LEU B 1 47 ? 22.577 37.590 9.254 1.00 15.02 45 LEU B N 1
ATOM 2749 C CA . LEU B 1 47 ? 21.450 36.974 8.566 1.00 14.54 45 LEU B CA 1
ATOM 2750 C C . LEU B 1 47 ? 20.484 38.095 8.222 1.00 16.17 45 LEU B C 1
ATOM 2751 O O . LEU B 1 47 ? 19.993 38.778 9.127 1.00 16.05 45 LEU B O 1
ATOM 2756 N N . THR B 1 48 ? 20.239 38.318 6.928 1.00 14.88 46 THR B N 1
ATOM 2757 C CA . THR B 1 48 ? 19.537 39.524 6.507 1.00 18.45 46 THR B CA 1
ATOM 2758 C C . THR B 1 48 ? 18.312 39.197 5.669 1.00 19.99 46 THR B C 1
ATOM 2759 O O . THR B 1 48 ? 18.218 38.136 5.049 1.00 18.38 46 THR B O 1
ATOM 2763 N N . ALA B 1 49 ? 17.386 40.155 5.664 1.00 20.94 47 ALA B N 1
ATOM 2764 C CA . ALA B 1 49 ? 16.147 40.056 4.867 1.00 21.91 47 ALA B CA 1
ATOM 2765 C C . ALA B 1 49 ? 15.694 41.453 4.447 1.00 26.02 47 ALA B C 1
ATOM 2766 O O . ALA B 1 49 ? 16.129 42.402 5.027 1.00 25.31 47 ALA B O 1
ATOM 2768 N N . ALA B 1 50 ? 14.837 41.511 3.436 1.00 27.95 48 ALA B N 1
ATOM 2769 C CA . ALA B 1 50 ? 14.402 42.808 2.865 1.00 32.37 48 ALA B CA 1
ATOM 2770 C C . ALA B 1 50 ? 13.298 43.382 3.740 1.00 37.24 48 ALA B C 1
ATOM 2771 O O . ALA B 1 50 ? 13.201 44.582 3.839 1.00 43.76 48 ALA B O 1
ATOM 2773 N N . THR B 1 51 ? 12.473 42.517 4.296 1.00 34.17 49 THR B N 1
ATOM 2774 C CA . THR B 1 51 ? 11.408 42.891 5.253 1.00 36.33 49 THR B CA 1
ATOM 2775 C C . THR B 1 51 ? 11.655 42.114 6.549 1.00 36.06 49 THR B C 1
ATOM 2776 O O . THR B 1 51 ? 12.549 41.283 6.590 1.00 38.25 49 THR B O 1
ATOM 2780 N N . SER B 1 52 ? 10.879 42.378 7.578 1.00 36.86 50 SER B N 1
ATOM 2781 C CA . SER B 1 52 ? 10.987 41.669 8.882 1.00 34.29 50 SER B CA 1
ATOM 2782 C C . SER B 1 52 ? 12.348 41.804 9.579 1.00 29.90 50 SER B C 1
ATOM 2783 O O . SER B 1 52 ? 12.640 40.979 10.412 1.00 27.39 50 SER B O 1
ATOM 2786 N N . ALA B 1 53 ? 13.132 42.841 9.317 1.00 30.30 51 ALA B N 1
ATOM 2787 C CA . ALA B 1 53 ? 14.358 43.015 10.108 1.00 28.04 51 ALA B CA 1
ATOM 2788 C C . ALA B 1 53 ? 13.920 43.333 11.546 1.00 25.70 51 ALA B C 1
ATOM 2789 O O . ALA B 1 53 ? 12.966 44.090 11.712 1.00 28.73 51 ALA B O 1
ATOM 2791 N N . GLY B 1 54 ? 14.590 42.766 12.532 1.00 22.85 52 GLY B N 1
ATOM 2792 C CA . GLY B 1 54 ? 14.195 42.937 13.936 1.00 24.94 52 GLY B CA 1
ATOM 2793 C C . GLY B 1 54 ? 13.490 41.706 14.460 1.00 23.52 52 GLY B C 1
ATOM 2794 O O . GLY B 1 54 ? 13.509 41.476 15.613 1.00 24.67 52 GLY B O 1
ATOM 2795 N N . SER B 1 55 ? 12.997 40.872 13.554 1.00 23.15 53 SER B N 1
ATOM 2796 C CA . SER B 1 55 ? 12.387 39.590 13.973 1.00 21.79 53 SER B CA 1
ATOM 2797 C C . SER B 1 55 ? 13.510 38.595 14.269 1.00 22.62 53 SER B C 1
ATOM 2798 O O . SER B 1 55 ? 14.653 38.830 13.932 1.00 22.07 53 SER B O 1
ATOM 2801 N N . THR B 1 56 ? 13.144 37.494 14.896 1.00 21.33 54 THR B N 1
ATOM 2802 C CA . THR B 1 56 ? 14.129 36.451 15.142 1.00 19.32 54 THR B CA 1
ATOM 2803 C C . THR B 1 56 ? 13.990 35.352 14.092 1.00 19.38 54 THR B C 1
ATOM 2804 O O . THR B 1 56 ? 12.932 35.175 13.478 1.00 20.77 54 THR B O 1
ATOM 2808 N N . LEU B 1 57 ? 15.095 34.627 13.873 1.00 16.69 55 LEU B N 1
ATOM 2809 C CA . LEU B 1 57 ? 15.096 33.588 12.849 1.00 16.26 55 LEU B CA 1
ATOM 2810 C C . LEU B 1 57 ? 14.083 32.491 13.159 1.00 17.21 55 LEU B C 1
ATOM 2811 O O . LEU B 1 57 ? 13.539 31.875 12.236 1.00 17.61 55 LEU B O 1
ATOM 2816 N N . GLY B 1 58 ? 13.812 32.243 14.442 1.00 19.25 56 GLY B N 1
ATOM 2817 C CA . GLY B 1 58 ? 12.843 31.232 14.825 1.00 21.62 56 GLY B CA 1
ATOM 2818 C C . GLY B 1 58 ? 11.438 31.510 14.336 1.00 21.69 56 GLY B C 1
ATOM 2819 O O . GLY B 1 58 ? 10.658 30.567 14.163 1.00 21.69 56 GLY B O 1
ATOM 2820 N N . GLU B 1 59 ? 11.096 32.785 14.109 1.00 18.59 57 GLU B N 1
ATOM 2821 C CA . GLU B 1 59 ? 9.798 33.150 13.550 1.00 21.67 57 GLU B CA 1
ATOM 2822 C C . GLU B 1 59 ? 9.700 32.870 12.062 1.00 22.19 57 GLU B C 1
ATOM 2823 O O . GLU B 1 59 ? 8.611 33.002 11.489 1.00 25.34 57 GLU B O 1
ATOM 2829 N N . HIS B 1 60 ? 10.803 32.521 11.421 1.00 17.17 58 HIS B N 1
ATOM 2830 C CA . HIS B 1 60 ? 10.801 32.194 10.003 1.00 18.99 58 HIS B CA 1
ATOM 2831 C C . HIS B 1 60 ? 11.171 30.749 9.737 1.00 17.41 58 HIS B C 1
ATOM 2832 O O . HIS B 1 60 ? 10.597 30.122 8.841 1.00 17.04 58 HIS B O 1
ATOM 2839 N N . HIS B 1 61 ? 12.098 30.194 10.516 1.00 13.31 59 HIS B N 1
ATOM 2840 C CA . HIS B 1 61 ? 12.602 28.839 10.307 1.00 13.87 59 HIS B CA 1
ATOM 2841 C C . HIS B 1 61 ? 12.596 28.091 11.629 1.00 16.27 59 HIS B C 1
ATOM 2842 O O . HIS B 1 61 ? 13.649 27.908 12.252 1.00 13.13 59 HIS B O 1
ATOM 2849 N N . PRO B 1 62 ? 11.432 27.634 12.088 1.00 14.00 60 PRO B N 1
ATOM 2850 C CA . PRO B 1 62 ? 11.394 26.936 13.381 1.00 15.00 60 PRO B CA 1
ATOM 2851 C C . PRO B 1 62 ? 12.198 25.648 13.411 1.00 13.57 60 PRO B C 1
ATOM 2852 O O . PRO B 1 62 ? 12.463 25.137 14.503 1.00 15.14 60 PRO B O 1
ATOM 2856 N N . HIS B 1 63 ? 12.593 25.096 12.260 1.00 12.49 61 HIS B N 1
ATOM 2857 C CA . HIS B 1 63 ? 13.444 23.910 12.278 1.00 12.27 61 HIS B CA 1
ATOM 2858 C C . HIS B 1 63 ? 14.891 24.215 12.640 1.00 13.78 61 HIS B C 1
ATOM 2859 O O . HIS B 1 63 ? 15.626 23.292 13.001 1.00 13.05 61 HIS B O 1
ATOM 2866 N N . LEU B 1 64 ? 15.316 25.470 12.559 1.00 10.50 62 LEU B N 1
ATOM 2867 C CA . LEU B 1 64 ? 16.716 25.828 12.810 1.00 11.02 62 LEU B CA 1
ATOM 2868 C C . LEU B 1 64 ? 16.904 26.285 14.255 1.00 12.46 62 LEU B C 1
ATOM 2869 O O . LEU B 1 64 ? 17.361 27.399 14.526 1.00 12.63 62 LEU B O 1
ATOM 2874 N N . THR B 1 65 ? 16.552 25.419 15.202 1.00 12.30 63 THR B N 1
ATOM 2875 C CA . THR B 1 65 ? 16.550 25.856 16.597 1.00 12.46 63 THR B CA 1
ATOM 2876 C C . THR B 1 65 ? 17.902 26.345 17.120 1.00 13.39 63 THR B C 1
ATOM 2877 O O . THR B 1 65 ? 17.886 27.239 17.984 1.00 14.41 63 THR B O 1
ATOM 2881 N N . PRO B 1 66 ? 19.064 25.850 16.679 1.00 12.69 64 PRO B N 1
ATOM 2882 C CA . PRO B 1 66 ? 20.320 26.432 17.190 1.00 12.18 64 PRO B CA 1
ATOM 2883 C C . PRO B 1 66 ? 20.474 27.912 16.871 1.00 13.57 64 PRO B C 1
ATOM 2884 O O . PRO B 1 66 ? 21.263 28.593 17.545 1.00 16.92 64 PRO B O 1
ATOM 2888 N N . LEU B 1 67 ? 19.747 28.431 15.879 1.00 13.21 65 LEU B N 1
ATOM 2889 C CA . LEU B 1 67 ? 19.837 29.824 15.460 1.00 14.64 65 LEU B CA 1
ATOM 2890 C C . LEU B 1 67 ? 18.569 30.611 15.764 1.00 14.99 65 LEU B C 1
ATOM 2891 O O . LEU B 1 67 ? 18.422 31.737 15.274 1.00 15.70 65 LEU B O 1
ATOM 2896 N N . ALA B 1 68 ? 17.659 30.052 16.575 1.00 15.82 66 ALA B N 1
ATOM 2897 C CA . ALA B 1 68 ? 16.319 30.616 16.711 1.00 17.99 66 ALA B CA 1
ATOM 2898 C C . ALA B 1 68 ? 16.340 32.037 17.256 1.00 18.07 66 ALA B C 1
ATOM 2899 O O . ALA B 1 68 ? 15.471 32.841 16.906 1.00 17.05 66 ALA B O 1
ATOM 2901 N N . HIS B 1 69 ? 17.333 32.369 18.082 1.00 19.97 67 HIS B N 1
ATOM 2902 C CA . HIS B 1 69 ? 17.436 33.682 18.709 1.00 20.79 67 HIS B CA 1
ATOM 2903 C C . HIS B 1 69 ? 18.140 34.726 17.847 1.00 19.99 67 HIS B C 1
ATOM 2904 O O . HIS B 1 69 ? 18.158 35.903 18.226 1.00 20.22 67 HIS B O 1
ATOM 2911 N N . ARG B 1 70 ? 18.738 34.343 16.723 1.00 17.34 68 ARG B N 1
ATOM 2912 C CA . ARG B 1 70 ? 19.386 35.338 15.874 1.00 16.09 68 ARG B CA 1
ATOM 2913 C C . ARG B 1 70 ? 18.372 36.365 15.393 1.00 18.69 68 ARG B C 1
ATOM 2914 O O . ARG B 1 70 ? 17.243 36.025 15.028 1.00 18.36 68 ARG B O 1
ATOM 2922 N N . VAL B 1 71 ? 18.782 37.628 15.402 1.00 19.73 69 VAL B N 1
ATOM 2923 C CA . VAL B 1 71 ? 17.934 38.727 14.965 1.00 19.92 69 VAL B CA 1
ATOM 2924 C C . VAL B 1 71 ? 18.220 39.011 13.498 1.00 20.37 69 VAL B C 1
ATOM 2925 O O . VAL B 1 71 ? 19.373 39.234 13.112 1.00 20.36 69 VAL B O 1
ATOM 2929 N N . VAL B 1 72 ? 17.172 38.991 12.677 1.00 19.18 70 VAL B N 1
ATOM 2930 C CA . VAL B 1 72 ? 17.318 39.303 11.261 1.00 17.13 70 VAL B CA 1
ATOM 2931 C C . VAL B 1 72 ? 17.663 40.778 11.101 1.00 21.47 70 VAL B C 1
ATOM 2932 O O . VAL B 1 72 ? 17.020 41.651 11.702 1.00 22.10 70 VAL B O 1
ATOM 2936 N N . GLU B 1 73 ? 18.668 41.063 10.274 1.00 18.09 71 GLU B N 1
ATOM 2937 C CA . GLU B 1 73 ? 19.133 42.411 9.998 1.00 19.60 71 GLU B CA 1
ATOM 2938 C C . GLU B 1 73 ? 18.711 42.847 8.605 1.00 21.52 71 GLU B C 1
ATOM 2939 O O . GLU B 1 73 ? 18.317 42.016 7.776 1.00 19.97 71 GLU B O 1
ATOM 2945 N N . PRO B 1 74 ? 18.760 44.141 8.297 1.00 20.76 72 PRO B N 1
ATOM 2946 C CA . PRO B 1 74 ? 18.377 44.592 6.953 1.00 24.63 72 PRO B CA 1
ATOM 2947 C C . PRO B 1 74 ? 19.425 44.199 5.918 1.00 22.30 72 PRO B C 1
ATOM 2948 O O . PRO B 1 74 ? 20.626 44.214 6.194 1.00 24.66 72 PRO B O 1
ATOM 2952 N N . THR B 1 75 ? 18.958 43.860 4.726 1.00 23.20 73 THR B N 1
ATOM 2953 C CA . THR B 1 75 ? 19.869 43.475 3.612 1.00 24.13 73 THR B CA 1
ATOM 2954 C C . THR B 1 75 ? 20.480 44.743 3.003 1.00 28.41 73 THR B C 1
ATOM 2955 O O . THR B 1 75 ? 19.810 45.377 2.230 1.00 30.21 73 THR B O 1
ATOM 2959 N N . GLU B 1 76 ? 21.701 45.062 3.391 1.00 28.81 74 GLU B N 1
ATOM 2960 C CA . GLU B 1 76 ? 22.451 46.273 2.975 1.00 31.87 74 GLU B CA 1
ATOM 2961 C C . GLU B 1 76 ? 23.929 45.899 2.822 1.00 30.28 74 GLU B C 1
ATOM 2962 O O . GLU B 1 76 ? 24.422 45.079 3.572 1.00 28.82 74 GLU B O 1
ATOM 2968 N N . ALA B 1 77 ? 24.591 46.529 1.858 1.00 30.16 75 ALA B N 1
ATOM 2969 C CA . ALA B 1 77 ? 26.007 46.243 1.556 1.00 29.26 75 ALA B CA 1
ATOM 2970 C C . ALA B 1 77 ? 26.840 46.430 2.815 1.00 28.04 75 ALA B C 1
ATOM 2971 O O . ALA B 1 77 ? 27.721 45.656 3.045 1.00 31.25 75 ALA B O 1
ATOM 2973 N N . ALA B 1 78 ? 26.500 47.436 3.601 1.00 30.39 76 ALA B N 1
ATOM 2974 C CA . ALA B 1 78 ? 27.251 47.684 4.829 1.00 32.96 76 ALA B CA 1
ATOM 2975 C C . ALA B 1 78 ? 27.158 46.500 5.787 1.00 33.50 76 ALA B C 1
ATOM 2976 O O . ALA B 1 78 ? 28.161 46.106 6.399 1.00 35.31 76 ALA B O 1
ATOM 2978 N N . VAL B 1 79 ? 25.963 45.915 5.924 1.00 32.29 77 VAL B N 1
ATOM 2979 C CA . VAL B 1 79 ? 25.789 44.761 6.805 1.00 30.40 77 VAL B CA 1
ATOM 2980 C C . VAL B 1 79 ? 26.565 43.561 6.268 1.00 32.55 77 VAL B C 1
ATOM 2981 O O . VAL B 1 79 ? 27.178 42.803 7.030 1.00 32.95 77 VAL B O 1
ATOM 2985 N N . LEU B 1 80 ? 26.565 43.382 4.942 1.00 28.96 78 LEU B N 1
ATOM 2986 C CA . LEU B 1 80 ? 27.199 42.220 4.327 1.00 25.46 78 LEU B CA 1
ATOM 2987 C C . LEU B 1 80 ? 28.703 42.383 4.192 1.00 25.93 78 LEU B C 1
ATOM 2988 O O . LEU B 1 80 ? 29.428 41.383 4.155 1.00 25.22 78 LEU B O 1
ATOM 2993 N N . GLY B 1 81 ? 29.187 43.618 4.097 1.00 32.80 79 GLY B N 1
ATOM 2994 C CA . GLY B 1 81 ? 30.611 43.857 4.183 1.00 33.06 79 GLY B CA 1
ATOM 2995 C C . GLY B 1 81 ? 31.137 43.353 5.509 1.00 28.98 79 GLY B C 1
ATOM 2996 O O . GLY B 1 81 ? 30.364 43.161 6.454 1.00 33.85 79 GLY B O 1
ATOM 2997 N N . GLY B 1 82 ? 32.442 43.133 5.607 1.00 31.02 80 GLY B N 1
ATOM 2998 C CA . GLY B 1 82 ? 33.000 42.580 6.818 1.00 25.86 80 GLY B CA 1
ATOM 2999 C C . GLY B 1 82 ? 32.838 41.087 6.964 1.00 25.83 80 GLY B C 1
ATOM 3000 O O . GLY B 1 82 ? 33.203 40.540 8.012 1.00 26.15 80 GLY B O 1
ATOM 3001 N N . HIS B 1 83 ? 32.279 40.415 5.963 1.00 22.38 81 HIS B N 1
ATOM 3002 C CA . HIS B 1 83 ? 32.255 38.965 5.912 1.00 20.12 81 HIS B CA 1
ATOM 3003 C C . HIS B 1 83 ? 33.182 38.474 4.812 1.00 16.60 81 HIS B C 1
ATOM 3004 O O . HIS B 1 83 ? 33.372 39.141 3.794 1.00 22.31 81 HIS B O 1
ATOM 3011 N N . ASP B 1 84 ? 33.755 37.295 5.035 1.00 15.43 82 ASP B N 1
ATOM 3012 C CA . ASP B 1 84 ? 34.648 36.699 4.055 1.00 16.35 82 ASP B CA 1
ATOM 3013 C C . ASP B 1 84 ? 33.882 36.041 2.916 1.00 15.49 82 ASP B C 1
ATOM 3014 O O . ASP B 1 84 ? 34.392 35.972 1.791 1.00 15.66 82 ASP B O 1
ATOM 3019 N N . ALA B 1 85 ? 32.672 35.555 3.189 1.00 16.26 83 ALA B N 1
ATOM 3020 C CA . ALA B 1 85 ? 31.830 34.930 2.182 1.00 15.30 83 ALA B CA 1
ATOM 3021 C C . ALA B 1 85 ? 30.399 35.392 2.394 1.00 13.81 83 ALA B C 1
ATOM 3022 O O . ALA B 1 85 ? 29.959 35.573 3.535 1.00 16.97 83 ALA B O 1
ATOM 3024 N N . VAL B 1 86 ? 29.680 35.611 1.296 1.00 13.56 84 VAL B N 1
ATOM 3025 C CA . VAL B 1 86 ? 28.311 36.106 1.348 1.00 11.61 84 VAL B CA 1
ATOM 3026 C C . VAL B 1 86 ? 27.483 35.251 0.403 1.00 15.54 84 VAL B C 1
ATOM 3027 O O . VAL B 1 86 ? 27.782 35.185 -0.795 1.00 13.99 84 VAL B O 1
ATOM 3031 N N . PHE B 1 87 ? 26.467 34.580 0.943 1.00 11.72 85 PHE B N 1
ATOM 3032 C CA . PHE B 1 87 ? 25.467 33.893 0.132 1.00 11.72 85 PHE B CA 1
ATOM 3033 C C . PHE B 1 87 ? 24.334 34.868 -0.164 1.00 13.81 85 PHE B C 1
ATOM 3034 O O . PHE B 1 87 ? 23.727 35.416 0.763 1.00 15.45 85 PHE B O 1
ATOM 3042 N N . LEU B 1 88 ? 24.039 35.078 -1.445 1.00 12.67 86 LEU B N 1
ATOM 3043 C CA . LEU B 1 88 ? 22.881 35.874 -1.853 1.00 16.18 86 LEU B CA 1
ATOM 3044 C C . LEU B 1 88 ? 21.772 34.868 -2.136 1.00 17.04 86 LEU B C 1
ATOM 3045 O O . LEU B 1 88 ? 21.687 34.302 -3.224 1.00 19.45 86 LEU B O 1
ATOM 3050 N N . ALA B 1 89 ? 20.937 34.619 -1.126 1.00 20.59 87 ALA B N 1
ATOM 3051 C CA . ALA B 1 89 ? 19.983 33.505 -1.160 1.00 21.87 87 ALA B CA 1
ATOM 3052 C C . ALA B 1 89 ? 18.627 33.985 -1.663 1.00 23.80 87 ALA B C 1
ATOM 3053 O O . ALA B 1 89 ? 17.597 33.874 -0.999 1.00 25.92 87 ALA B O 1
ATOM 3055 N N . LEU B 1 90 ? 18.649 34.543 -2.869 1.00 25.24 88 LEU B N 1
ATOM 3056 C CA . LEU B 1 90 ? 17.455 35.065 -3.521 1.00 27.58 88 LEU B CA 1
ATOM 3057 C C . LEU B 1 90 ? 17.328 34.378 -4.876 1.00 23.28 88 LEU B C 1
ATOM 3058 O O . LEU B 1 90 ? 17.667 34.972 -5.911 1.00 24.72 88 LEU B O 1
ATOM 3063 N N . PRO B 1 91 ? 16.844 33.128 -4.911 1.00 23.94 89 PRO B N 1
ATOM 3064 C CA . PRO B 1 91 ? 16.737 32.424 -6.203 1.00 20.77 89 PRO B CA 1
ATOM 3065 C C . PRO B 1 91 ? 15.906 33.165 -7.239 1.00 25.41 89 PRO B C 1
ATOM 3066 O O . PRO B 1 91 ? 16.208 33.076 -8.438 1.00 28.71 89 PRO B O 1
ATOM 3070 N N . HIS B 1 92 ? 14.867 33.889 -6.817 1.00 28.91 90 HIS B N 1
ATOM 3071 C CA . HIS B 1 92 ? 13.998 34.627 -7.726 1.00 27.62 90 HIS B CA 1
ATOM 3072 C C . HIS B 1 92 ? 14.292 36.120 -7.736 1.00 28.14 90 HIS B C 1
ATOM 3073 O O . HIS B 1 92 ? 13.542 36.883 -8.351 1.00 32.23 90 HIS B O 1
ATOM 3080 N N . GLY B 1 93 ? 15.356 36.554 -7.060 1.00 26.25 91 GLY B N 1
ATOM 3081 C CA . GLY B 1 93 ? 15.699 37.954 -6.976 1.00 28.62 91 GLY B CA 1
ATOM 3082 C C . GLY B 1 93 ? 16.786 38.340 -7.967 1.00 30.49 91 GLY B C 1
ATOM 3083 O O . GLY B 1 93 ? 17.317 37.523 -8.717 1.00 29.82 91 GLY B O 1
ATOM 3084 N N . HIS B 1 94 ? 17.103 39.634 -7.966 1.00 29.58 92 HIS B N 1
ATOM 3085 C CA . HIS B 1 94 ? 18.100 40.209 -8.867 1.00 27.23 92 HIS B CA 1
ATOM 3086 C C . HIS B 1 94 ? 19.123 40.942 -8.008 1.00 31.24 92 HIS B C 1
ATOM 3087 O O . HIS B 1 94 ? 18.858 42.036 -7.501 1.00 32.13 92 HIS B O 1
ATOM 3094 N N . SER B 1 95 ? 20.293 40.327 -7.859 1.00 25.40 93 SER B N 1
ATOM 3095 C CA . SER B 1 95 ? 21.289 40.725 -6.876 1.00 26.36 93 SER B CA 1
ATOM 3096 C C . SER B 1 95 ? 22.496 41.422 -7.490 1.00 23.81 93 SER B C 1
ATOM 3097 O O . SER B 1 95 ? 23.486 41.651 -6.785 1.00 22.64 93 SER B O 1
ATOM 3100 N N . ALA B 1 96 ? 22.440 41.776 -8.776 1.00 20.99 94 ALA B N 1
ATOM 3101 C CA . ALA B 1 96 ? 23.578 42.446 -9.401 1.00 22.58 94 ALA B CA 1
ATOM 3102 C C . ALA B 1 96 ? 23.898 43.774 -8.718 1.00 24.14 94 ALA B C 1
ATOM 3103 O O . ALA B 1 96 ? 25.070 44.107 -8.518 1.00 23.00 94 ALA B O 1
ATOM 3105 N N . VAL B 1 97 ? 22.873 44.545 -8.349 1.00 23.53 95 VAL B N 1
ATOM 3106 C CA . VAL B 1 97 ? 23.123 45.844 -7.727 1.00 24.42 95 VAL B CA 1
ATOM 3107 C C . VAL B 1 97 ? 23.852 45.679 -6.400 1.00 24.65 95 VAL B C 1
ATOM 3108 O O . VAL B 1 97 ? 24.786 46.431 -6.096 1.00 25.13 95 VAL B O 1
ATOM 3112 N N . LEU B 1 98 ? 23.442 44.700 -5.591 1.00 21.93 96 LEU B N 1
ATOM 3113 C CA . LEU B 1 98 ? 24.113 44.452 -4.318 1.00 23.75 96 LEU B CA 1
ATOM 3114 C C . LEU B 1 98 ? 25.526 43.914 -4.523 1.00 21.80 96 LEU B C 1
ATOM 3115 O O . LEU B 1 98 ? 26.463 44.332 -3.831 1.00 22.39 96 LEU B O 1
ATOM 3120 N N . ALA B 1 99 ? 25.697 42.976 -5.462 1.00 19.56 97 ALA B N 1
ATOM 3121 C CA . ALA B 1 99 ? 27.014 42.385 -5.681 1.00 22.59 97 ALA B CA 1
ATOM 3122 C C . ALA B 1 99 ? 28.025 43.426 -6.139 1.00 21.68 97 ALA B C 1
ATOM 3123 O O . ALA B 1 99 ? 29.211 43.333 -5.799 1.00 23.27 97 ALA B O 1
ATOM 3125 N N . GLN B 1 100 ? 27.581 44.418 -6.909 1.00 19.66 98 GLN B N 1
ATOM 3126 C CA . GLN B 1 100 ? 28.484 45.456 -7.388 1.00 22.22 98 GLN B CA 1
ATOM 3127 C C . GLN B 1 100 ? 29.018 46.331 -6.261 1.00 23.21 98 GLN B C 1
ATOM 3128 O O . GLN B 1 100 ? 29.981 47.074 -6.480 1.00 23.87 98 GLN B O 1
ATOM 3134 N N . GLN B 1 101 ? 28.437 46.247 -5.065 1.00 17.42 99 GLN B N 1
ATOM 3135 C CA . GLN B 1 101 ? 28.883 47.021 -3.918 1.00 18.66 99 GLN B CA 1
ATOM 3136 C C . GLN B 1 101 ? 29.881 46.268 -3.050 1.00 21.01 99 GLN B C 1
ATOM 3137 O O . GLN B 1 101 ? 30.394 46.841 -2.083 1.00 22.89 99 GLN B O 1
ATOM 3143 N N . LEU B 1 102 ? 30.157 45.007 -3.364 1.00 18.91 100 LEU B N 1
ATOM 3144 C CA . LEU B 1 102 ? 31.010 44.149 -2.553 1.00 18.64 100 LEU B CA 1
ATOM 3145 C C . LEU B 1 102 ? 32.359 43.935 -3.233 1.00 19.41 100 LEU B C 1
ATOM 3146 O O . LEU B 1 102 ? 32.469 43.970 -4.463 1.00 19.03 100 LEU B O 1
ATOM 3151 N N . SER B 1 103 ? 33.378 43.690 -2.412 1.00 18.30 101 SER B N 1
ATOM 3152 C CA . SER B 1 103 ? 34.747 43.596 -2.901 1.00 18.25 101 SER B CA 1
ATOM 3153 C C . SER B 1 103 ? 34.925 42.384 -3.813 1.00 17.60 101 SER B C 1
ATOM 3154 O O . SER B 1 103 ? 34.323 41.327 -3.577 1.00 16.70 101 SER B O 1
ATOM 3157 N N . PRO B 1 104 ? 35.775 42.479 -4.836 1.00 14.61 102 PRO B N 1
ATOM 3158 C CA . PRO B 1 104 ? 36.101 41.277 -5.622 1.00 16.84 102 PRO B CA 1
ATOM 3159 C C . PRO B 1 104 ? 36.739 40.177 -4.800 1.00 14.21 102 PRO B C 1
ATOM 3160 O O . PRO B 1 104 ? 36.731 39.016 -5.224 1.00 14.69 102 PRO B O 1
ATOM 3164 N N . GLU B 1 105 ? 37.298 40.491 -3.631 1.00 13.85 103 GLU B N 1
ATOM 3165 C CA . GLU B 1 105 ? 37.910 39.450 -2.827 1.00 14.77 103 GLU B CA 1
ATOM 3166 C C . GLU B 1 105 ? 36.946 38.805 -1.840 1.00 17.11 103 GLU B C 1
ATOM 3167 O O . GLU B 1 105 ? 37.268 37.752 -1.285 1.00 18.13 103 GLU B O 1
ATOM 3173 N N . THR B 1 106 ? 35.777 39.389 -1.622 1.00 14.88 104 THR B N 1
ATOM 3174 C CA . THR B 1 106 ? 34.727 38.691 -0.890 1.00 13.96 104 THR B CA 1
ATOM 3175 C C . THR B 1 106 ? 34.211 37.537 -1.743 1.00 15.72 104 THR B C 1
ATOM 3176 O O . THR B 1 106 ? 33.959 37.714 -2.938 1.00 15.18 104 THR B O 1
ATOM 3180 N N . LEU B 1 107 ? 34.076 36.349 -1.151 1.00 13.23 105 LEU B N 1
ATOM 3181 C CA . LEU B 1 107 ? 33.463 35.234 -1.870 1.00 14.09 105 LEU B CA 1
ATOM 3182 C C . LEU B 1 107 ? 31.959 35.470 -1.915 1.00 12.60 105 LEU B C 1
ATOM 3183 O O . LEU B 1 107 ? 31.314 35.549 -0.868 1.00 14.05 105 LEU B O 1
ATOM 3188 N N . ILE B 1 108 ? 31.403 35.626 -3.113 1.00 14.67 106 ILE B N 1
ATOM 3189 C CA . ILE B 1 108 ? 29.974 35.856 -3.291 1.00 14.12 106 ILE B CA 1
ATOM 3190 C C . ILE B 1 108 ? 29.386 34.657 -4.015 1.00 12.61 106 ILE B C 1
ATOM 3191 O O . ILE B 1 108 ? 29.869 34.273 -5.084 1.00 12.98 106 ILE B O 1
ATOM 3196 N N . ILE B 1 109 ? 28.343 34.076 -3.435 1.00 14.51 107 ILE B N 1
ATOM 3197 C CA . ILE B 1 109 ? 27.664 32.919 -4.000 1.00 12.96 107 ILE B CA 1
ATOM 3198 C C . ILE B 1 109 ? 26.217 33.329 -4.217 1.00 14.39 107 ILE B C 1
ATOM 3199 O O . ILE B 1 109 ? 25.457 33.488 -3.252 1.00 16.09 107 ILE B O 1
ATOM 3204 N N . ASP B 1 110 ? 25.844 33.538 -5.477 1.00 12.98 108 ASP B N 1
ATOM 3205 C CA . ASP B 1 110 ? 24.534 34.069 -5.826 1.00 12.83 108 ASP B CA 1
ATOM 3206 C C . ASP B 1 110 ? 23.613 32.923 -6.231 1.00 13.53 108 ASP B C 1
ATOM 3207 O O . ASP B 1 110 ? 23.871 32.243 -7.229 1.00 13.53 108 ASP B O 1
ATOM 3212 N N . CYS B 1 111 ? 22.541 32.718 -5.463 1.00 14.90 109 CYS B N 1
ATOM 3213 C CA . CYS B 1 111 ? 21.557 31.702 -5.823 1.00 14.86 109 CYS B CA 1
ATOM 3214 C C . CYS B 1 111 ? 20.628 32.160 -6.944 1.00 17.07 109 CYS B C 1
ATOM 3215 O O . CYS B 1 111 ? 19.965 31.318 -7.563 1.00 14.88 109 CYS B O 1
ATOM 3218 N N . GLY B 1 112 ? 20.582 33.460 -7.236 1.00 16.75 110 GLY B N 1
ATOM 3219 C CA . GLY B 1 112 ? 19.743 33.985 -8.292 1.00 16.50 110 GLY B CA 1
ATOM 3220 C C . GLY B 1 112 ? 20.367 33.812 -9.666 1.00 13.91 110 GLY B C 1
ATOM 3221 O O . GLY B 1 112 ? 21.407 33.177 -9.846 1.00 14.29 110 GLY B O 1
ATOM 3222 N N . ALA B 1 113 ? 19.704 34.399 -10.663 1.00 12.97 111 ALA B N 1
ATOM 3223 C CA . ALA B 1 113 ? 20.068 34.162 -12.050 1.00 12.75 111 ALA B CA 1
ATOM 3224 C C . ALA B 1 113 ? 20.972 35.226 -12.660 1.00 12.61 111 ALA B C 1
ATOM 3225 O O . ALA B 1 113 ? 21.430 35.035 -13.791 1.00 12.19 111 ALA B O 1
ATOM 3227 N N . ASP B 1 114 ? 21.273 36.317 -11.939 1.00 14.10 112 ASP B N 1
ATOM 3228 C CA . ASP B 1 114 ? 21.827 37.503 -12.595 1.00 15.96 112 ASP B CA 1
ATOM 3229 C C . ASP B 1 114 ? 23.171 37.244 -13.266 1.00 13.02 112 ASP B C 1
ATOM 3230 O O . ASP B 1 114 ? 23.497 37.904 -14.259 1.00 13.20 112 ASP B O 1
ATOM 3235 N N . PHE B 1 115 ? 23.956 36.283 -12.773 1.00 12.28 113 PHE B N 1
ATOM 3236 C CA . PHE B 1 115 ? 25.277 36.031 -13.339 1.00 11.32 113 PHE B CA 1
ATOM 3237 C C . PHE B 1 115 ? 25.400 34.650 -13.982 1.00 12.77 113 PHE B C 1
ATOM 3238 O O . PHE B 1 115 ? 26.516 34.177 -14.221 1.00 12.99 113 PHE B O 1
ATOM 3246 N N . ARG B 1 116 ? 24.272 34.017 -14.332 1.00 11.55 114 ARG B N 1
ATOM 3247 C CA . ARG B 1 116 ? 24.323 32.674 -14.908 1.00 11.75 114 ARG B CA 1
ATOM 3248 C C . ARG B 1 116 ? 24.595 32.682 -16.409 1.00 11.23 114 ARG B C 1
ATOM 3249 O O . ARG B 1 116 ? 25.263 31.778 -16.926 1.00 11.97 114 ARG B O 1
ATOM 3257 N N . LEU B 1 117 ? 24.036 33.641 -17.137 1.00 12.69 115 LEU B N 1
ATOM 3258 C CA . LEU B 1 117 ? 24.017 33.556 -18.591 1.00 13.15 115 LEU B CA 1
ATOM 3259 C C . LEU B 1 117 ? 25.211 34.274 -19.202 1.00 15.58 115 LEU B C 1
ATOM 3260 O O . LEU B 1 117 ? 25.675 35.301 -18.699 1.00 16.70 115 LEU B O 1
ATOM 3265 N N . THR B 1 118 ? 25.700 33.724 -20.306 1.00 16.19 116 THR B N 1
ATOM 3266 C CA . THR B 1 118 ? 26.863 34.265 -20.991 1.00 17.78 116 THR B CA 1
ATOM 3267 C C . THR B 1 118 ? 26.516 35.019 -22.267 1.00 22.31 116 THR B C 1
ATOM 3268 O O . THR B 1 118 ? 27.427 35.496 -22.950 1.00 25.46 116 THR B O 1
ATOM 3272 N N . ASP B 1 119 ? 25.233 35.148 -22.605 1.00 20.12 117 ASP B N 1
ATOM 3273 C CA . ASP B 1 119 ? 24.792 35.862 -23.801 1.00 23.56 117 ASP B CA 1
ATOM 3274 C C . ASP B 1 119 ? 23.893 37.018 -23.376 1.00 22.69 117 ASP B C 1
ATOM 3275 O O . ASP B 1 119 ? 22.785 36.798 -22.878 1.00 22.43 117 ASP B O 1
ATOM 3280 N N . ALA B 1 120 ? 24.366 38.250 -23.583 1.00 22.13 118 ALA B N 1
ATOM 3281 C CA . ALA B 1 120 ? 23.609 39.421 -23.150 1.00 20.22 118 ALA B CA 1
ATOM 3282 C C . ALA B 1 120 ? 22.273 39.529 -23.874 1.00 21.37 118 ALA B C 1
ATOM 3283 O O . ALA B 1 120 ? 21.273 39.938 -23.276 1.00 22.05 118 ALA B O 1
ATOM 3285 N N . ALA B 1 121 ? 22.245 39.190 -25.164 1.00 22.16 119 ALA B N 1
ATOM 3286 C CA . ALA B 1 121 ? 20.999 39.275 -25.920 1.00 24.26 119 ALA B CA 1
ATOM 3287 C C . ALA B 1 121 ? 19.972 38.284 -25.390 1.00 24.93 119 ALA B C 1
ATOM 3288 O O . ALA B 1 121 ? 18.786 38.614 -25.269 1.00 23.68 119 ALA B O 1
ATOM 3290 N N . VAL B 1 122 ? 20.417 37.074 -25.038 1.00 22.08 120 VAL B N 1
ATOM 3291 C CA . VAL B 1 122 ? 19.519 36.092 -24.442 1.00 22.54 120 VAL B CA 1
ATOM 3292 C C . VAL B 1 122 ? 19.023 36.573 -23.084 1.00 21.53 120 VAL B C 1
ATOM 3293 O O . VAL B 1 122 ? 17.839 36.435 -22.760 1.00 18.92 120 VAL B O 1
ATOM 3297 N N . TRP B 1 123 ? 19.917 37.135 -22.259 1.00 19.84 121 TRP B N 1
ATOM 3298 C CA . TRP B 1 123 ? 19.480 37.679 -20.976 1.00 17.62 121 TRP B CA 1
ATOM 3299 C C . TRP B 1 123 ? 18.400 38.744 -21.168 1.00 22.28 121 TRP B C 1
ATOM 3300 O O . TRP B 1 123 ? 17.383 38.741 -20.469 1.00 20.71 121 TRP B O 1
ATOM 3311 N N . GLU B 1 124 ? 18.621 39.684 -22.092 1.00 23.86 122 GLU B N 1
ATOM 3312 C CA . GLU B 1 124 ? 17.678 40.789 -22.256 1.00 26.67 122 GLU B CA 1
ATOM 3313 C C . GLU B 1 124 ? 16.308 40.286 -22.688 1.00 26.98 122 GLU B C 1
ATOM 3314 O O . GLU B 1 124 ? 15.277 40.800 -22.239 1.00 27.90 122 GLU B O 1
ATOM 3320 N N . ARG B 1 125 ? 16.281 39.262 -23.537 1.00 27.05 123 ARG B N 1
ATOM 3321 C CA . ARG B 1 125 ? 15.010 38.750 -24.039 1.00 28.18 123 ARG B CA 1
ATOM 3322 C C . ARG B 1 125 ? 14.200 38.072 -22.940 1.00 28.05 123 ARG B C 1
ATOM 3323 O O . ARG B 1 125 ? 12.977 38.241 -22.867 1.00 31.54 123 ARG B O 1
ATOM 3331 N N . PHE B 1 126 ? 14.854 37.298 -22.077 1.00 25.07 124 PHE B N 1
ATOM 3332 C CA . PHE B 1 126 ? 14.129 36.522 -21.082 1.00 22.83 124 PHE B CA 1
ATOM 3333 C C . PHE B 1 126 ? 13.929 37.247 -19.765 1.00 26.62 124 PHE B C 1
ATOM 3334 O O . PHE B 1 126 ? 12.994 36.907 -19.029 1.00 25.18 124 PHE B O 1
ATOM 3342 N N . TYR B 1 127 ? 14.781 38.218 -19.429 1.00 22.88 125 TYR B N 1
ATOM 3343 C CA . TYR B 1 127 ? 14.663 38.896 -18.149 1.00 23.10 125 TYR B CA 1
ATOM 3344 C C . TYR B 1 127 ? 14.331 40.376 -18.274 1.00 24.52 125 TYR B C 1
ATOM 3345 O O . TYR B 1 127 ? 13.953 40.986 -17.270 1.00 28.95 125 TYR B O 1
ATOM 3354 N N . GLY B 1 128 ? 14.449 40.962 -19.462 1.00 27.79 126 GLY B N 1
ATOM 3355 C CA . GLY B 1 128 ? 14.003 42.327 -19.681 1.00 30.78 126 GLY B CA 1
ATOM 3356 C C . GLY B 1 128 ? 14.835 43.398 -19.009 1.00 35.55 126 GLY B C 1
ATOM 3357 O O . GLY B 1 128 ? 14.309 44.470 -18.695 1.00 35.86 126 GLY B O 1
ATOM 3358 N N . SER B 1 129 ? 16.123 43.143 -18.786 1.00 28.77 127 SER B N 1
ATOM 3359 C CA . SER B 1 129 ? 17.000 44.117 -18.149 1.00 28.82 127 SER B CA 1
ATOM 3360 C C . SER B 1 129 ? 18.390 44.005 -18.755 1.00 29.03 127 SER B C 1
ATOM 3361 O O . SER B 1 129 ? 18.681 43.095 -19.536 1.00 26.42 127 SER B O 1
ATOM 3364 N N . SER B 1 130 ? 19.253 44.954 -18.393 1.00 26.25 128 SER B N 1
ATOM 3365 C CA . SER B 1 130 ? 20.625 44.924 -18.874 1.00 24.60 128 SER B CA 1
ATOM 3366 C C . SER B 1 130 ? 21.366 43.735 -18.274 1.00 20.36 128 SER B C 1
ATOM 3367 O O . SER B 1 130 ? 21.166 43.386 -17.110 1.00 21.56 128 SER B O 1
ATOM 3370 N N . HIS B 1 131 ? 22.199 43.102 -19.093 1.00 21.07 129 HIS B N 1
ATOM 3371 C CA . HIS B 1 131 ? 22.989 41.960 -18.655 1.00 19.81 129 HIS B CA 1
ATOM 3372 C C . HIS B 1 131 ? 24.077 42.413 -17.682 1.00 21.27 129 HIS B C 1
ATOM 3373 O O . HIS B 1 131 ? 24.839 43.337 -17.977 1.00 22.72 12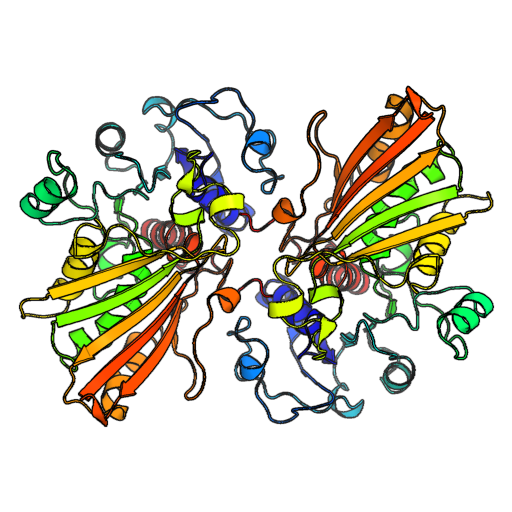9 HIS B O 1
ATOM 3380 N N . ALA B 1 132 ? 24.155 41.754 -16.527 1.00 15.60 130 ALA B N 1
ATOM 3381 C CA . ALA B 1 132 ? 25.145 42.099 -15.514 1.00 16.71 130 ALA B CA 1
ATOM 3382 C C . ALA B 1 132 ? 26.492 41.420 -15.726 1.00 19.21 130 ALA B C 1
ATOM 3383 O O . ALA B 1 132 ? 27.486 41.848 -15.126 1.00 18.63 130 ALA B O 1
ATOM 3385 N N . GLY B 1 133 ? 26.557 40.387 -16.550 1.00 17.69 131 GLY B N 1
ATOM 3386 C CA . GLY B 1 133 ? 27.769 39.619 -16.741 1.00 19.30 131 GLY B CA 1
ATOM 3387 C C . GLY B 1 133 ? 27.563 38.169 -16.361 1.00 17.69 131 GLY B C 1
ATOM 3388 O O . GLY B 1 133 ? 26.438 37.694 -16.183 1.00 16.11 131 GLY B O 1
ATOM 3389 N N . SER B 1 134 ? 28.679 37.453 -16.240 1.00 15.13 132 SER B N 1
ATOM 3390 C CA . SER B 1 134 ? 28.624 36.035 -15.921 1.00 11.94 132 SER B CA 1
ATOM 3391 C C . SER B 1 134 ? 29.723 35.661 -14.944 1.00 14.83 132 SER B C 1
ATOM 3392 O O . SER B 1 134 ? 30.848 36.164 -15.024 1.00 14.19 132 SER B O 1
ATOM 3395 N N . TRP B 1 135 ? 29.385 34.750 -14.048 1.00 11.15 133 TRP B N 1
ATOM 3396 C CA . TRP B 1 135 ? 30.274 34.193 -13.048 1.00 12.06 133 TRP B CA 1
ATOM 3397 C C . TRP B 1 135 ? 30.380 32.693 -13.259 1.00 13.30 133 TRP B C 1
ATOM 3398 O O . TRP B 1 135 ? 29.488 32.085 -13.866 1.00 12.02 133 TRP B O 1
ATOM 3409 N N . PRO B 1 136 ? 31.446 32.065 -12.761 1.00 11.64 134 PRO B N 1
ATOM 3410 C CA . PRO B 1 136 ? 31.549 30.601 -12.814 1.00 11.84 134 PRO B CA 1
ATOM 3411 C C . PRO B 1 136 ? 30.289 29.913 -12.314 1.00 11.55 134 PRO B C 1
ATOM 3412 O O . PRO B 1 136 ? 29.776 30.213 -11.231 1.00 11.40 134 PRO B O 1
ATOM 3416 N N . TYR B 1 137 ? 29.824 28.953 -13.112 1.00 13.99 135 TYR B N 1
ATOM 3417 C CA . TYR B 1 137 ? 28.546 28.278 -12.915 1.00 12.80 135 TYR B CA 1
ATOM 3418 C C . TYR B 1 137 ? 28.715 27.151 -11.904 1.00 10.92 135 TYR B C 1
ATOM 3419 O O . TYR B 1 137 ? 29.517 26.234 -12.118 1.00 14.10 135 TYR B O 1
ATOM 3428 N N . GLY B 1 138 ? 27.965 27.216 -10.807 1.00 12.12 136 GLY B N 1
ATOM 3429 C CA . GLY B 1 138 ? 28.168 26.304 -9.695 1.00 12.21 136 GLY B CA 1
ATOM 3430 C C . GLY B 1 138 ? 27.629 24.898 -9.883 1.00 12.44 136 GLY B C 1
ATOM 3431 O O . GLY B 1 138 ? 26.908 24.389 -9.020 1.00 12.77 136 GLY B O 1
ATOM 3432 N N . LEU B 1 139 ? 27.963 24.256 -11.000 1.00 11.83 137 LEU B N 1
ATOM 3433 C CA . LEU B 1 139 ? 27.581 22.872 -11.281 1.00 12.96 137 LEU B CA 1
ATOM 3434 C C . LEU B 1 139 ? 28.886 22.124 -11.518 1.00 12.34 137 LEU B C 1
ATOM 3435 O O . LEU B 1 139 ? 29.317 21.939 -12.665 1.00 11.98 137 LEU B O 1
ATOM 3440 N N . PRO B 1 140 ? 29.567 21.713 -10.445 1.00 11.23 138 PRO B N 1
ATOM 3441 C CA . PRO B 1 140 ? 30.946 21.215 -10.588 1.00 12.29 138 PRO B CA 1
ATOM 3442 C C . PRO B 1 140 ? 31.081 20.007 -11.483 1.00 13.87 138 PRO B C 1
ATOM 3443 O O . PRO B 1 140 ? 32.165 19.783 -12.028 1.00 14.37 138 PRO B O 1
ATOM 3447 N N . GLU B 1 141 ? 30.016 19.222 -11.654 1.00 12.04 139 GLU B N 1
ATOM 3448 C CA . GLU B 1 141 ? 30.075 18.019 -12.466 1.00 14.62 139 GLU B CA 1
ATOM 3449 C C . GLU B 1 141 ? 30.072 18.294 -13.969 1.00 13.75 139 GLU B C 1
ATOM 3450 O O . GLU B 1 141 ? 30.412 17.389 -14.735 1.00 14.57 139 GLU B O 1
ATOM 3456 N N . LEU B 1 142 ? 29.690 19.493 -14.415 1.00 12.64 140 LEU B N 1
ATOM 3457 C CA . LEU B 1 142 ? 29.748 19.787 -15.844 1.00 12.62 140 LEU B CA 1
ATOM 3458 C C . LEU B 1 142 ? 31.203 19.815 -16.307 1.00 16.95 140 LEU B C 1
ATOM 3459 O O . LEU B 1 142 ? 32.083 20.231 -15.553 1.00 15.88 140 LEU B O 1
ATOM 3464 N N . PRO B 1 143 ? 31.488 19.375 -17.534 1.00 14.97 141 PRO B N 1
ATOM 3465 C CA . PRO B 1 143 ? 32.877 19.401 -18.014 1.00 16.69 141 PRO B CA 1
ATOM 3466 C C . PRO B 1 143 ? 33.466 20.801 -17.913 1.00 17.47 141 PRO B C 1
ATOM 3467 O O . PRO B 1 143 ? 32.849 21.781 -18.327 1.00 17.41 141 PRO B O 1
ATOM 3471 N N . GLY B 1 144 ? 34.647 20.893 -17.299 1.00 16.93 142 GLY B N 1
ATOM 3472 C CA . GLY B 1 144 ? 35.354 22.150 -17.160 1.00 17.65 142 GLY B CA 1
ATOM 3473 C C . GLY B 1 144 ? 34.911 23.035 -16.016 1.00 19.68 142 GLY B C 1
ATOM 3474 O O . GLY B 1 144 ? 35.618 24.000 -15.693 1.00 20.44 142 GLY B O 1
ATOM 3475 N N . ALA B 1 145 ? 33.774 22.744 -15.377 1.00 18.47 143 ALA B N 1
ATOM 3476 C CA . ALA B 1 145 ? 33.239 23.664 -14.379 1.00 14.58 143 ALA B CA 1
ATOM 3477 C C . ALA B 1 145 ? 34.043 23.629 -13.085 1.00 18.77 143 ALA B C 1
ATOM 3478 O O . ALA B 1 145 ? 34.256 24.671 -12.459 1.00 17.16 143 ALA B O 1
ATOM 3480 N N . ARG B 1 146 ? 34.472 22.443 -12.657 1.00 17.11 144 ARG B N 1
ATOM 3481 C CA . ARG B 1 146 ? 35.260 22.348 -11.434 1.00 17.93 144 ARG B CA 1
ATOM 3482 C C . ARG B 1 146 ? 36.510 23.214 -11.523 1.00 19.25 144 ARG B C 1
ATOM 3483 O O . ARG B 1 146 ? 36.852 23.921 -10.565 1.00 23.39 144 ARG B O 1
ATOM 3491 N N . ASP B 1 147 ? 37.187 23.191 -12.677 1.00 20.06 145 ASP B N 1
ATOM 3492 C CA . ASP B 1 147 ? 38.368 24.028 -12.886 1.00 23.11 145 ASP B CA 1
ATOM 3493 C C . ASP B 1 147 ? 38.055 25.498 -12.645 1.00 24.99 145 ASP B C 1
ATOM 3494 O O . ASP B 1 147 ? 38.837 26.214 -12.008 1.00 23.76 145 ASP B O 1
ATOM 3499 N N . GLN B 1 148 ? 36.917 25.969 -13.157 1.00 19.56 146 GLN B N 1
ATOM 3500 C CA . GLN B 1 148 ? 36.587 27.385 -13.035 1.00 21.78 146 GLN B CA 1
ATOM 3501 C C . GLN B 1 148 ? 36.223 27.764 -11.609 1.00 19.43 146 GLN B C 1
ATOM 3502 O O . GLN B 1 148 ? 36.431 28.912 -11.201 1.00 21.73 146 GLN B O 1
ATOM 3508 N N . LEU B 1 149 ? 35.708 26.820 -10.828 1.00 14.02 147 LEU B N 1
ATOM 3509 C CA . LEU B 1 149 ? 35.294 27.124 -9.470 1.00 15.01 147 LEU B CA 1
ATOM 3510 C C . LEU B 1 149 ? 36.447 27.138 -8.472 1.00 17.27 147 LEU B C 1
ATOM 3511 O O . LEU B 1 149 ? 36.324 27.771 -7.419 1.00 20.30 147 LEU B O 1
ATOM 3516 N N . ARG B 1 150 ? 37.530 26.424 -8.742 1.00 18.59 148 ARG B N 1
ATOM 3517 C CA . ARG B 1 150 ? 38.576 26.292 -7.736 1.00 19.49 148 ARG B CA 1
ATOM 3518 C C . ARG B 1 150 ? 39.158 27.656 -7.399 1.00 23.33 148 ARG B C 1
ATOM 3519 O O . ARG B 1 150 ? 39.705 28.336 -8.276 1.00 20.56 148 ARG B O 1
ATOM 3527 N N . GLY B 1 151 ? 39.004 28.078 -6.139 1.00 23.21 149 GLY B N 1
ATOM 3528 C CA . GLY B 1 151 ? 39.531 29.373 -5.744 1.00 21.84 149 GLY B CA 1
ATOM 3529 C C . GLY B 1 151 ? 38.851 30.590 -6.343 1.00 26.37 149 GLY B C 1
ATOM 3530 O O . GLY B 1 151 ? 39.345 31.709 -6.162 1.00 21.87 149 GLY B O 1
ATOM 3531 N N . THR B 1 152 ? 37.743 30.429 -7.056 1.00 18.23 150 THR B N 1
ATOM 3532 C CA . THR B 1 152 ? 36.991 31.594 -7.500 1.00 15.46 150 THR B CA 1
ATOM 3533 C C . THR B 1 152 ? 36.542 32.405 -6.293 1.00 12.84 150 THR B C 1
ATOM 3534 O O . THR B 1 152 ? 36.469 31.903 -5.168 1.00 15.96 150 THR B O 1
ATOM 3538 N N . ARG B 1 153 ? 36.220 33.677 -6.533 1.00 11.23 151 ARG B N 1
ATOM 3539 C CA . ARG B 1 153 ? 35.537 34.477 -5.528 1.00 14.41 151 ARG B CA 1
ATOM 3540 C C . ARG B 1 153 ? 34.115 34.792 -5.944 1.00 11.86 151 ARG B C 1
ATOM 3541 O O . ARG B 1 153 ? 33.473 35.642 -5.325 1.00 11.71 151 ARG B O 1
ATOM 3549 N N . ARG B 1 154 ? 33.612 34.111 -6.976 1.00 13.49 152 ARG B N 1
ATOM 3550 C CA . ARG B 1 154 ? 32.331 34.420 -7.584 1.00 11.41 152 ARG B CA 1
ATOM 3551 C C . ARG B 1 154 ? 31.719 33.114 -8.061 1.00 12.55 152 ARG B C 1
ATOM 3552 O O . ARG B 1 154 ? 32.369 32.359 -8.788 1.00 11.58 152 ARG B O 1
ATOM 3560 N N . ILE B 1 155 ? 30.481 32.850 -7.649 1.00 10.94 153 ILE B N 1
ATOM 3561 C CA . ILE B 1 155 ? 29.766 31.646 -8.056 1.00 9.47 153 ILE B CA 1
ATOM 3562 C C . ILE B 1 155 ? 28.338 32.034 -8.401 1.00 9.36 153 ILE B C 1
ATOM 3563 O O . ILE B 1 155 ? 27.650 32.659 -7.587 1.00 10.27 153 ILE B O 1
ATOM 3568 N N . ALA B 1 156 ? 27.899 31.674 -9.604 1.00 10.06 154 ALA B N 1
ATOM 3569 C CA . ALA B 1 156 ? 26.491 31.744 -9.977 1.00 10.78 154 ALA B CA 1
ATOM 3570 C C . ALA B 1 156 ? 25.919 30.339 -9.811 1.00 11.01 154 ALA B C 1
ATOM 3571 O O . ALA B 1 156 ? 26.299 29.420 -10.539 1.00 11.79 154 ALA B O 1
ATOM 3573 N N . VAL B 1 157 ? 25.064 30.158 -8.816 1.00 10.07 155 VAL B N 1
ATOM 3574 C CA . VAL B 1 157 ? 24.497 28.824 -8.574 1.00 9.82 155 VAL B CA 1
ATOM 3575 C C . VAL B 1 157 ? 23.476 28.519 -9.664 1.00 10.83 155 VAL B C 1
ATOM 3576 O O . VAL B 1 157 ? 22.713 29.418 -10.053 1.00 11.40 155 VAL B O 1
ATOM 3580 N N . PRO B 1 158 ? 23.425 27.301 -10.200 1.00 10.96 156 PRO B N 1
ATOM 3581 C CA . PRO B 1 158 ? 22.465 27.012 -11.277 1.00 12.39 156 PRO B CA 1
ATOM 3582 C C . PRO B 1 158 ? 21.020 27.033 -10.796 1.00 11.41 156 PRO B C 1
ATOM 3583 O O . PRO B 1 158 ? 20.722 26.909 -9.609 1.00 12.27 156 PRO B O 1
ATOM 3587 N N . GLY B 1 159 ? 20.106 27.206 -11.756 1.00 11.59 157 GLY B N 1
ATOM 3588 C CA . GLY B 1 159 ? 18.705 26.960 -11.474 1.00 11.07 157 GLY B CA 1
ATOM 3589 C C . GLY B 1 159 ? 18.456 25.497 -11.175 1.00 10.24 157 GLY B C 1
ATOM 3590 O O . GLY B 1 159 ? 19.228 24.622 -11.574 1.00 12.97 157 GLY B O 1
ATOM 3591 N N . CYS B 1 160 ? 17.356 25.227 -10.478 1.00 10.83 158 CYS B N 1
ATOM 3592 C CA . CYS B 1 160 ? 17.093 23.855 -10.047 1.00 10.14 158 CYS B CA 1
ATOM 3593 C C . CYS B 1 160 ? 16.758 22.952 -11.244 1.00 11.42 158 CYS B C 1
ATOM 3594 O O . CYS B 1 160 ? 17.304 21.852 -11.383 1.00 11.10 158 CYS B O 1
ATOM 3597 N N . TYR B 1 161 ? 15.867 23.397 -12.133 1.00 10.28 159 TYR B N 1
ATOM 3598 C CA . TYR B 1 161 ? 15.561 22.563 -13.301 1.00 10.52 159 TYR B CA 1
ATOM 3599 C C . TYR B 1 161 ? 16.774 22.345 -14.187 1.00 9.58 159 TYR B C 1
ATOM 3600 O O . TYR B 1 161 ? 16.989 21.196 -14.616 1.00 9.36 159 TYR B O 1
ATOM 3609 N N . PRO B 1 162 ? 17.577 23.357 -14.542 1.00 9.41 160 PRO B N 1
ATOM 3610 C CA . PRO B 1 162 ? 18.761 23.079 -15.374 1.00 10.52 160 PRO B CA 1
ATOM 3611 C C . PRO B 1 162 ? 19.708 22.068 -14.752 1.00 9.07 160 PRO B C 1
ATOM 3612 O O . PRO B 1 162 ? 20.324 21.274 -15.474 1.00 11.17 160 PRO B O 1
ATOM 3616 N N . THR B 1 163 ? 19.845 22.080 -13.428 1.00 10.61 161 THR B N 1
ATOM 3617 C CA . THR B 1 163 ? 20.707 21.100 -12.769 1.00 9.50 161 THR B CA 1
ATOM 3618 C C . THR B 1 163 ? 20.275 19.679 -13.104 1.00 11.52 161 THR B C 1
ATOM 3619 O O . THR B 1 163 ? 21.096 18.848 -13.515 1.00 9.88 161 THR B O 1
ATOM 3623 N N . ALA B 1 164 ? 18.982 19.384 -12.945 1.00 9.45 162 ALA B N 1
ATOM 3624 C CA . ALA B 1 164 ? 18.510 18.039 -13.237 1.00 11.72 162 ALA B CA 1
ATOM 3625 C C . ALA B 1 164 ? 18.653 17.711 -14.718 1.00 10.98 162 ALA B C 1
ATOM 3626 O O . ALA B 1 164 ? 19.106 16.615 -15.071 1.00 11.42 162 ALA B O 1
ATOM 3628 N N . ALA B 1 165 ? 18.267 18.643 -15.602 1.00 8.81 163 ALA B N 1
ATOM 3629 C CA . ALA B 1 165 ? 18.286 18.358 -17.035 1.00 8.28 163 ALA B CA 1
ATOM 3630 C C . ALA B 1 165 ? 19.706 18.197 -17.555 1.00 10.35 163 ALA B C 1
ATOM 3631 O O . ALA B 1 165 ? 19.967 17.320 -18.390 1.00 10.21 163 ALA B O 1
ATOM 3633 N N . LEU B 1 166 ? 20.639 19.034 -17.081 1.00 9.67 164 LEU B N 1
ATOM 3634 C CA . LEU B 1 166 ? 22.009 18.948 -17.579 1.00 9.07 164 LEU B CA 1
ATOM 3635 C C . LEU B 1 166 ? 22.685 17.671 -17.101 1.00 11.09 164 LEU B C 1
ATOM 3636 O O . LEU B 1 166 ? 23.441 17.047 -17.856 1.00 10.69 164 LEU B O 1
ATOM 3641 N N . LEU B 1 167 ? 22.438 17.270 -15.849 1.00 11.10 165 LEU B N 1
ATOM 3642 C CA . LEU B 1 167 ? 22.999 16.010 -15.373 1.00 11.38 165 LEU B CA 1
ATOM 3643 C C . LEU B 1 167 ? 22.414 14.830 -16.134 1.00 11.14 165 LEU B C 1
ATOM 3644 O O . LEU B 1 167 ? 23.112 13.836 -16.371 1.00 11.34 165 LEU B O 1
ATOM 3649 N N . ALA B 1 168 ? 21.152 14.929 -16.561 1.00 11.65 166 ALA B N 1
ATOM 3650 C CA . ALA B 1 168 ? 20.562 13.835 -17.321 1.00 11.89 166 ALA B CA 1
ATOM 3651 C C . ALA B 1 168 ? 21.142 13.746 -18.732 1.00 12.10 166 ALA B C 1
ATOM 3652 O O . ALA B 1 168 ? 21.306 12.646 -19.267 1.00 12.52 166 ALA B O 1
ATOM 3654 N N . LEU B 1 169 ? 21.447 14.886 -19.359 1.00 11.62 167 LEU B N 1
ATOM 3655 C CA . LEU B 1 169 ? 21.681 14.927 -20.800 1.00 11.66 167 LEU B CA 1
ATOM 3656 C C . LEU B 1 169 ? 23.129 15.134 -21.221 1.00 11.12 167 LEU B C 1
ATOM 3657 O O . LEU B 1 169 ? 23.497 14.717 -22.329 1.00 10.84 167 LEU B O 1
ATOM 3662 N N . PHE B 1 170 ? 23.948 15.815 -20.425 1.00 11.35 168 PHE B N 1
ATOM 3663 C CA . PHE B 1 170 ? 25.245 16.229 -20.960 1.00 10.42 168 PHE B CA 1
ATOM 3664 C C . PHE B 1 170 ? 26.145 15.057 -21.332 1.00 11.42 168 PHE B C 1
ATOM 3665 O O . PHE B 1 170 ? 26.850 15.174 -22.346 1.00 14.17 168 PHE B O 1
ATOM 3673 N N . PRO B 1 171 ? 26.191 13.933 -20.601 1.00 11.46 169 PRO B N 1
ATOM 3674 C CA . PRO B 1 171 ? 27.132 12.877 -21.021 1.00 10.81 169 PRO B CA 1
ATOM 3675 C C . PRO B 1 171 ? 26.802 12.315 -22.394 1.00 13.44 169 PRO B C 1
ATOM 3676 O O . PRO B 1 171 ? 27.716 12.067 -23.188 1.00 13.01 169 PRO B O 1
ATOM 3680 N N . ALA B 1 172 ? 25.514 12.129 -22.701 1.00 10.92 170 ALA B N 1
ATOM 3681 C CA . ALA B 1 172 ? 25.125 11.659 -24.028 1.00 11.49 170 ALA B CA 1
ATOM 3682 C C . ALA B 1 172 ? 25.495 12.667 -25.110 1.00 11.16 170 ALA B C 1
ATOM 3683 O O . ALA B 1 172 ? 26.007 12.293 -26.172 1.00 13.37 170 ALA B O 1
ATOM 3685 N N . LEU B 1 173 ? 25.226 13.947 -24.873 1.00 11.51 171 LEU B N 1
ATOM 3686 C CA . LEU B 1 173 ? 25.477 14.946 -25.906 1.00 12.65 171 LEU B CA 1
ATOM 3687 C C . LEU B 1 173 ? 26.971 15.204 -26.090 1.00 13.53 171 LEU B C 1
ATOM 3688 O O . LEU B 1 173 ? 27.430 15.431 -27.218 1.00 13.73 171 LEU B O 1
ATOM 3693 N N . ALA B 1 174 ? 27.744 15.168 -25.001 1.00 13.31 172 ALA B N 1
ATOM 3694 C CA . ALA B 1 174 ? 29.179 15.416 -25.108 1.00 13.59 172 ALA B CA 1
ATOM 3695 C C . ALA B 1 174 ? 29.883 14.316 -25.892 1.00 14.93 172 ALA B C 1
ATOM 3696 O O . ALA B 1 174 ? 30.888 14.581 -26.566 1.00 18.88 172 ALA B O 1
ATOM 3698 N N . ALA B 1 175 ? 29.387 13.083 -25.799 1.00 13.05 173 ALA B N 1
ATOM 3699 C CA . ALA B 1 175 ? 29.919 11.942 -26.533 1.00 14.41 173 ALA B CA 1
ATOM 3700 C C . ALA B 1 175 ? 29.347 11.838 -27.945 1.00 16.67 173 ALA B C 1
ATOM 3701 O O . ALA B 1 175 ? 29.654 10.869 -28.651 1.00 15.27 173 ALA B O 1
ATOM 3703 N N . ASP B 1 176 ? 28.523 12.810 -28.353 1.00 13.20 174 ASP B N 1
ATOM 3704 C CA . ASP B 1 176 ? 27.860 12.835 -29.658 1.00 13.90 174 ASP B CA 1
ATOM 3705 C C . ASP B 1 176 ? 27.059 11.555 -29.901 1.00 14.12 174 ASP B C 1
ATOM 3706 O O . ASP B 1 176 ? 27.156 10.917 -30.953 1.00 15.28 174 ASP B O 1
ATOM 3711 N N . LEU B 1 177 ? 26.241 11.186 -28.909 1.00 10.75 175 LEU B N 1
ATOM 3712 C CA . LEU B 1 177 ? 25.454 9.964 -28.976 1.00 11.92 175 LEU B CA 1
ATOM 3713 C C . LEU B 1 177 ? 23.967 10.223 -29.099 1.00 12.46 175 LEU B C 1
ATOM 3714 O O . LEU B 1 177 ? 23.200 9.264 -29.214 1.00 13.81 175 LEU B O 1
ATOM 3719 N N . ILE B 1 178 ? 23.570 11.478 -29.087 1.00 10.80 176 ILE B N 1
ATOM 3720 C CA . ILE B 1 178 ? 22.138 11.842 -29.260 1.00 11.83 176 ILE B CA 1
ATOM 3721 C C . ILE B 1 178 ? 22.086 13.091 -30.143 1.00 12.12 176 ILE B C 1
ATOM 3722 O O . ILE B 1 178 ? 23.067 13.776 -30.268 1.00 13.94 176 ILE B O 1
ATOM 3727 N N . GLU B 1 179 ? 20.903 13.345 -30.678 1.00 13.51 177 GLU B N 1
ATOM 3728 C CA . GLU B 1 179 ? 20.671 14.543 -31.500 1.00 13.96 177 GLU B CA 1
ATOM 3729 C C . GLU B 1 179 ? 20.590 15.743 -30.561 1.00 15.84 177 GLU B C 1
ATOM 3730 O O . GLU B 1 179 ? 20.185 15.580 -29.469 1.00 17.29 177 GLU B O 1
ATOM 3736 N N . PRO B 1 180 ? 20.954 16.950 -31.010 1.00 14.09 178 PRO B N 1
ATOM 3737 C CA . PRO B 1 180 ? 20.959 18.128 -30.150 1.00 15.93 178 PRO B CA 1
ATOM 3738 C C . PRO B 1 180 ? 19.617 18.846 -29.957 1.00 18.41 178 PRO B C 1
ATOM 3739 O O . PRO B 1 180 ? 19.611 19.909 -29.462 1.00 20.68 178 PRO B O 1
ATOM 3743 N N . ALA B 1 181 ? 18.538 18.203 -30.343 1.00 13.43 179 ALA B N 1
ATOM 3744 C CA . ALA B 1 181 ? 17.180 18.687 -30.050 1.00 13.89 179 ALA B CA 1
ATOM 3745 C C . ALA B 1 181 ? 16.657 17.834 -28.886 1.00 15.85 179 ALA B C 1
ATOM 3746 O O . ALA B 1 181 ? 16.415 16.680 -29.075 1.00 18.49 179 ALA B O 1
ATOM 3748 N N . VAL B 1 182 ? 16.472 18.448 -27.737 1.00 13.03 180 VAL B N 1
ATOM 3749 C CA . VAL B 1 182 ? 16.114 17.688 -26.545 1.00 11.99 180 VAL B CA 1
ATOM 3750 C C . VAL B 1 182 ? 14.753 18.136 -26.036 1.00 12.07 180 VAL B C 1
ATOM 3751 O O . VAL B 1 182 ? 14.330 19.282 -26.225 1.00 12.51 180 VAL B O 1
ATOM 3755 N N . THR B 1 183 ? 14.057 17.210 -25.390 1.00 13.78 181 THR B N 1
ATOM 3756 C CA . THR B 1 183 ? 12.780 17.489 -24.755 1.00 13.30 181 THR B CA 1
ATOM 3757 C C . THR B 1 183 ? 12.911 17.162 -23.275 1.00 14.15 181 THR B C 1
ATOM 3758 O O . THR B 1 183 ? 13.383 16.079 -22.915 1.00 18.07 181 THR B O 1
ATOM 3762 N N . VAL B 1 184 ? 12.525 18.110 -22.423 1.00 9.42 182 VAL B N 1
ATOM 3763 C CA . VAL B 1 184 ? 12.575 17.942 -20.974 1.00 10.62 182 VAL B CA 1
ATOM 3764 C C . VAL B 1 184 ? 11.193 18.238 -20.401 1.00 10.05 182 VAL B C 1
ATOM 3765 O O . VAL B 1 184 ? 10.648 19.330 -20.607 1.00 11.91 182 VAL B O 1
ATOM 3769 N N . VAL B 1 185 ? 10.629 17.280 -19.677 1.00 10.16 183 VAL B N 1
ATOM 3770 C CA . VAL B 1 185 ? 9.429 17.513 -18.880 1.00 8.18 183 VAL B CA 1
ATOM 3771 C C . VAL B 1 185 ? 9.786 17.163 -17.442 1.00 10.73 183 VAL B C 1
ATOM 3772 O O . VAL B 1 185 ? 10.156 16.019 -17.145 1.00 12.04 183 VAL B O 1
ATOM 3776 N N . ALA B 1 186 ? 9.721 18.148 -16.561 1.00 10.19 184 ALA B N 1
ATOM 3777 C CA . ALA B 1 186 ? 10.220 17.993 -15.202 1.00 9.26 184 ALA B CA 1
ATOM 3778 C C . ALA B 1 186 ? 9.126 18.332 -14.208 1.00 11.08 184 ALA B C 1
ATOM 3779 O O . ALA B 1 186 ? 8.484 19.381 -14.320 1.00 12.25 184 ALA B O 1
ATOM 3781 N N . VAL B 1 187 ? 8.916 17.457 -13.241 1.00 9.11 185 VAL B N 1
ATOM 3782 C CA . VAL B 1 187 ? 7.972 17.731 -12.166 1.00 10.23 185 VAL B CA 1
ATOM 3783 C C . VAL B 1 187 ? 8.757 18.288 -10.990 1.00 12.45 185 VAL B C 1
ATOM 3784 O O . VAL B 1 187 ? 9.921 17.916 -10.767 1.00 12.07 185 VAL B O 1
ATOM 3788 N N . SER B 1 188 ? 8.147 19.221 -10.253 1.00 11.39 186 SER B N 1
ATOM 3789 C CA . SER B 1 188 ? 8.833 19.855 -9.136 1.00 10.63 186 SER B CA 1
ATOM 3790 C C . SER B 1 188 ? 7.869 20.065 -7.987 1.00 14.02 186 SER B C 1
ATOM 3791 O O . SER B 1 188 ? 6.698 20.396 -8.202 1.00 12.82 186 SER B O 1
ATOM 3794 N N . GLY B 1 189 ? 8.379 19.903 -6.773 1.00 13.81 187 GLY B N 1
ATOM 3795 C CA . GLY B 1 189 ? 7.640 20.315 -5.603 1.00 11.59 187 GLY B CA 1
ATOM 3796 C C . GLY B 1 189 ? 7.607 21.828 -5.478 1.00 14.06 187 GLY B C 1
ATOM 3797 O O . GLY B 1 189 ? 8.318 22.562 -6.164 1.00 16.39 187 GLY B O 1
ATOM 3798 N N . THR B 1 190 ? 6.777 22.307 -4.552 1.00 11.76 188 THR B N 1
ATOM 3799 C CA . THR B 1 190 ? 6.396 23.714 -4.585 1.00 11.52 188 THR B CA 1
ATOM 3800 C C . THR B 1 190 ? 7.420 24.639 -3.942 1.00 12.69 188 THR B C 1
ATOM 3801 O O . THR B 1 190 ? 7.351 25.853 -4.175 1.00 13.30 188 THR B O 1
ATOM 3805 N N . SER B 1 191 ? 8.364 24.120 -3.145 1.00 12.64 189 SER B N 1
ATOM 3806 C CA . SER B 1 191 ? 9.345 25.018 -2.542 1.00 12.48 189 SER B CA 1
ATOM 3807 C C . SER B 1 191 ? 10.210 25.714 -3.586 1.00 15.89 189 SER B C 1
ATOM 3808 O O . SER B 1 191 ? 10.795 26.758 -3.284 1.00 17.11 189 SER B O 1
ATOM 3811 N N . GLY B 1 192 ? 10.314 25.158 -4.794 1.00 16.35 190 GLY B N 1
ATOM 3812 C CA . GLY B 1 192 ? 11.083 25.814 -5.838 1.00 19.45 190 GLY B CA 1
ATOM 3813 C C . GLY B 1 192 ? 10.500 27.139 -6.288 1.00 22.68 190 GLY B C 1
ATOM 3814 O O . GLY B 1 192 ? 11.227 27.980 -6.829 1.00 23.92 190 GLY B O 1
ATOM 3815 N N . ALA B 1 193 ? 9.207 27.355 -6.062 1.00 18.91 191 ALA B N 1
ATOM 3816 C CA . ALA B 1 193 ? 8.589 28.626 -6.407 1.00 19.62 191 ALA B CA 1
ATOM 3817 C C . ALA B 1 193 ? 8.849 29.707 -5.371 1.00 23.47 191 ALA B C 1
ATOM 3818 O O . ALA B 1 193 ? 8.496 30.869 -5.604 1.00 25.80 191 ALA B O 1
ATOM 3820 N N . GLY B 1 194 ? 9.460 29.364 -4.243 1.00 20.92 192 GLY B N 1
ATOM 3821 C CA . GLY B 1 194 ? 9.818 30.338 -3.237 1.00 21.81 192 GLY B CA 1
ATOM 3822 C C . GLY B 1 194 ? 8.727 30.558 -2.206 1.00 22.42 192 GLY B C 1
ATOM 3823 O O . GLY B 1 194 ? 7.612 30.044 -2.294 1.00 19.50 192 GLY B O 1
ATOM 3824 N N . ARG B 1 195 ? 9.055 31.373 -1.219 1.00 23.59 193 ARG B N 1
ATOM 3825 C CA . ARG B 1 195 ? 8.208 31.541 -0.053 1.00 22.91 193 ARG B CA 1
ATOM 3826 C C . ARG B 1 195 ? 7.248 32.721 -0.158 1.00 27.36 193 ARG B C 1
ATOM 3827 O O . ARG B 1 195 ? 6.511 32.988 0.797 1.00 31.46 193 ARG B O 1
ATOM 3835 N N . ALA B 1 196 ? 7.225 33.434 -1.280 1.00 31.28 194 ALA B N 1
ATOM 3836 C CA . ALA B 1 196 ? 6.304 34.552 -1.427 1.00 29.66 194 ALA B CA 1
ATOM 3837 C C . ALA B 1 196 ? 4.870 34.045 -1.526 1.00 32.28 194 ALA B C 1
ATOM 3838 O O . ALA B 1 196 ? 4.566 33.162 -2.335 1.00 32.59 194 ALA B O 1
ATOM 3840 N N . ALA B 1 197 ? 3.987 34.616 -0.708 1.00 31.33 195 ALA B N 1
ATOM 3841 C CA . ALA B 1 197 ? 2.613 34.136 -0.625 1.00 35.19 195 ALA B CA 1
ATOM 3842 C C . ALA B 1 197 ? 1.830 34.504 -1.880 1.00 33.62 195 ALA B C 1
ATOM 3843 O O . ALA B 1 197 ? 1.770 35.673 -2.272 1.00 37.25 195 ALA B O 1
ATOM 3845 N N . THR B 1 198 ? 1.209 33.502 -2.494 1.00 29.51 196 THR B N 1
ATOM 3846 C CA . THR B 1 198 ? 0.487 33.645 -3.748 1.00 28.09 196 THR B CA 1
ATOM 3847 C C . THR B 1 198 ? -0.695 32.688 -3.720 1.00 26.65 196 THR B C 1
ATOM 3848 O O . THR B 1 198 ? -0.577 31.582 -3.191 1.00 25.44 196 THR B O 1
ATOM 3852 N N . THR B 1 199 ? -1.837 33.113 -4.270 1.00 25.70 197 THR B N 1
ATOM 3853 C CA . THR B 1 199 ? -2.996 32.223 -4.316 1.00 25.41 197 THR B CA 1
ATOM 3854 C C . THR B 1 199 ? -2.646 30.896 -4.976 1.00 24.58 197 THR B C 1
ATOM 3855 O O . THR B 1 199 ? -3.014 29.828 -4.476 1.00 22.87 197 THR B O 1
ATOM 3859 N N . ASP B 1 200 ? -1.915 30.940 -6.092 1.00 22.70 198 ASP B N 1
ATOM 3860 C CA . ASP B 1 200 ? -1.629 29.719 -6.833 1.00 22.20 198 ASP B CA 1
ATOM 3861 C C . ASP B 1 200 ? -0.641 28.809 -6.121 1.00 20.89 198 ASP B C 1
ATOM 3862 O O . ASP B 1 200 ? -0.450 27.675 -6.567 1.00 22.32 198 ASP B O 1
ATOM 3867 N N . LEU B 1 201 ? -0.006 29.270 -5.053 1.00 17.74 199 LEU B N 1
ATOM 3868 C CA . LEU B 1 201 ? 0.893 28.415 -4.290 1.00 17.97 199 LEU B CA 1
ATOM 3869 C C . LEU B 1 201 ? 0.296 27.979 -2.959 1.00 16.20 199 LEU B C 1
ATOM 3870 O O . LEU B 1 201 ? 0.986 27.316 -2.177 1.00 15.53 199 LEU B O 1
ATOM 3875 N N . LEU B 1 202 ? -0.966 28.321 -2.699 1.00 17.55 200 LEU B N 1
ATOM 3876 C CA . LEU B 1 202 ? -1.635 27.918 -1.466 1.00 17.04 200 LEU B CA 1
ATOM 3877 C C . LEU B 1 202 ? -1.774 26.406 -1.402 1.00 15.58 200 LEU B C 1
ATOM 3878 O O . LEU B 1 202 ? -2.009 25.747 -2.419 1.00 15.21 200 LEU B O 1
ATOM 3883 N N . GLY B 1 203 ? -1.651 25.867 -0.187 1.00 13.14 201 GLY B N 1
ATOM 3884 C CA . GLY B 1 203 ? -1.761 24.430 0.006 1.00 15.21 201 GLY B CA 1
ATOM 3885 C C . GLY B 1 203 ? -3.036 23.837 -0.564 1.00 15.54 201 GLY B C 1
ATOM 3886 O O . GLY B 1 203 ? -3.008 22.784 -1.202 1.00 14.66 201 GLY B O 1
ATOM 3887 N N . ALA B 1 204 ? -4.176 24.496 -0.337 1.00 12.88 202 ALA B N 1
ATOM 3888 C CA . ALA B 1 204 ? -5.425 23.938 -0.845 1.00 12.81 202 ALA B CA 1
ATOM 3889 C C . ALA B 1 204 ? -5.413 23.841 -2.368 1.00 13.58 202 ALA B C 1
ATOM 3890 O O . ALA B 1 204 ? -5.988 22.903 -2.942 1.00 17.35 202 ALA B O 1
ATOM 3892 N N . GLU B 1 205 ? -4.743 24.787 -3.031 1.00 14.85 203 GLU B N 1
ATOM 3893 C CA . GLU B 1 205 ? -4.638 24.774 -4.490 1.00 17.71 203 GLU B CA 1
ATOM 3894 C C . GLU B 1 205 ? -3.694 23.682 -4.976 1.00 19.93 203 GLU B C 1
ATOM 3895 O O . GLU B 1 205 ? -3.998 22.969 -5.941 1.00 17.74 203 GLU B O 1
ATOM 3901 N N . VAL B 1 206 ? -2.535 23.543 -4.328 1.00 14.86 204 VAL B N 1
ATOM 3902 C CA . VAL B 1 206 ? -1.509 22.652 -4.856 1.00 14.96 204 VAL B CA 1
ATOM 3903 C C . VAL B 1 206 ? -1.803 21.209 -4.477 1.00 15.82 204 VAL B C 1
ATOM 3904 O O . VAL B 1 206 ? -1.597 20.295 -5.287 1.00 15.49 204 VAL B O 1
ATOM 3908 N N . ILE B 1 207 ? -2.304 20.973 -3.257 1.00 11.40 205 ILE B N 1
ATOM 3909 C CA . ILE B 1 207 ? -2.589 19.610 -2.829 1.00 12.58 205 ILE B CA 1
ATOM 3910 C C . ILE B 1 207 ? -3.629 18.988 -3.750 1.00 14.28 205 ILE B C 1
ATOM 3911 O O . ILE B 1 207 ? -4.653 19.606 -4.069 1.00 14.43 205 ILE B O 1
ATOM 3916 N N . GLY B 1 208 ? -3.363 17.759 -4.188 1.00 12.80 206 GLY B N 1
ATOM 3917 C CA . GLY B 1 208 ? -4.284 17.033 -5.040 1.00 15.49 206 GLY B CA 1
ATOM 3918 C C . GLY B 1 208 ? -4.346 17.490 -6.482 1.00 16.23 206 GLY B C 1
ATOM 3919 O O . GLY B 1 208 ? -5.289 17.119 -7.187 1.00 18.45 206 GLY B O 1
ATOM 3920 N N . SER B 1 209 ? -3.371 18.269 -6.945 1.00 12.95 207 SER B N 1
ATOM 3921 C CA . SER B 1 209 ? -3.414 18.830 -8.286 1.00 12.00 207 SER B CA 1
ATOM 3922 C C . SER B 1 209 ? -2.018 18.845 -8.894 1.00 11.89 207 SER B C 1
ATOM 3923 O O . SER B 1 209 ? -1.014 18.928 -8.182 1.00 12.77 207 SER B O 1
ATOM 3926 N N . ALA B 1 210 ? -1.968 18.764 -10.222 1.00 10.55 208 ALA B N 1
ATOM 3927 C CA . ALA B 1 210 ? -0.753 18.974 -10.995 1.00 9.30 208 ALA B CA 1
ATOM 3928 C C . ALA B 1 210 ? -1.051 19.940 -12.133 1.00 10.15 208 ALA B C 1
ATOM 3929 O O . ALA B 1 210 ? -2.151 19.924 -12.685 1.00 10.22 208 ALA B O 1
ATOM 3931 N N . ARG B 1 211 ? -0.067 20.770 -12.493 1.00 9.46 209 ARG B N 1
ATOM 3932 C CA . ARG B 1 211 ? -0.258 21.692 -13.609 1.00 10.78 209 ARG B CA 1
ATOM 3933 C C . ARG B 1 211 ? 1.085 22.054 -14.224 1.00 9.87 209 ARG B C 1
ATOM 3934 O O . ARG B 1 211 ? 2.050 22.343 -13.510 1.00 8.99 209 ARG B O 1
ATOM 3942 N N . ALA B 1 212 ? 1.125 22.042 -15.554 1.00 10.21 210 ALA B N 1
ATOM 3943 C CA . ALA B 1 212 ? 2.231 22.634 -16.285 1.00 10.15 210 ALA B CA 1
ATOM 3944 C C . ALA B 1 212 ? 2.088 24.150 -16.254 1.00 9.37 210 ALA B C 1
ATOM 3945 O O . ALA B 1 212 ? 0.981 24.692 -16.163 1.00 9.36 210 ALA B O 1
ATOM 3947 N N . TYR B 1 213 ? 3.220 24.839 -16.319 1.00 9.05 211 TYR B N 1
ATOM 3948 C CA . TYR B 1 213 ? 3.196 26.293 -16.291 1.00 12.29 211 TYR B CA 1
ATOM 3949 C C . TYR B 1 213 ? 4.377 26.804 -17.096 1.00 10.24 211 TYR B C 1
ATOM 3950 O O . TYR B 1 213 ? 5.336 26.071 -17.344 1.00 10.87 211 TYR B O 1
ATOM 3959 N N . ASN B 1 214 ? 4.279 28.067 -17.529 1.00 11.00 212 ASN B N 1
ATOM 3960 C CA . ASN B 1 214 ? 5.338 28.721 -18.304 1.00 9.83 212 ASN B CA 1
ATOM 3961 C C . ASN B 1 214 ? 5.818 27.808 -19.436 1.00 11.38 212 ASN B C 1
ATOM 3962 O O . ASN B 1 214 ? 6.999 27.503 -19.564 1.00 10.83 212 ASN B O 1
ATOM 3967 N N . ILE B 1 215 ? 4.877 27.348 -20.258 1.00 10.77 213 ILE B N 1
ATOM 3968 C CA . ILE B 1 215 ? 5.209 26.326 -21.251 1.00 11.36 213 ILE B CA 1
ATOM 3969 C C . ILE B 1 215 ? 5.694 26.943 -22.563 1.00 10.89 213 ILE B C 1
ATOM 3970 O O . ILE B 1 215 ? 5.684 28.167 -22.743 1.00 13.91 213 ILE B O 1
ATOM 3975 N N . ALA B 1 216 ? 6.153 26.078 -23.467 1.00 9.58 214 ALA B N 1
ATOM 3976 C CA . ALA B 1 216 ? 6.471 26.413 -24.859 1.00 10.42 214 ALA B CA 1
ATOM 3977 C C . ALA B 1 216 ? 7.572 27.467 -24.966 1.00 12.46 214 ALA B C 1
ATOM 3978 O O . ALA B 1 216 ? 7.549 28.334 -25.843 1.00 16.55 214 ALA B O 1
ATOM 3980 N N . GLY B 1 217 ? 8.553 27.377 -24.072 1.00 13.31 215 GLY B N 1
ATOM 3981 C CA . GLY B 1 217 ? 9.764 28.160 -24.178 1.00 15.74 215 GLY B CA 1
ATOM 3982 C C . GLY B 1 217 ? 9.768 29.472 -23.434 1.00 16.18 215 GLY B C 1
ATOM 3983 O O . GLY B 1 217 ? 10.752 30.218 -23.542 1.00 19.22 215 GLY B O 1
ATOM 3984 N N . VAL B 1 218 ? 8.713 29.797 -22.682 1.00 13.02 216 VAL B N 1
ATOM 3985 C CA . VAL B 1 218 ? 8.756 31.061 -21.960 1.00 15.03 216 VAL B CA 1
ATOM 3986 C C . VAL B 1 218 ? 9.438 30.942 -20.604 1.00 16.43 216 VAL B C 1
ATOM 3987 O O . VAL B 1 218 ? 9.810 31.975 -20.027 1.00 15.44 216 VAL B O 1
ATOM 3991 N N . HIS B 1 219 ? 9.636 29.727 -20.086 1.00 11.61 217 HIS B N 1
ATOM 3992 C CA . HIS B 1 219 ? 10.283 29.591 -18.787 1.00 11.86 217 HIS B CA 1
ATOM 3993 C C . HIS B 1 219 ? 11.756 29.956 -18.911 1.00 12.74 217 HIS B C 1
ATOM 3994 O O . HIS B 1 219 ? 12.454 29.475 -19.809 1.00 12.73 217 HIS B O 1
ATOM 4001 N N . ARG B 1 220 ? 12.223 30.807 -18.000 1.00 12.03 218 ARG B N 1
ATOM 4002 C CA . ARG B 1 220 ? 13.569 31.360 -18.072 1.00 14.89 218 ARG B CA 1
ATOM 4003 C C . ARG B 1 220 ? 14.665 30.315 -17.903 1.00 14.65 218 ARG B C 1
ATOM 4004 O O . ARG B 1 220 ? 15.827 30.614 -18.205 1.00 14.93 218 ARG B O 1
ATOM 4012 N N . HIS B 1 221 ? 14.345 29.108 -17.445 1.00 12.37 219 HIS B N 1
ATOM 4013 C CA . HIS B 1 221 ? 15.367 28.066 -17.387 1.00 11.54 219 HIS B CA 1
ATOM 4014 C C . HIS B 1 221 ? 15.634 27.417 -18.738 1.00 12.95 219 HIS B C 1
ATOM 4015 O O . HIS B 1 221 ? 16.636 26.696 -18.872 1.00 11.54 219 HIS B O 1
ATOM 4022 N N . THR B 1 222 ? 14.773 27.639 -19.730 1.00 12.20 220 THR B N 1
ATOM 4023 C CA . THR B 1 222 ? 15.016 27.081 -21.058 1.00 11.77 220 THR B CA 1
ATOM 4024 C C . THR B 1 222 ? 16.356 27.517 -21.640 1.00 14.30 220 THR B C 1
ATOM 4025 O O . THR B 1 222 ? 17.143 26.639 -22.024 1.00 12.83 220 THR B O 1
ATOM 4029 N N . PRO B 1 223 ? 16.692 28.810 -21.726 1.00 13.19 221 PRO B N 1
ATOM 4030 C CA . PRO B 1 223 ? 18.007 29.168 -22.279 1.00 16.50 221 PRO B CA 1
ATOM 4031 C C . PRO B 1 223 ? 19.155 28.760 -21.385 1.00 15.43 221 PRO B C 1
ATOM 4032 O O . PRO B 1 223 ? 20.281 28.604 -21.874 1.00 15.22 221 PRO B O 1
ATOM 4036 N N . GLU B 1 224 ? 18.904 28.586 -20.087 1.00 13.32 222 GLU B N 1
ATOM 4037 C CA . GLU B 1 224 ? 19.943 28.095 -19.193 1.00 11.87 222 GLU B CA 1
ATOM 4038 C C . GLU B 1 224 ? 20.304 26.653 -19.524 1.00 11.86 222 GLU B C 1
ATOM 4039 O O . GLU B 1 224 ? 21.487 26.303 -19.600 1.00 12.63 222 GLU B O 1
ATOM 4045 N N . ILE B 1 225 ? 19.296 25.805 -19.750 1.00 11.13 223 ILE B N 1
ATOM 4046 C CA . ILE B 1 225 ? 19.570 24.446 -20.211 1.00 11.28 223 ILE B CA 1
ATOM 4047 C C . ILE B 1 225 ? 20.300 24.477 -21.551 1.00 11.63 223 ILE B C 1
ATOM 4048 O O . ILE B 1 225 ? 21.279 23.750 -21.757 1.00 10.33 223 ILE B O 1
ATOM 4053 N N . ALA B 1 226 ? 19.837 25.316 -22.483 1.00 10.50 224 ALA B N 1
ATOM 4054 C CA . ALA B 1 226 ? 20.470 25.371 -23.797 1.00 12.69 224 ALA B CA 1
ATOM 4055 C C . ALA B 1 226 ? 21.933 25.777 -23.683 1.00 12.58 224 ALA B C 1
ATOM 4056 O O . ALA B 1 226 ? 22.796 25.214 -24.363 1.00 12.24 224 ALA B O 1
ATOM 4058 N N . GLN B 1 227 ? 22.224 26.749 -22.822 1.00 12.58 225 GLN B N 1
ATOM 4059 C CA . GLN B 1 227 ? 23.594 27.222 -22.668 1.00 12.65 225 GLN B CA 1
ATOM 4060 C C . GLN B 1 227 ? 24.507 26.116 -22.157 1.00 14.23 225 GLN B C 1
ATOM 4061 O O . GLN B 1 227 ? 25.633 25.952 -22.645 1.00 13.49 225 GLN B O 1
ATOM 4067 N N . GLY B 1 228 ? 24.040 25.343 -21.175 1.00 11.69 226 GLY B N 1
ATOM 4068 C CA . GLY B 1 228 ? 24.862 24.268 -20.645 1.00 11.53 226 GLY B CA 1
ATOM 4069 C C . GLY B 1 228 ? 25.109 23.179 -21.671 1.00 14.22 226 GLY B C 1
ATOM 4070 O O . GLY B 1 228 ? 26.213 22.641 -21.766 1.00 14.20 226 GLY B O 1
ATOM 4071 N N . LEU B 1 229 ? 24.094 22.867 -22.479 1.00 11.27 227 LEU B N 1
ATOM 4072 C CA . LEU B 1 229 ? 24.262 21.833 -23.491 1.00 12.45 227 LEU B CA 1
ATOM 4073 C C . LEU B 1 229 ? 25.134 22.318 -24.646 1.00 13.46 227 LEU B C 1
ATOM 4074 O O . LEU B 1 229 ? 25.931 21.542 -25.190 1.00 12.30 227 LEU B O 1
ATOM 4079 N N . ARG B 1 230 ? 24.989 23.587 -25.051 1.00 12.78 228 ARG B N 1
ATOM 4080 C CA . ARG B 1 230 ? 25.820 24.095 -26.145 1.00 16.78 228 ARG B CA 1
ATOM 4081 C C . ARG B 1 230 ? 27.297 24.024 -25.793 1.00 20.75 228 ARG B C 1
ATOM 4082 O O . ARG B 1 230 ? 28.142 23.912 -26.686 1.00 23.22 228 ARG B O 1
ATOM 4090 N N . ALA B 1 231 ? 27.618 24.068 -24.502 1.00 15.00 229 ALA B N 1
ATOM 4091 C CA . ALA B 1 231 ? 29.004 24.051 -24.064 1.00 16.52 229 ALA B CA 1
ATOM 4092 C C . ALA B 1 231 ? 29.678 22.705 -24.302 1.00 19.34 229 ALA B C 1
ATOM 4093 O O . ALA B 1 231 ? 30.912 22.637 -24.299 1.00 19.68 229 ALA B O 1
ATOM 4095 N N . VAL B 1 232 ? 28.911 21.632 -24.496 1.00 17.14 230 VAL B N 1
ATOM 4096 C CA . VAL B 1 232 ? 29.489 20.307 -24.696 1.00 15.99 230 VAL B CA 1
ATOM 4097 C C . VAL B 1 232 ? 29.346 19.814 -26.127 1.00 17.62 230 VAL B C 1
ATOM 4098 O O . VAL B 1 232 ? 29.730 18.673 -26.410 1.00 17.57 230 VAL B O 1
ATOM 4102 N N . THR B 1 233 ? 28.837 20.655 -27.021 1.00 15.55 231 THR B N 1
ATOM 4103 C CA . THR B 1 233 ? 28.686 20.216 -28.429 1.00 16.60 231 THR B CA 1
ATOM 4104 C C . THR B 1 233 ? 29.030 21.353 -29.391 1.00 22.62 231 THR B C 1
ATOM 4105 O O . THR B 1 233 ? 29.086 22.453 -28.952 1.00 27.17 231 THR B O 1
ATOM 4109 N N . ASP B 1 234 ? 29.171 21.038 -30.666 1.00 19.56 232 ASP B N 1
ATOM 4110 C CA . ASP B 1 234 ? 29.482 22.022 -31.731 1.00 22.30 232 ASP B CA 1
ATOM 4111 C C . ASP B 1 234 ? 28.187 22.349 -32.493 1.00 25.39 232 ASP B C 1
ATOM 4112 O O . ASP B 1 234 ? 28.209 23.160 -33.365 1.00 29.03 232 ASP B O 1
ATOM 4117 N N . ARG B 1 235 ? 27.108 21.687 -32.155 1.00 22.04 233 ARG B N 1
ATOM 4118 C CA . ARG B 1 235 ? 25.875 21.837 -32.965 1.00 23.76 233 ARG B CA 1
ATOM 4119 C C . ARG B 1 235 ? 24.884 22.797 -32.306 1.00 23.35 233 ARG B C 1
ATOM 4120 O O . ARG B 1 235 ? 25.001 23.043 -31.121 1.00 16.73 233 ARG B O 1
ATOM 4128 N N . ASP B 1 236 ? 24.002 23.323 -33.172 1.00 27.33 234 ASP B N 1
ATOM 4129 C CA . ASP B 1 236 ? 22.846 24.075 -32.707 1.00 30.36 234 ASP B CA 1
ATOM 4130 C C . ASP B 1 236 ? 22.026 23.214 -31.753 1.00 19.83 234 ASP B C 1
ATOM 4131 O O . ASP B 1 236 ? 21.614 22.109 -32.102 1.00 21.34 234 ASP B O 1
ATOM 4133 N N . VAL B 1 237 ? 21.752 23.730 -30.563 1.00 20.75 235 VAL B N 1
ATOM 4134 C CA . VAL B 1 237 ? 20.964 23.021 -29.556 1.00 17.89 235 VAL B CA 1
ATOM 4135 C C . VAL B 1 237 ? 19.574 23.647 -29.506 1.00 20.39 235 VAL B C 1
ATOM 4136 O O . VAL B 1 237 ? 19.436 24.876 -29.554 1.00 24.58 235 VAL B O 1
ATOM 4140 N N . SER B 1 238 ? 18.543 22.810 -29.464 1.00 14.56 236 SER B N 1
ATOM 4141 C CA . SER B 1 238 ? 17.199 23.287 -29.176 1.00 14.38 236 SER B CA 1
ATOM 4142 C C . SER B 1 238 ? 16.652 22.543 -27.963 1.00 11.70 236 SER B C 1
ATOM 4143 O O . SER B 1 238 ? 16.959 21.368 -27.745 1.00 13.58 236 SER B O 1
ATOM 4146 N N . VAL B 1 239 ? 15.847 23.241 -27.167 1.00 10.45 237 VAL B N 1
ATOM 4147 C CA . VAL B 1 239 ? 15.359 22.723 -25.896 1.00 13.12 237 VAL B CA 1
ATOM 4148 C C . VAL B 1 239 ? 13.863 22.979 -25.804 1.00 9.47 237 VAL B C 1
ATOM 4149 O O . VAL B 1 239 ? 13.432 24.133 -25.798 1.00 11.95 237 VAL B O 1
ATOM 4153 N N . SER B 1 240 ? 13.080 21.912 -25.704 1.00 11.37 238 SER B N 1
ATOM 4154 C CA . SER B 1 240 ? 11.671 21.997 -25.334 1.00 10.81 238 SER B CA 1
ATOM 4155 C C . SER B 1 240 ? 11.571 21.660 -23.849 1.00 12.53 238 SER B C 1
ATOM 4156 O O . SER B 1 240 ? 11.794 20.510 -23.463 1.00 12.93 238 SER B O 1
ATOM 4159 N N . PHE B 1 241 ? 11.247 22.651 -23.018 1.00 11.39 239 PHE B N 1
ATOM 4160 C CA . PHE B 1 241 ? 11.253 22.479 -21.566 1.00 10.75 239 PHE B CA 1
ATOM 4161 C C . PHE B 1 241 ? 9.876 22.784 -20.998 1.00 8.67 239 PHE B C 1
ATOM 4162 O O . PHE B 1 241 ? 9.373 23.905 -21.145 1.00 10.64 239 PHE B O 1
ATOM 4170 N N . THR B 1 242 ? 9.272 21.791 -20.349 1.00 9.61 240 THR B N 1
ATOM 4171 C CA . THR B 1 242 ? 7.974 21.955 -19.696 1.00 9.18 240 THR B CA 1
ATOM 4172 C C . THR B 1 242 ? 8.090 21.651 -18.209 1.00 9.98 240 THR B C 1
ATOM 4173 O O . THR B 1 242 ? 8.333 20.489 -17.842 1.00 10.11 240 THR B O 1
ATOM 4177 N N . PRO B 1 243 ? 7.888 22.619 -17.326 1.00 7.05 241 PRO B N 1
ATOM 4178 C CA . PRO B 1 243 ? 7.813 22.331 -15.890 1.00 10.91 241 PRO B CA 1
ATOM 4179 C C . PRO B 1 243 ? 6.383 22.089 -15.423 1.00 9.47 241 PRO B C 1
ATOM 4180 O O . PRO B 1 243 ? 5.417 22.680 -15.916 1.00 9.94 241 PRO B O 1
ATOM 4184 N N . VAL B 1 244 ? 6.266 21.176 -14.459 1.00 9.81 242 VAL B N 1
ATOM 4185 C CA . VAL B 1 244 ? 4.982 20.721 -13.931 1.00 10.06 242 VAL B CA 1
ATOM 4186 C C . VAL B 1 244 ? 5.056 20.770 -12.408 1.00 12.36 242 VAL B C 1
ATOM 4187 O O . VAL B 1 244 ? 5.921 20.128 -11.806 1.00 12.21 242 VAL B O 1
ATOM 4191 N N . LEU B 1 245 ? 4.159 21.527 -11.785 1.00 9.96 243 LEU B N 1
ATOM 4192 C CA . LEU B 1 245 ? 4.102 21.611 -10.334 1.00 10.52 243 LEU B CA 1
ATOM 4193 C C . LEU B 1 245 ? 3.262 20.461 -9.780 1.00 11.58 243 LEU B C 1
ATOM 4194 O O . LEU B 1 245 ? 2.169 20.198 -10.291 1.00 11.81 243 LEU B O 1
ATOM 4199 N N . ILE B 1 246 ? 3.774 19.778 -8.752 1.00 9.94 244 ILE B N 1
ATOM 4200 C CA . ILE B 1 246 ? 3.091 18.620 -8.166 1.00 11.92 244 ILE B CA 1
ATOM 4201 C C . ILE B 1 246 ? 2.986 18.798 -6.657 1.00 12.56 244 ILE B C 1
ATOM 4202 O O . ILE B 1 246 ? 3.693 19.632 -6.058 1.00 14.17 244 ILE B O 1
ATOM 4207 N N . PRO B 1 247 ? 2.086 18.017 -5.980 1.00 11.59 245 PRO B N 1
ATOM 4208 C CA . PRO B 1 247 ? 1.836 18.185 -4.531 1.00 11.84 245 PRO B CA 1
ATOM 4209 C C . PRO B 1 247 ? 2.936 17.576 -3.666 1.00 11.67 245 PRO B C 1
ATOM 4210 O O . PRO B 1 247 ? 2.725 16.613 -2.913 1.00 14.07 245 PRO B O 1
ATOM 4214 N N . ALA B 1 248 ? 4.133 18.122 -3.799 1.00 10.69 246 ALA B N 1
ATOM 4215 C CA . ALA B 1 248 ? 5.255 17.784 -2.940 1.00 11.32 246 ALA B CA 1
ATOM 4216 C C . ALA B 1 248 ? 5.876 19.091 -2.484 1.00 13.46 246 ALA B C 1
ATOM 4217 O O . ALA B 1 248 ? 5.721 20.126 -3.137 1.00 12.63 246 ALA B O 1
ATOM 4219 N N . SER B 1 249 ? 6.548 19.058 -1.335 1.00 11.28 247 SER B N 1
ATOM 4220 C CA . SER B 1 249 ? 7.237 20.277 -0.940 1.00 11.92 247 SER B CA 1
ATOM 4221 C C . SER B 1 249 ? 8.612 20.386 -1.596 1.00 15.77 247 SER B C 1
ATOM 4222 O O . SER B 1 249 ? 9.062 21.500 -1.891 1.00 14.98 247 SER B O 1
ATOM 4225 N N . ARG B 1 250 ? 9.283 19.258 -1.842 1.00 11.56 248 ARG B N 1
ATOM 4226 C CA . ARG B 1 250 ? 10.625 19.230 -2.417 1.00 10.53 248 ARG B CA 1
ATOM 4227 C C . ARG B 1 250 ? 10.709 18.187 -3.516 1.00 11.04 248 ARG B C 1
ATOM 4228 O O . ARG B 1 250 ? 9.926 17.233 -3.559 1.00 16.53 248 ARG B O 1
ATOM 4236 N N . GLY B 1 251 ? 11.680 18.381 -4.403 1.00 9.89 249 GLY B N 1
ATOM 4237 C CA . GLY B 1 251 ? 12.085 17.354 -5.342 1.00 10.69 249 GLY B CA 1
ATOM 4238 C C . GLY B 1 251 ? 11.852 17.740 -6.783 1.00 13.25 249 GLY B C 1
ATOM 4239 O O . GLY B 1 251 ? 10.857 18.400 -7.097 1.00 12.38 249 GLY B O 1
ATOM 4240 N N . ILE B 1 252 ? 12.770 17.352 -7.666 1.00 9.93 250 ILE B N 1
ATOM 4241 C CA . ILE B 1 252 ? 12.592 17.492 -9.106 1.00 11.30 250 ILE B CA 1
ATOM 4242 C C . ILE B 1 252 ? 12.869 16.144 -9.749 1.00 10.17 250 ILE B C 1
ATOM 4243 O O . ILE B 1 252 ? 13.910 15.531 -9.487 1.00 11.05 250 ILE B O 1
ATOM 4248 N N . LEU B 1 253 ? 11.928 15.672 -10.571 1.00 9.00 251 LEU B N 1
ATOM 4249 C CA . LEU B 1 253 ? 12.135 14.490 -11.398 1.00 10.16 251 LEU B CA 1
ATOM 4250 C C . LEU B 1 253 ? 12.079 14.951 -12.847 1.00 11.58 251 LEU B C 1
ATOM 4251 O O . LEU B 1 253 ? 11.007 15.326 -13.341 1.00 10.27 251 LEU B O 1
ATOM 4256 N N . ALA B 1 254 ? 13.226 14.960 -13.514 1.00 11.10 252 ALA B N 1
ATOM 4257 C CA . ALA B 1 254 ? 13.299 15.404 -14.899 1.00 8.59 252 ALA B CA 1
ATOM 4258 C C . ALA B 1 254 ? 13.299 14.191 -15.818 1.00 11.01 252 ALA B C 1
ATOM 4259 O O . ALA B 1 254 ? 14.114 13.283 -15.658 1.00 10.44 252 ALA B O 1
ATOM 4261 N N . THR B 1 255 ? 12.374 14.176 -16.769 1.00 8.97 253 THR B N 1
ATOM 4262 C CA . THR B 1 255 ? 12.359 13.193 -17.846 1.00 8.85 253 THR B CA 1
ATOM 4263 C C . THR B 1 255 ? 12.858 13.890 -19.105 1.00 12.58 253 THR B C 1
ATOM 4264 O O . THR B 1 255 ? 12.232 14.848 -19.569 1.00 12.15 253 THR B O 1
ATOM 4268 N N . CYS B 1 256 ? 13.972 13.405 -19.656 1.00 11.94 254 CYS B N 1
ATOM 4269 C CA . CYS B 1 256 ? 14.682 14.068 -20.746 1.00 10.94 254 CYS B CA 1
ATOM 4270 C C . CYS B 1 256 ? 14.822 13.107 -21.917 1.00 12.66 254 CYS B C 1
ATOM 4271 O O . CYS B 1 256 ? 15.239 11.958 -21.739 1.00 13.87 254 CYS B O 1
ATOM 4274 N N . THR B 1 257 ? 14.499 13.574 -23.122 1.00 12.53 255 THR B N 1
ATOM 4275 C CA . THR B 1 257 ? 14.530 12.685 -24.277 1.00 12.07 255 THR B CA 1
ATOM 4276 C C . THR B 1 257 ? 15.178 13.369 -25.469 1.00 12.41 255 THR B C 1
ATOM 4277 O O . THR B 1 257 ? 15.156 14.593 -25.593 1.00 12.86 255 THR B O 1
ATOM 4281 N N . ALA B 1 258 ? 15.739 12.548 -26.356 1.00 13.53 256 ALA B N 1
ATOM 4282 C CA . ALA B 1 258 ? 16.347 13.021 -27.591 1.00 13.42 256 ALA B CA 1
ATOM 4283 C C . ALA B 1 258 ? 16.470 11.837 -28.530 1.00 12.44 256 ALA B C 1
ATOM 4284 O O . ALA B 1 258 ? 16.671 10.708 -28.086 1.00 12.21 256 ALA B O 1
ATOM 4286 N N . ARG B 1 259 ? 16.353 12.101 -29.833 1.00 12.22 257 ARG B N 1
ATOM 4287 C CA . ARG B 1 259 ? 16.544 11.034 -30.807 1.00 10.91 257 ARG B CA 1
ATOM 4288 C C . ARG B 1 259 ? 17.991 10.545 -30.796 1.00 11.72 257 ARG B C 1
ATOM 4289 O O . ARG B 1 259 ? 18.923 11.294 -30.508 1.00 13.29 257 ARG B O 1
ATOM 4297 N N . THR B 1 260 ? 18.174 9.266 -31.120 1.00 11.50 258 THR B N 1
ATOM 4298 C CA . THR B 1 260 ? 19.510 8.688 -31.104 1.00 11.73 258 THR B CA 1
ATOM 4299 C C . THR B 1 260 ? 19.627 7.616 -32.175 1.00 11.57 258 THR B C 1
ATOM 4300 O O . THR B 1 260 ? 18.635 6.995 -32.569 1.00 14.25 258 THR B O 1
ATOM 4304 N N . ARG B 1 261 ? 20.856 7.424 -32.653 1.00 12.85 259 ARG B N 1
ATOM 4305 C CA . ARG B 1 261 ? 21.219 6.278 -33.475 1.00 14.71 259 ARG B CA 1
ATOM 4306 C C . ARG B 1 261 ? 22.148 5.325 -32.742 1.00 16.20 259 ARG B C 1
ATOM 4307 O O . ARG B 1 261 ? 22.615 4.349 -33.337 1.00 17.05 259 ARG B O 1
ATOM 4315 N N . SER B 1 262 ? 22.420 5.579 -31.448 1.00 14.46 260 SER B N 1
ATOM 4316 C CA . SER B 1 262 ? 23.434 4.867 -30.693 1.00 14.06 260 SER B CA 1
ATOM 4317 C C . SER B 1 262 ? 2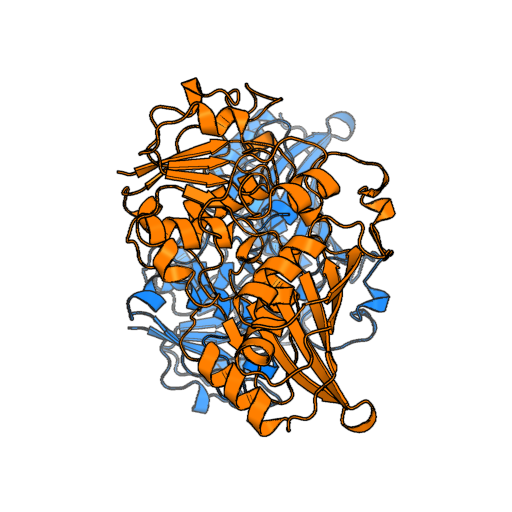2.819 3.717 -29.916 1.00 14.87 260 SER B C 1
ATOM 4318 O O . SER B 1 262 ? 21.677 3.812 -29.456 1.00 15.36 260 SER B O 1
ATOM 4321 N N . PRO B 1 263 ? 23.566 2.627 -29.756 1.00 15.40 261 PRO B N 1
ATOM 4322 C CA . PRO B 1 263 ? 23.076 1.525 -28.930 1.00 17.83 261 PRO B CA 1
ATOM 4323 C C . PRO B 1 263 ? 23.152 1.875 -27.452 1.00 13.26 261 PRO B C 1
ATOM 4324 O O . PRO B 1 263 ? 23.967 2.694 -27.022 1.00 14.43 261 PRO B O 1
ATOM 4328 N N . LEU B 1 264 ? 22.284 1.228 -26.675 1.00 14.06 262 LEU B N 1
ATOM 4329 C CA . LEU B 1 264 ? 22.247 1.456 -25.232 1.00 15.66 262 LEU B CA 1
ATOM 4330 C C . LEU B 1 264 ? 23.592 1.161 -24.570 1.00 15.39 262 LEU B C 1
ATOM 4331 O O . LEU B 1 264 ? 23.999 1.865 -23.639 1.00 15.60 262 LEU B O 1
ATOM 4336 N N . SER B 1 265 ? 24.301 0.131 -25.035 1.00 15.81 263 SER B N 1
ATOM 4337 C CA . SER B 1 265 ? 25.592 -0.203 -24.432 1.00 16.44 263 SER B CA 1
ATOM 4338 C C . SER B 1 265 ? 26.560 0.975 -24.496 1.00 16.72 263 SER B C 1
ATOM 4339 O O . SER B 1 265 ? 27.309 1.232 -23.543 1.00 16.28 263 SER B O 1
ATOM 4342 N N . GLN B 1 266 ? 26.556 1.699 -25.618 1.00 15.55 264 GLN B N 1
ATOM 4343 C CA . GLN B 1 266 ? 27.443 2.844 -25.794 1.00 15.77 264 GLN B CA 1
ATOM 4344 C C . GLN B 1 266 ? 27.007 4.025 -24.933 1.00 15.37 264 GLN B C 1
ATOM 4345 O O . GLN B 1 266 ? 27.845 4.711 -24.329 1.00 13.01 264 GLN B O 1
ATOM 4351 N N . LEU B 1 267 ? 25.700 4.287 -24.882 1.00 12.62 265 LEU B N 1
ATOM 4352 C CA . LEU B 1 267 ? 25.183 5.352 -24.030 1.00 12.11 265 LEU B CA 1
ATOM 4353 C C . LEU B 1 267 ? 25.462 5.059 -22.561 1.00 12.48 265 LEU B C 1
ATOM 4354 O O . LEU B 1 267 ? 25.909 5.937 -21.814 1.00 13.16 265 LEU B O 1
ATOM 4359 N N . ARG B 1 2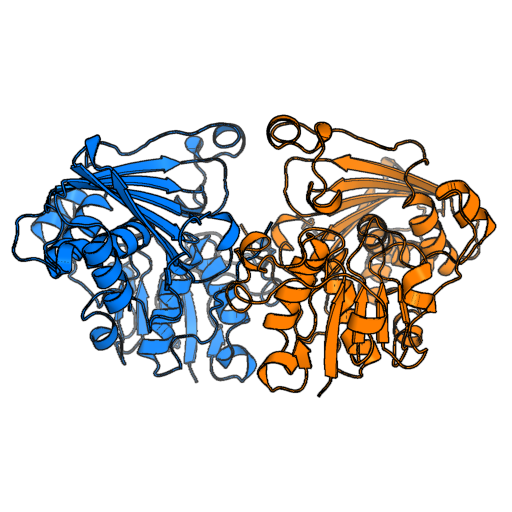68 ? 25.210 3.822 -22.125 1.00 12.81 266 ARG B N 1
ATOM 4360 C CA . ARG B 1 268 ? 25.472 3.481 -20.729 1.00 15.17 266 ARG B CA 1
ATOM 4361 C C . ARG B 1 268 ? 26.940 3.683 -20.388 1.00 16.42 266 ARG B C 1
ATOM 4362 O O . ARG B 1 268 ? 27.271 4.236 -19.333 1.00 17.29 266 ARG B O 1
ATOM 4370 N N . ALA B 1 269 ? 27.835 3.266 -21.284 1.00 14.24 267 ALA B N 1
ATOM 4371 C CA . ALA B 1 269 ? 29.261 3.428 -21.030 1.00 16.00 267 ALA B CA 1
ATOM 4372 C C . ALA B 1 269 ? 29.634 4.897 -20.887 1.00 16.36 267 ALA B C 1
ATOM 4373 O O . ALA B 1 269 ? 30.513 5.246 -20.089 1.00 15.71 267 ALA B O 1
ATOM 4375 N N . ALA B 1 270 ? 28.990 5.774 -21.666 1.00 11.98 268 ALA B N 1
ATOM 4376 C CA . ALA B 1 270 ? 29.293 7.198 -21.574 1.00 13.19 268 ALA B CA 1
ATOM 4377 C C . ALA B 1 270 ? 28.933 7.757 -20.201 1.00 14.68 268 ALA B C 1
ATOM 4378 O O . ALA B 1 270 ? 29.640 8.622 -19.668 1.00 14.45 268 ALA B O 1
ATOM 4380 N N . TYR B 1 271 ? 27.826 7.286 -19.621 1.00 13.59 269 TYR B N 1
ATOM 4381 C CA . TYR B 1 271 ? 27.396 7.758 -18.306 1.00 12.16 269 TYR B CA 1
ATOM 4382 C C . TYR B 1 271 ? 28.247 7.164 -17.198 1.00 15.65 269 TYR B C 1
ATOM 4383 O O . TYR B 1 271 ? 28.577 7.855 -16.227 1.00 14.50 269 TYR B O 1
ATOM 4392 N N . GLU B 1 272 ? 28.610 5.890 -17.331 1.00 14.93 270 GLU B N 1
ATOM 4393 C CA . GLU B 1 272 ? 29.536 5.289 -16.376 1.00 16.46 270 GLU B CA 1
ATOM 4394 C C . GLU B 1 272 ? 30.861 6.043 -16.360 1.00 19.42 270 GLU B C 1
ATOM 4395 O O . GLU B 1 272 ? 31.398 6.351 -15.290 1.00 19.66 270 GLU B O 1
ATOM 4401 N N . LYS B 1 273 ? 31.381 6.393 -17.537 1.00 17.44 271 LYS B N 1
ATOM 4402 C CA . LYS B 1 273 ? 32.647 7.119 -17.598 1.00 17.95 271 LYS B CA 1
ATOM 4403 C C . LYS B 1 273 ? 32.522 8.512 -16.995 1.00 20.74 271 LYS B C 1
ATOM 4404 O O . LYS B 1 273 ? 33.413 8.955 -16.259 1.00 17.89 271 LYS B O 1
ATOM 4410 N N . ALA B 1 274 ? 31.416 9.207 -17.268 1.00 15.25 272 ALA B N 1
ATOM 4411 C CA . ALA B 1 274 ? 31.279 10.573 -16.776 1.00 15.56 272 ALA B CA 1
ATOM 4412 C C . ALA B 1 274 ? 31.126 10.618 -15.260 1.00 14.62 272 ALA B C 1
ATOM 4413 O O . ALA B 1 274 ? 31.635 11.537 -14.607 1.00 18.42 272 ALA B 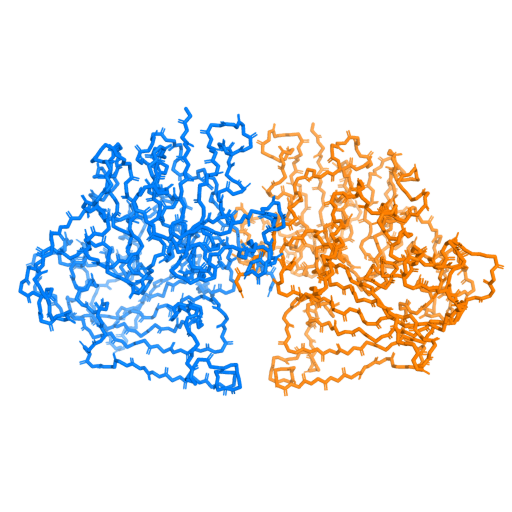O 1
ATOM 4415 N N . TYR B 1 275 ? 30.443 9.639 -14.677 1.00 14.48 273 TYR B N 1
ATOM 4416 C CA . TYR B 1 275 ? 29.985 9.768 -13.301 1.00 16.40 273 TYR B CA 1
ATOM 4417 C C . TYR B 1 275 ? 30.623 8.786 -12.323 1.00 17.23 273 TYR B C 1
ATOM 4418 O O . TYR B 1 275 ? 30.342 8.870 -11.122 1.00 16.90 273 TYR B O 1
ATOM 4427 N N . HIS B 1 276 ? 31.476 7.871 -12.788 1.00 17.48 274 HIS B N 1
ATOM 4428 C CA . HIS B 1 276 ? 31.991 6.830 -11.896 1.00 19.90 274 HIS B CA 1
ATOM 4429 C C . HIS B 1 276 ? 32.749 7.410 -10.708 1.00 20.24 274 HIS B C 1
ATOM 4430 O O . HIS B 1 276 ? 32.738 6.819 -9.623 1.00 22.40 274 HIS B O 1
ATOM 4437 N N . ALA B 1 277 ? 33.404 8.557 -10.882 1.00 19.00 275 ALA B N 1
ATOM 4438 C CA . ALA B 1 277 ? 34.171 9.174 -9.805 1.00 20.73 275 ALA B CA 1
ATOM 4439 C C . ALA B 1 277 ? 33.505 10.435 -9.266 1.00 20.69 275 ALA B C 1
ATOM 4440 O O . ALA B 1 277 ? 34.153 11.226 -8.574 1.00 20.14 275 ALA B O 1
ATOM 4442 N N . GLU B 1 278 ? 32.219 10.641 -9.558 1.00 15.19 276 GLU B N 1
ATOM 4443 C CA . GLU B 1 278 ? 31.520 11.816 -9.055 1.00 16.09 276 GLU B CA 1
ATOM 4444 C C . GLU B 1 278 ? 30.778 11.456 -7.775 1.00 16.94 276 GLU B C 1
ATOM 4445 O O . GLU B 1 278 ? 29.854 10.632 -7.818 1.00 17.26 276 GLU B O 1
ATOM 4451 N N . PRO B 1 279 ? 31.132 12.044 -6.635 1.00 14.17 277 PRO B N 1
ATOM 4452 C CA . PRO B 1 279 ? 30.557 11.578 -5.361 1.00 16.48 277 PRO B CA 1
ATOM 4453 C C . PRO B 1 279 ? 29.064 11.793 -5.233 1.00 16.43 277 PRO B C 1
ATOM 4454 O O . PRO B 1 279 ? 28.405 11.034 -4.516 1.00 19.07 277 PRO B O 1
ATOM 4458 N N . PHE B 1 280 ? 28.496 12.789 -5.908 1.00 10.81 278 PHE B N 1
ATOM 4459 C CA . PHE B 1 280 ? 27.090 13.094 -5.705 1.00 9.95 278 PHE B CA 1
ATOM 4460 C C . PHE B 1 280 ? 26.181 12.521 -6.770 1.00 12.44 278 PHE B C 1
ATOM 4461 O O . PHE B 1 280 ? 24.961 12.565 -6.595 1.00 13.88 278 PHE B O 1
ATOM 4469 N N . ILE B 1 281 ? 26.728 11.992 -7.854 1.00 10.77 279 ILE B N 1
ATOM 4470 C CA . ILE B 1 281 ? 25.916 11.493 -8.959 1.00 11.11 279 ILE B CA 1
ATOM 4471 C C . ILE B 1 281 ? 25.902 9.974 -8.888 1.00 13.85 279 ILE B C 1
ATOM 4472 O O . ILE B 1 281 ? 26.955 9.328 -8.976 1.00 18.97 279 ILE B O 1
ATOM 4477 N N . TYR B 1 282 ? 24.715 9.404 -8.715 1.00 11.84 280 TYR B N 1
ATOM 4478 C CA . TYR B 1 282 ? 24.514 7.964 -8.595 1.00 12.29 280 TYR B CA 1
ATOM 4479 C C . TYR B 1 282 ? 23.814 7.473 -9.858 1.00 13.74 280 TYR B C 1
ATOM 4480 O O . TYR B 1 282 ? 22.644 7.809 -10.089 1.00 12.20 280 TYR B O 1
ATOM 4489 N N . LEU B 1 283 ? 24.527 6.697 -10.680 1.00 14.63 281 LEU B N 1
ATOM 4490 C CA . LEU B 1 283 ? 23.910 6.050 -11.839 1.00 15.69 281 LEU B CA 1
ATOM 4491 C C . LEU B 1 283 ? 23.218 4.768 -11.382 1.00 15.11 281 LEU B C 1
ATOM 4492 O O . LEU B 1 283 ? 23.876 3.869 -10.847 1.00 15.99 281 LEU B O 1
ATOM 4497 N N . MET B 1 284 ? 21.896 4.692 -11.561 1.00 14.04 282 MET B N 1
ATOM 4498 C CA . MET B 1 284 ? 21.127 3.567 -11.026 1.00 14.55 282 MET B CA 1
ATOM 4499 C C . MET B 1 284 ? 21.597 2.250 -11.640 1.00 16.55 282 MET B C 1
ATOM 4500 O O . MET B 1 284 ? 21.890 2.194 -12.839 1.00 18.38 282 MET B O 1
ATOM 4505 N N . PRO B 1 285 ? 21.622 1.168 -10.864 1.00 16.30 283 PRO B N 1
ATOM 4506 C CA . PRO B 1 285 ? 21.837 -0.155 -11.460 1.00 21.51 283 PRO B CA 1
ATOM 4507 C C . PRO B 1 285 ? 20.732 -0.463 -12.460 1.00 23.94 283 PRO B C 1
ATOM 4508 O O . PRO B 1 285 ? 19.592 -0.021 -12.301 1.00 19.89 283 PRO B O 1
ATOM 4512 N N . GLU B 1 286 ? 21.085 -1.214 -13.508 1.00 24.87 284 GLU B N 1
ATOM 4513 C CA . GLU B 1 286 ? 20.105 -1.607 -14.518 1.00 29.14 284 GLU B CA 1
ATOM 4514 C C . GLU B 1 286 ? 18.867 -2.203 -13.869 1.00 23.26 284 GLU B C 1
ATOM 4515 O O . GLU B 1 286 ? 18.964 -3.003 -12.937 1.00 27.24 284 GLU B O 1
ATOM 4521 N N . GLY B 1 287 ? 17.700 -1.795 -14.355 1.00 22.89 285 GLY B N 1
ATOM 4522 C CA . GLY B 1 287 ? 16.452 -2.213 -13.772 1.00 24.51 285 GLY B CA 1
ATOM 4523 C C . GLY B 1 287 ? 15.892 -1.285 -12.716 1.00 23.80 285 GLY B C 1
ATOM 4524 O O . GLY B 1 287 ? 14.701 -1.373 -12.410 1.00 24.94 285 GLY B O 1
ATOM 4525 N N . GLN B 1 288 ? 16.696 -0.388 -12.156 1.00 18.11 286 GLN B N 1
ATOM 4526 C CA . GLN B 1 288 ? 16.199 0.554 -11.166 1.00 17.68 286 GLN B CA 1
ATOM 4527 C C . GLN B 1 288 ? 16.039 1.937 -11.779 1.00 11.69 286 GLN B C 1
ATOM 4528 O O . GLN B 1 288 ? 16.762 2.307 -12.710 1.00 13.75 286 GLN B O 1
ATOM 4534 N N . LEU B 1 289 ? 15.096 2.705 -11.231 1.00 11.32 287 LEU B N 1
ATOM 4535 C CA . LEU B 1 289 ? 14.782 4.046 -11.699 1.00 11.96 287 LEU B CA 1
ATOM 4536 C C . LEU B 1 289 ? 14.768 5.035 -10.541 1.00 11.40 287 LEU B C 1
ATOM 4537 O O . LEU B 1 289 ? 14.433 4.674 -9.411 1.00 13.60 287 LEU B O 1
ATOM 4542 N N . PRO B 1 290 ? 15.106 6.299 -10.807 1.00 12.71 288 PRO B N 1
ATOM 4543 C CA . PRO B 1 290 ? 15.159 7.305 -9.738 1.00 10.64 288 PRO B CA 1
ATOM 4544 C C . PRO B 1 290 ? 13.799 7.598 -9.126 1.00 14.36 288 PRO B C 1
ATOM 4545 O O . PRO B 1 290 ? 12.757 7.478 -9.776 1.00 9.90 288 PRO B O 1
ATOM 4549 N N . ARG B 1 291 ? 13.825 8.022 -7.862 1.00 11.13 289 ARG B N 1
ATOM 4550 C CA . ARG B 1 291 ? 12.648 8.592 -7.212 1.00 11.34 289 ARG B CA 1
ATOM 4551 C C . ARG B 1 291 ? 13.083 9.782 -6.374 1.00 12.52 289 ARG B C 1
ATOM 4552 O O . ARG B 1 291 ? 14.102 9.721 -5.674 1.00 11.10 289 ARG B O 1
ATOM 4560 N N . THR B 1 292 ? 12.312 10.869 -6.436 1.00 10.07 290 THR B N 1
ATOM 4561 C CA . THR B 1 292 ? 12.728 12.051 -5.690 1.00 11.10 290 THR B CA 1
ATOM 4562 C C . THR B 1 292 ? 12.730 11.784 -4.193 1.00 13.25 290 THR B C 1
ATOM 4563 O O . THR B 1 292 ? 13.537 12.374 -3.464 1.00 11.61 290 THR B O 1
ATOM 4567 N N . GLY B 1 293 ? 11.854 10.894 -3.713 1.00 9.48 291 GLY B N 1
ATOM 4568 C CA . GLY B 1 293 ? 11.856 10.596 -2.283 1.00 10.97 291 GLY B CA 1
ATOM 4569 C C . GLY B 1 293 ? 13.198 10.086 -1.785 1.00 13.97 291 GLY B C 1
ATOM 4570 O O . GLY B 1 293 ? 13.573 10.325 -0.630 1.00 15.85 291 GLY B O 1
ATOM 4571 N N . ALA B 1 294 ? 13.958 9.411 -2.646 1.00 10.56 292 ALA B N 1
ATOM 4572 C CA . ALA B 1 294 ? 15.224 8.828 -2.217 1.00 11.23 292 ALA B CA 1
ATOM 4573 C C . ALA B 1 294 ? 16.353 9.843 -2.084 1.00 13.25 292 ALA B C 1
ATOM 4574 O O . ALA B 1 294 ? 17.392 9.504 -1.504 1.00 12.14 292 ALA B O 1
ATOM 4576 N N . VAL B 1 295 ? 16.189 11.068 -2.590 1.00 12.11 293 VAL B N 1
ATOM 4577 C CA . VAL B 1 295 ? 17.259 12.061 -2.545 1.00 10.91 293 VAL B CA 1
ATOM 4578 C C . VAL B 1 295 ? 16.926 13.254 -1.669 1.00 11.66 293 VAL B C 1
ATOM 4579 O O . VAL B 1 295 ? 17.790 14.124 -1.486 1.00 11.72 293 VAL B O 1
ATOM 4583 N N . ILE B 1 296 ? 15.710 13.325 -1.112 1.00 11.66 294 ILE B N 1
ATOM 4584 C CA . ILE B 1 296 ? 15.318 14.475 -0.295 1.00 13.37 294 ILE B CA 1
ATOM 4585 C C . ILE B 1 296 ? 16.273 14.675 0.877 1.00 13.13 294 ILE B C 1
ATOM 4586 O O . ILE B 1 296 ? 16.633 13.727 1.588 1.00 15.29 294 ILE B O 1
ATOM 4591 N N . GLY B 1 297 ? 16.662 15.932 1.108 1.00 11.58 295 GLY B N 1
ATOM 4592 C CA . GLY B 1 297 ? 17.615 16.274 2.141 1.00 13.91 295 GLY B CA 1
ATOM 4593 C C . GLY B 1 297 ? 19.061 16.047 1.771 1.00 15.08 295 GLY B C 1
ATOM 4594 O O . GLY B 1 297 ? 19.953 16.574 2.456 1.00 19.77 295 GLY B O 1
ATOM 4595 N N . SER B 1 298 ? 19.332 15.292 0.715 1.00 11.78 296 SER B N 1
ATOM 4596 C CA . SER B 1 298 ? 20.688 14.974 0.292 1.00 13.51 296 SER B CA 1
ATOM 4597 C C . SER B 1 298 ? 21.118 15.867 -0.867 1.00 12.40 296 SER B C 1
ATOM 4598 O O . SER B 1 298 ? 20.293 16.503 -1.534 1.00 10.33 296 SER B O 1
ATOM 4601 N N . ASN B 1 299 ? 22.436 15.902 -1.106 1.00 9.13 297 ASN B N 1
ATOM 4602 C CA . ASN B 1 299 ? 22.986 16.592 -2.269 1.00 10.44 297 ASN B CA 1
ATOM 4603 C C . ASN B 1 299 ? 23.144 15.666 -3.476 1.00 9.38 297 ASN B C 1
ATOM 4604 O O . ASN B 1 299 ? 23.881 15.993 -4.415 1.00 11.14 297 ASN B O 1
ATOM 4609 N N . ALA B 1 300 ? 22.457 14.526 -3.484 1.00 11.20 298 ALA B N 1
ATOM 4610 C CA . ALA B 1 300 ? 22.670 13.547 -4.532 1.00 9.89 298 ALA B CA 1
ATOM 4611 C C . ALA B 1 300 ? 21.760 13.807 -5.738 1.00 10.17 298 ALA B C 1
ATOM 4612 O O . ALA B 1 300 ? 20.701 14.431 -5.639 1.00 11.38 298 ALA B O 1
ATOM 4614 N N . ALA B 1 301 ? 22.211 13.328 -6.888 1.00 8.51 299 ALA B N 1
ATOM 4615 C CA . ALA B 1 301 ? 21.364 13.173 -8.066 1.00 7.69 299 ALA B CA 1
ATOM 4616 C C . ALA B 1 301 ? 21.352 11.698 -8.430 1.00 10.30 299 ALA B C 1
ATOM 4617 O O . ALA B 1 301 ? 22.413 11.080 -8.518 1.00 10.57 299 ALA B O 1
ATOM 4619 N N . HIS B 1 302 ? 20.162 11.134 -8.639 1.00 7.75 300 HIS B N 1
ATOM 4620 C CA . HIS B 1 302 ? 20.021 9.748 -9.073 1.00 8.11 300 HIS B CA 1
ATOM 4621 C C . HIS B 1 302 ? 19.588 9.761 -10.524 1.00 10.57 300 HIS B C 1
ATOM 4622 O O . HIS B 1 302 ? 18.613 10.444 -10.861 1.00 8.35 300 HIS B O 1
ATOM 4629 N N . ILE B 1 303 ? 20.306 9.007 -11.367 1.00 12.04 301 ILE B N 1
ATOM 4630 C CA . ILE B 1 303 ? 20.165 9.067 -12.821 1.00 10.68 301 ILE B CA 1
ATOM 4631 C C . ILE B 1 303 ? 20.009 7.665 -13.400 1.00 11.73 301 ILE B C 1
ATOM 4632 O O . ILE B 1 303 ? 20.724 6.734 -13.019 1.00 11.15 301 ILE B O 1
ATOM 4637 N N . ALA B 1 304 ? 19.097 7.522 -14.359 1.00 10.27 302 ALA B N 1
ATOM 4638 C CA . ALA B 1 304 ? 18.957 6.289 -15.120 1.00 11.89 302 ALA B CA 1
ATOM 4639 C C . ALA B 1 304 ? 18.837 6.645 -16.592 1.00 10.17 302 ALA B C 1
ATOM 4640 O O . ALA B 1 304 ? 18.338 7.719 -16.936 1.00 9.48 302 ALA B O 1
ATOM 4642 N N . VAL B 1 305 ? 19.305 5.745 -17.460 1.00 10.91 303 VAL B N 1
ATOM 4643 C CA . VAL B 1 305 ? 19.225 5.958 -18.905 1.00 9.48 303 VAL B CA 1
ATOM 4644 C C . VAL B 1 305 ? 18.663 4.711 -19.574 1.00 12.31 303 VAL B C 1
ATOM 4645 O O . VAL B 1 305 ? 18.765 3.597 -19.060 1.00 12.59 303 VAL B O 1
ATOM 4649 N N . ALA B 1 306 ? 18.068 4.914 -20.746 1.00 10.05 304 ALA B N 1
ATOM 4650 C CA . ALA B 1 306 ? 17.449 3.818 -21.484 1.00 8.85 304 ALA B CA 1
ATOM 4651 C C . ALA B 1 306 ? 17.298 4.243 -22.938 1.00 10.30 304 ALA B C 1
ATOM 4652 O O . ALA B 1 306 ? 17.451 5.417 -23.279 1.00 11.81 304 ALA B O 1
ATOM 4654 N N . VAL B 1 307 ? 17.026 3.266 -23.800 1.00 11.22 305 VAL B N 1
ATOM 4655 C CA . VAL B 1 307 ? 16.754 3.536 -25.211 1.00 12.55 305 VAL B CA 1
ATOM 4656 C C . VAL B 1 307 ? 15.420 2.913 -25.573 1.00 11.87 305 VAL B C 1
ATOM 4657 O O . VAL B 1 307 ? 15.197 1.720 -25.332 1.00 13.55 305 VAL B O 1
ATOM 4661 N N . ASP B 1 308 ? 14.541 3.728 -26.149 1.00 9.88 306 ASP B N 1
ATOM 4662 C CA . ASP B 1 308 ? 13.268 3.294 -26.722 1.00 12.08 306 ASP B CA 1
ATOM 4663 C C . ASP B 1 308 ? 13.546 2.965 -28.186 1.00 14.44 306 ASP B C 1
ATOM 4664 O O . ASP B 1 308 ? 13.587 3.858 -29.033 1.00 12.52 306 ASP B O 1
ATOM 4669 N N . GLU B 1 309 ? 13.831 1.686 -28.450 1.00 13.19 307 GLU B N 1
ATOM 4670 C CA . GLU B 1 309 ? 14.219 1.198 -29.802 1.00 15.98 307 GLU B CA 1
ATOM 4671 C C . GLU B 1 309 ? 13.185 1.583 -30.867 1.00 12.98 307 GLU B C 1
ATOM 4672 O O . GLU B 1 309 ? 13.598 2.089 -31.930 1.00 15.57 307 GLU B O 1
ATOM 4678 N N . ASP B 1 310 ? 11.900 1.350 -30.591 1.00 15.10 308 ASP B N 1
ATOM 4679 C CA . ASP B 1 310 ? 10.841 1.610 -31.565 1.00 16.55 308 ASP B CA 1
ATOM 4680 C C . ASP B 1 310 ? 10.779 3.087 -31.920 1.00 15.33 308 ASP B C 1
ATOM 4681 O O . ASP B 1 310 ? 10.587 3.447 -33.089 1.00 19.54 308 ASP B O 1
ATOM 4686 N N . ALA B 1 311 ? 10.970 3.957 -30.933 1.00 14.48 309 ALA B N 1
ATOM 4687 C CA . ALA B 1 311 ? 10.894 5.389 -31.167 1.00 14.33 309 ALA B CA 1
ATOM 4688 C C . ALA B 1 311 ? 12.251 6.017 -31.475 1.00 13.03 309 ALA B C 1
ATOM 4689 O O . ALA B 1 311 ? 12.316 7.235 -31.677 1.00 13.57 309 ALA B O 1
ATOM 4691 N N . GLN B 1 312 ? 13.319 5.216 -31.550 1.00 12.29 310 GLN B N 1
ATOM 4692 C CA . GLN B 1 312 ? 14.671 5.717 -31.815 1.00 15.70 310 GLN B CA 1
ATOM 4693 C C . GLN B 1 312 ? 15.007 6.876 -30.884 1.00 11.95 310 GLN B C 1
ATOM 4694 O O . GLN B 1 312 ? 15.541 7.903 -31.302 1.00 12.39 310 GLN B O 1
ATOM 4700 N N . THR B 1 313 ? 14.667 6.715 -29.605 1.00 10.62 311 THR B N 1
ATOM 4701 C CA . THR B 1 313 ? 14.732 7.810 -28.645 1.00 11.89 311 THR B CA 1
ATOM 4702 C C . THR B 1 313 ? 15.513 7.382 -27.411 1.00 11.73 311 THR B C 1
ATOM 4703 O O . THR B 1 313 ? 15.295 6.292 -26.868 1.00 12.67 311 THR B O 1
ATOM 4707 N N . PHE B 1 314 ? 16.429 8.246 -26.990 1.00 11.49 312 PHE B N 1
ATOM 4708 C CA . PHE B 1 314 ? 17.151 8.119 -25.732 1.00 10.14 312 PHE B CA 1
ATOM 4709 C C . PHE B 1 314 ? 16.316 8.750 -24.625 1.00 9.49 312 PHE B C 1
ATOM 4710 O O . PHE B 1 314 ? 15.707 9.801 -24.820 1.00 10.52 312 PHE B O 1
ATOM 4718 N N . VAL B 1 315 ? 16.258 8.086 -23.477 1.00 9.10 313 VAL B N 1
ATOM 4719 C CA . VAL B 1 315 ? 15.482 8.558 -22.340 1.00 10.00 313 VAL B CA 1
ATOM 4720 C C . VAL B 1 315 ? 16.401 8.602 -21.129 1.00 11.84 313 VAL B C 1
ATOM 4721 O O . VAL B 1 315 ? 17.012 7.586 -20.786 1.00 12.00 313 VAL B O 1
ATOM 4725 N N . ALA B 1 316 ? 16.496 9.767 -20.482 1.00 9.31 314 ALA B N 1
ATOM 4726 C CA . ALA B 1 316 ? 17.265 9.917 -19.247 1.00 11.25 314 ALA B CA 1
ATOM 4727 C C . ALA B 1 316 ? 16.382 10.515 -18.158 1.00 10.60 314 ALA B C 1
ATOM 4728 O O . ALA B 1 316 ? 15.699 11.523 -18.387 1.00 10.88 314 ALA B O 1
ATOM 4730 N N . ILE B 1 317 ? 16.398 9.896 -16.974 1.00 11.07 315 ILE B N 1
ATOM 4731 C CA . ILE B 1 317 ? 15.641 10.354 -15.809 1.00 9.94 315 ILE B CA 1
ATOM 4732 C C . ILE B 1 317 ? 16.619 10.821 -14.745 1.00 11.03 315 ILE B C 1
ATOM 4733 O O . ILE B 1 317 ? 17.576 10.106 -14.430 1.00 9.64 315 ILE B O 1
ATOM 4738 N N . ALA B 1 318 ? 16.379 12.002 -14.177 1.00 9.71 316 ALA B N 1
ATOM 4739 C CA . ALA B 1 318 ? 17.216 12.506 -13.088 1.00 8.66 316 ALA B CA 1
ATOM 4740 C C . ALA B 1 318 ? 16.336 12.966 -11.935 1.00 10.61 316 ALA B C 1
ATOM 4741 O O . ALA B 1 318 ? 15.343 13.663 -12.155 1.00 11.51 316 ALA B O 1
ATOM 4743 N N . ALA B 1 319 ? 16.672 12.560 -10.712 1.00 8.31 317 ALA B N 1
ATOM 4744 C CA . ALA B 1 319 ? 15.977 13.012 -9.511 1.00 7.27 317 ALA B CA 1
ATOM 4745 C C . ALA B 1 319 ? 16.963 13.775 -8.632 1.00 8.25 317 ALA B C 1
ATOM 4746 O O . ALA B 1 319 ? 18.066 13.282 -8.380 1.00 9.82 317 ALA B O 1
ATOM 4748 N N . ILE B 1 320 ? 16.567 14.971 -8.174 1.00 7.97 318 ILE B N 1
ATOM 4749 C CA . ILE B 1 320 ? 17.332 15.748 -7.198 1.00 9.39 318 ILE B CA 1
ATOM 4750 C C . ILE B 1 320 ? 16.370 16.332 -6.172 1.00 10.68 318 ILE B C 1
ATOM 4751 O O . ILE B 1 320 ? 15.156 16.379 -6.381 1.00 8.99 318 ILE B O 1
ATOM 4756 N N . ASP B 1 321 ? 16.930 16.780 -5.047 1.00 10.66 319 ASP B N 1
ATOM 4757 C CA . ASP B 1 321 ? 16.213 17.685 -4.160 1.00 9.54 319 ASP B CA 1
ATOM 4758 C C . ASP B 1 321 ? 16.405 19.094 -4.704 1.00 10.94 319 ASP B C 1
ATOM 4759 O O . ASP B 1 321 ? 17.542 19.559 -4.836 1.00 10.93 319 ASP B O 1
ATOM 4764 N N . ASN B 1 322 ? 15.297 19.764 -5.053 1.00 10.40 320 ASN B N 1
ATOM 4765 C CA . ASN B 1 322 ? 15.406 21.091 -5.654 1.00 12.35 320 ASN B CA 1
ATOM 4766 C C . ASN B 1 322 ? 16.088 22.086 -4.723 1.00 12.00 320 ASN B C 1
ATOM 4767 O O . ASN B 1 322 ? 16.744 23.023 -5.197 1.00 14.08 320 ASN B O 1
ATOM 4772 N N . LEU B 1 323 ? 15.939 21.917 -3.406 1.00 10.21 321 LEU B N 1
ATOM 4773 C CA . LEU B 1 323 ? 16.547 22.838 -2.456 1.00 10.38 321 LEU B CA 1
ATOM 4774 C C . LEU B 1 323 ? 17.982 22.487 -2.110 1.00 12.19 321 LEU B C 1
ATOM 4775 O O . LEU B 1 323 ? 18.689 23.333 -1.552 1.00 13.16 321 LEU B O 1
ATOM 4780 N N . VAL B 1 324 ? 18.432 21.268 -2.395 1.00 9.12 322 VAL B N 1
ATOM 4781 C CA . VAL B 1 324 ? 19.814 20.935 -2.055 1.00 10.09 322 VAL B CA 1
ATOM 4782 C C . VAL B 1 324 ? 20.654 20.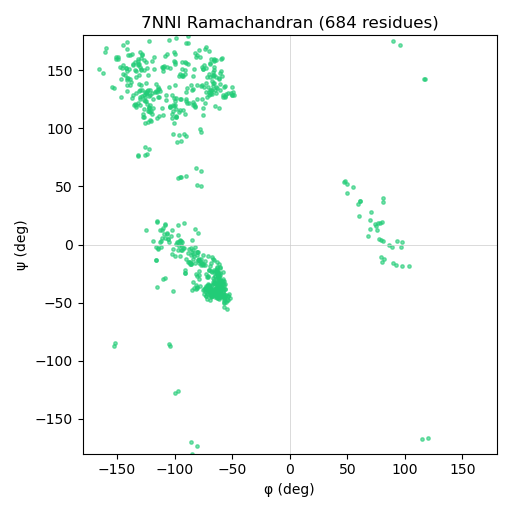925 -3.324 1.00 11.35 322 VAL B C 1
ATOM 4783 O O . VAL B 1 324 ? 21.246 21.948 -3.670 1.00 10.90 322 VAL B O 1
ATOM 4787 N N . LYS B 1 325 ? 20.703 19.808 -4.062 1.00 8.92 323 LYS B N 1
ATOM 4788 C CA . LYS B 1 325 ? 21.544 19.827 -5.259 1.00 10.11 323 LYS B CA 1
ATOM 4789 C C . LYS B 1 325 ? 21.047 20.857 -6.272 1.00 12.57 323 LYS B C 1
ATOM 4790 O O . LYS B 1 325 ? 21.845 21.409 -7.044 1.00 12.28 323 LYS B O 1
ATOM 4796 N N . GLY B 1 326 ? 19.754 21.183 -6.236 1.00 10.10 324 GLY B N 1
ATOM 4797 C CA . GLY B 1 326 ? 19.193 22.211 -7.092 1.00 11.65 324 GLY B CA 1
ATOM 4798 C C . GLY B 1 326 ? 19.422 23.637 -6.640 1.00 13.82 324 GLY B C 1
ATOM 4799 O O . GLY B 1 326 ? 19.177 24.547 -7.440 1.00 14.16 324 GLY B O 1
ATOM 4800 N N . THR B 1 327 ? 19.870 23.861 -5.393 1.00 12.20 325 THR B N 1
ATOM 4801 C CA . THR B 1 327 ? 20.065 25.222 -4.886 1.00 11.20 325 THR B CA 1
ATOM 4802 C C . THR B 1 327 ? 21.143 25.299 -3.799 1.00 11.99 325 THR B C 1
ATOM 4803 O O . THR B 1 327 ? 22.315 25.560 -4.094 1.00 12.08 325 THR B O 1
ATOM 4807 N N . ALA B 1 328 ? 20.755 25.080 -2.538 1.00 10.24 326 ALA B N 1
ATOM 4808 C CA . ALA B 1 328 ? 21.654 25.369 -1.414 1.00 10.88 326 ALA B CA 1
ATOM 4809 C C . ALA B 1 328 ? 22.812 24.387 -1.323 1.00 12.23 326 ALA B C 1
ATOM 4810 O O . ALA B 1 328 ? 23.915 24.762 -0.885 1.00 12.99 326 ALA B O 1
ATOM 4812 N N . GLY B 1 329 ? 22.578 23.126 -1.684 1.00 11.60 327 GLY B N 1
ATOM 4813 C CA . GLY B 1 329 ? 23.661 22.157 -1.689 1.00 12.42 327 GLY B CA 1
ATOM 4814 C C . GLY B 1 329 ? 24.684 22.464 -2.761 1.00 11.90 327 GLY B C 1
ATOM 4815 O O . GLY B 1 329 ? 25.890 22.357 -2.525 1.00 12.26 327 GLY B O 1
ATOM 4816 N N . ALA B 1 330 ? 24.220 22.876 -3.942 1.00 10.07 328 ALA B N 1
ATOM 4817 C CA . ALA B 1 330 ? 25.138 23.339 -4.980 1.00 11.63 328 ALA B CA 1
ATOM 4818 C C . ALA B 1 330 ? 25.942 24.534 -4.491 1.00 11.73 328 ALA B C 1
ATOM 4819 O O . ALA B 1 330 ? 27.150 24.638 -4.752 1.00 11.42 328 ALA B O 1
ATOM 4821 N N . ALA B 1 331 ? 25.292 25.432 -3.753 1.00 11.35 329 ALA B N 1
ATOM 4822 C CA . ALA B 1 331 ? 25.986 26.611 -3.266 1.00 8.12 329 ALA B CA 1
ATOM 4823 C C . ALA B 1 331 ? 27.085 26.224 -2.282 1.00 11.37 329 ALA B C 1
ATOM 4824 O O . ALA B 1 331 ? 28.202 26.737 -2.367 1.00 11.96 329 ALA B O 1
ATOM 4826 N N . VAL B 1 332 ? 26.797 25.282 -1.382 1.00 9.17 330 VAL B N 1
ATOM 4827 C CA . VAL B 1 332 ? 27.792 24.868 -0.385 1.00 11.19 330 VAL B CA 1
ATOM 4828 C C . VAL B 1 332 ? 28.908 24.053 -1.035 1.00 12.19 330 VAL B C 1
ATOM 4829 O O . VAL B 1 332 ? 30.094 24.204 -0.696 1.00 10.70 330 VAL B O 1
ATOM 4833 N N . GLN B 1 333 ? 28.545 23.169 -1.968 1.00 10.71 331 GLN B N 1
ATOM 4834 C CA . GLN B 1 333 ? 29.526 22.397 -2.723 1.00 10.43 331 GLN B CA 1
ATOM 4835 C C . GLN B 1 333 ? 30.511 23.309 -3.448 1.00 12.86 331 GLN B C 1
ATOM 4836 O O . GLN B 1 333 ? 31.732 23.081 -3.413 1.00 12.08 331 GLN B O 1
ATOM 4842 N N . SER B 1 334 ? 29.993 24.356 -4.095 1.00 11.60 332 SER B N 1
ATOM 4843 C CA . SER B 1 334 ? 30.842 25.307 -4.798 1.00 11.56 332 SER B CA 1
ATOM 4844 C C . SER B 1 334 ? 31.643 26.150 -3.811 1.00 13.34 332 SER B C 1
ATOM 4845 O O . SER B 1 334 ? 32.804 26.485 -4.074 1.00 13.22 332 SER B O 1
ATOM 4848 N N . MET B 1 335 ? 31.043 26.487 -2.664 1.00 9.75 333 MET B N 1
ATOM 4849 C CA . MET B 1 335 ? 31.774 27.178 -1.604 1.00 12.13 333 MET B CA 1
ATOM 4850 C C . MET B 1 335 ? 32.996 26.378 -1.174 1.00 12.67 333 MET B C 1
ATOM 4851 O O . MET B 1 335 ? 34.091 26.934 -1.014 1.00 15.16 333 MET B O 1
ATOM 4856 N N . ASN B 1 336 ? 32.820 25.073 -0.961 1.00 11.04 334 ASN B N 1
ATOM 4857 C CA . ASN B 1 336 ? 33.942 24.223 -0.576 1.00 13.27 334 ASN B CA 1
ATOM 4858 C C . ASN B 1 336 ? 35.064 24.300 -1.606 1.00 13.82 334 ASN B C 1
ATOM 4859 O O . ASN B 1 336 ? 36.242 24.426 -1.246 1.00 15.76 334 ASN B O 1
ATOM 4864 N N . LEU B 1 337 ? 34.712 24.199 -2.893 1.00 14.68 335 LEU B N 1
ATOM 4865 C CA . LEU B 1 337 ? 35.703 24.286 -3.960 1.00 15.42 335 LEU B CA 1
ATOM 4866 C C . LEU B 1 337 ? 36.396 25.636 -3.961 1.00 16.81 335 LEU B C 1
ATOM 4867 O O . LEU B 1 337 ? 37.616 25.711 -4.147 1.00 20.46 335 LEU B O 1
ATOM 4872 N N . ALA B 1 338 ? 35.635 26.715 -3.757 1.00 14.54 336 ALA B N 1
ATOM 4873 C CA . ALA B 1 338 ? 36.209 28.055 -3.781 1.00 16.03 336 ALA B CA 1
ATOM 4874 C C . ALA B 1 338 ? 37.221 28.245 -2.656 1.00 17.84 336 ALA B C 1
ATOM 4875 O O . ALA B 1 338 ? 38.248 28.914 -2.838 1.00 17.39 336 ALA B O 1
ATOM 4877 N N . LEU B 1 339 ? 36.942 27.675 -1.489 1.00 13.67 337 LEU B N 1
ATOM 4878 C CA . LEU B 1 339 ? 37.784 27.856 -0.312 1.00 17.50 337 LEU B CA 1
ATOM 4879 C C . LEU B 1 339 ? 38.860 26.788 -0.180 1.00 19.38 337 LEU B C 1
ATOM 4880 O O . LEU B 1 339 ? 39.681 26.860 0.746 1.00 21.41 337 LEU B O 1
ATOM 4885 N N . GLY B 1 340 ? 38.891 25.807 -1.077 1.00 18.07 338 GLY B N 1
ATOM 4886 C CA . GLY B 1 340 ? 39.879 24.753 -0.983 1.00 20.77 338 GLY B CA 1
ATOM 4887 C C . GLY B 1 340 ? 39.572 23.701 0.051 1.00 23.96 338 GLY B C 1
ATOM 4888 O O . GLY B 1 340 ? 40.483 22.983 0.481 1.00 21.48 338 GLY B O 1
ATOM 4889 N N . TRP B 1 341 ? 38.310 23.600 0.488 1.00 16.81 339 TRP B N 1
ATOM 4890 C CA . TRP B 1 341 ? 37.886 22.565 1.413 1.00 18.66 339 TRP B CA 1
ATOM 4891 C C . TRP B 1 341 ? 37.404 21.350 0.638 1.00 17.87 339 TRP B C 1
ATOM 4892 O O . TRP B 1 341 ? 37.032 21.463 -0.539 1.00 17.48 339 TRP B O 1
ATOM 4903 N N . PRO B 1 342 ? 37.421 20.172 1.262 1.00 18.81 340 PRO B N 1
ATOM 4904 C CA . PRO B 1 342 ? 36.894 18.972 0.601 1.00 16.58 340 PRO B CA 1
ATOM 4905 C C . PRO B 1 342 ? 35.507 19.217 0.031 1.00 17.11 340 PRO B C 1
ATOM 4906 O O . PRO B 1 342 ? 34.606 19.696 0.720 1.00 17.08 340 PRO B O 1
ATOM 4910 N N . GLU B 1 343 ? 35.351 18.882 -1.246 1.00 16.31 341 GLU B N 1
ATOM 4911 C CA . GLU B 1 343 ? 34.121 19.215 -1.955 1.00 15.64 341 GLU B CA 1
ATOM 4912 C C . GLU B 1 343 ? 32.881 18.633 -1.278 1.00 16.63 341 GLU B C 1
ATOM 4913 O O . GLU B 1 343 ? 31.796 19.235 -1.341 1.00 17.12 341 GLU B O 1
ATOM 4919 N N . THR B 1 344 ? 33.010 17.480 -0.623 1.00 15.17 342 THR B N 1
ATOM 4920 C CA . THR B 1 344 ? 31.873 16.808 -0.005 1.00 17.54 342 THR B CA 1
ATOM 4921 C C . THR B 1 344 ? 31.557 17.292 1.410 1.00 13.57 342 THR B C 1
ATOM 4922 O O . THR B 1 344 ? 30.591 16.804 2.001 1.00 15.26 342 THR B O 1
ATOM 4926 N N . ASP B 1 345 ? 32.350 18.212 1.975 1.00 14.32 343 ASP B N 1
ATOM 4927 C CA . ASP B 1 345 ? 32.159 18.625 3.366 1.00 16.64 343 ASP B CA 1
ATOM 4928 C C . ASP B 1 345 ? 30.758 19.184 3.601 1.00 12.62 343 ASP B C 1
ATOM 4929 O O . ASP B 1 345 ? 30.334 20.126 2.930 1.00 14.56 343 ASP B O 1
ATOM 4934 N N . GLY B 1 346 ? 30.066 18.636 4.603 1.00 13.27 344 GLY B N 1
ATOM 4935 C CA . GLY B 1 346 ? 28.739 19.074 4.966 1.00 16.69 344 GLY B CA 1
ATOM 4936 C C . GLY B 1 346 ? 27.628 18.580 4.066 1.00 14.56 344 GLY B C 1
ATOM 4937 O O . GLY B 1 346 ? 26.474 18.987 4.256 1.00 16.75 344 GLY B O 1
ATOM 4938 N N . LEU B 1 347 ? 27.925 17.717 3.093 1.00 11.86 345 LEU B N 1
ATOM 4939 C CA . LEU B 1 347 ? 26.943 17.341 2.072 1.00 13.03 345 LEU B CA 1
ATOM 4940 C C . LEU B 1 347 ? 26.801 15.826 2.001 1.00 15.14 345 LEU B C 1
ATOM 4941 O O . LEU B 1 347 ? 27.707 15.132 1.531 1.00 21.60 345 LEU B O 1
ATOM 4946 N N . SER B 1 348 ? 25.659 15.323 2.453 1.00 13.09 346 SER B N 1
ATOM 4947 C CA . SER B 1 348 ? 25.334 13.905 2.441 1.00 15.86 346 SER B CA 1
ATOM 4948 C C . SER B 1 348 ? 24.791 13.473 1.087 1.00 13.34 346 SER B C 1
ATOM 4949 O O . SER B 1 348 ? 24.164 14.256 0.370 1.00 13.60 346 SER B O 1
ATOM 4952 N N . VAL B 1 349 ? 25.020 12.199 0.756 1.00 13.31 347 VAL B N 1
ATOM 4953 C CA . VAL B 1 349 ? 24.373 11.558 -0.388 1.00 11.95 347 VAL B CA 1
ATOM 4954 C C . VAL B 1 349 ? 23.168 10.721 0.027 1.00 11.36 347 VAL B C 1
ATOM 4955 O O . VAL B 1 349 ? 22.515 10.114 -0.833 1.00 13.65 347 VAL B O 1
ATOM 4959 N N . VAL B 1 350 ? 22.846 10.673 1.320 1.00 11.58 348 VAL B N 1
ATOM 4960 C CA . VAL B 1 350 ? 21.799 9.794 1.833 1.00 11.49 348 VAL B CA 1
ATOM 4961 C C . VAL B 1 350 ? 20.523 10.598 2.028 1.00 11.40 348 VAL B C 1
ATOM 4962 O O . VAL B 1 350 ? 20.488 11.547 2.824 1.00 15.06 348 VAL B O 1
ATOM 4966 N N . GLY B 1 351 ? 19.463 10.199 1.338 1.00 14.43 349 GLY B N 1
ATOM 4967 C CA . GLY B 1 351 ? 18.204 10.889 1.475 1.00 12.98 349 GLY B CA 1
ATOM 4968 C C . GLY B 1 351 ? 17.461 10.525 2.746 1.00 14.06 349 GLY B C 1
ATOM 4969 O O . GLY B 1 351 ? 17.734 9.516 3.399 1.00 13.28 349 GLY B O 1
ATOM 4970 N N . VAL B 1 352 ? 16.524 11.396 3.083 1.00 12.58 350 VAL B N 1
ATOM 4971 C CA . VAL B 1 352 ? 15.649 11.209 4.263 1.00 10.74 350 VAL B CA 1
ATOM 4972 C C . VAL B 1 352 ? 14.329 10.608 3.776 1.00 14.94 350 VAL B C 1
ATOM 4973 O O . VAL B 1 352 ? 13.459 11.336 3.451 1.00 15.73 350 VAL B O 1
ATOM 4977 N N . ALA B 1 353 ? 14.281 9.294 3.711 1.00 15.47 351 ALA B N 1
ATOM 4978 C CA . ALA B 1 353 ? 13.109 8.572 3.189 1.00 13.20 351 ALA B CA 1
ATOM 4979 C C . ALA B 1 353 ? 12.610 7.590 4.245 1.00 12.91 351 ALA B C 1
ATOM 4980 O O . ALA B 1 353 ? 13.401 7.115 4.998 1.00 16.20 351 ALA B O 1
ATOM 4982 N N . PRO B 1 354 ? 11.322 7.237 4.297 1.00 12.70 352 PRO B N 1
ATOM 4983 C CA . PRO B 1 354 ? 10.298 7.795 3.438 1.00 13.26 352 PRO B CA 1
ATOM 4984 C C . PRO B 1 354 ? 9.807 9.194 3.860 1.00 18.58 352 PRO B C 1
ATOM 4985 O O . PRO B 1 354 ? 8.907 9.656 3.232 1.00 18.81 352 PRO B O 1
#

Nearest PDB structures (foldseek):
  7npj-assembly2_F  TM=9.929E-01  e=9.703E-70  Mycobacterium tuberculosis H37Rv
  1vkn-assembly1_B  TM=9.443E-01  e=5.549E-47  Thermotoga maritima
  1vkn-assembly1_C  TM=9.418E-01  e=6.169E-46  Thermotoga maritima
  1vkn-assembly1_D  TM=9.435E-01  e=5.159E-44  Thermotoga maritima
  2cvo-assembly1_A  TM=9.269E-01  e=4.421E-43  Oryza sativa

Solvent-accessible surface area: 26558 Å² total; per-residue (Å²): 90,12,90,0,0,0,0,7,0,25,21,54,4,0,0,1,0,0,36,11,0,22,61,1,54,0,76,90,86,30,90,1,129,14,10,12,4,0,4,99,102,56,54,57,21,40,0,4,101,34,6,17,7,0,19,56,5,12,133,71,84,2,66,56,39,90,28,92,32,2,44,70,14,65,0,1,0,0,4,63,47,121,24,104,4,29,113,25,10,156,106,13,59,97,123,11,0,1,0,0,1,0,7,7,16,12,3,93,69,58,77,45,4,100,198,38,29,68,54,96,45,54,26,55,37,33,34,0,1,2,10,16,78,50,8,53,106,112,0,145,54,16,97,57,0,0,0,2,3,16,8,0,1,0,0,0,0,0,0,7,4,0,1,53,48,72,30,7,100,27,60,4,57,1,64,1,40,2,0,28,6,22,37,19,97,78,101,76,93,77,43,95,36,97,97,23,119,69,54,67,92,54,49,77,95,95,27,96,21,103,26,14,12,3,0,6,37,8,0,123,86,25,23,155,128,137,15,64,23,61,2,34,0,25,12,46,72,38,51,10,2,0,49,0,49,0,33,5,119,6,212,22,79,60,83,93,0,61,58,12,3,86,173,29,5,139,79,23,76,2,10,52,40,10,49,129,83,44,118,13,144,32,36,2,0,31,10,0,0,2,0,1,0,12,15,45,35,65,143,147,44,82,22,0,37,0,28,0,0,0,0,1,6,1,0,1,13,0,0,2,0,0,0,0,0,0,12,7,43,67,35,83,32,58,24,23,14,59,39,18,0,19,15,55,77,23,75,0,0,0,0,7,0,25,22,54,4,0,1,1,0,0,36,11,0,25,60,1,54,0,72,91,87,40,101,2,140,11,24,12,3,0,4,101,112,48,48,55,22,41,0,6,103,35,6,26,6,0,21,74,5,10,161,83,83,2,70,59,40,89,21,93,32,0,32,71,28,55,0,0,0,0,3,64,47,118,24,105,9,13,112,29,5,130,107,16,56,99,120,20,0,0,0,0,2,0,7,5,9,11,4,94,67,45,71,43,4,97,192,34,28,68,53,99,48,36,24,58,35,34,34,0,1,1,9,20,80,47,12,50,111,117,0,143,45,19,74,40,0,0,0,2,3,16,8,0,1,0,0,0,0,0,0,8,6,0,2,51,49,99,16,8,75,15,57,3,58,0,63,1,39,2,0,28,5,23,42,19,104,79,110,65,96,79,45,104,35,96,96,18,118,68,55,67,98,53,57,77,94,96,24,96,20,102,25,14,11,3,0,6,38,8,0,118,88,26,29,145,112,94,14,64,22,62,2,31,0,25,11,47,72,36,48,11,3,0,49,0,55,0,36,5,112,8,230,19,77,62,85,90,0,37,53,18,0,89,168,36,6,150,78,27,68,1,10,51,32,3,56,127,86,41,107,13,131,32,37,3,0,31,9,0,1,2,0,1,0,5,12,45,36,68,151,145,46,93,23,0,37,0,30,0,0,0,0,1,5,1,0,1,14,0,0,1,0,0,0,0,0,0,12,4,45,68,36,84,27,62,24,23,13,60,35,17,0,18,14,57

Secondary structure (DSSP, 8-state):
-EEEEEETTTSHHHHHHHHHHHH-HHHHTTSEEEEEEEESS-TTSBHHHH-TT-GGGTTPBPEE--HHHHTT-SEEEE--TTS--HHHHHHS-TTSEEEE-SSTTT-S-HHHHHHHHSS-------BS-TTSTTHHHHHTT-SEEEPPPHHHHHHHHHHHHHHHTT-S-SEEEEEEEE-GGGG-SS--GGGSHHHHTT--EE-STTTTSTHHHHHHHHHHTT-SSPPEEEEEEEE-S-SS-EEEEEEEE--S-HHHHHHHHHHHHTT-TTEEEPPTT----GGGTTTSS-EEEEEEEETTTTEEEEEEEE-TTIIIIIHHHHHHHHHHHT--TTTT--S-----/-EEEEEETTTSHHHHHHHHHHHT-HHHHTTSEEEEEEEESS-BTBBGGGT-TT-GGGTTPBPEE--HHHHTT-SEEEE--TTS--HHHHTTS-TTSEEEE-SSTTT-S-HHHHHHHH-S-------BS-TTSTTHHHHHTT-SEEEPPPHHHHHHHHHHHHHHHTT-S-SEEEEEEEE-GGGG-SS--GGGSHHHHTT--EE-STTTTSTHHHHHHHHHHTT-SS--EEEEEEEE-S-SS-EEEEEEEE--S-HHHHHHHHHHHHTT-TTEEEPPTT----GGGTTTSS-EEEEEEEETTTTEEEEEEEE-TTIIIIIHHHHHHHHHHHTS-TTTT--------

Organism: Mycobacterium tuberculosis (strain ATCC 25618 / H37Rv) (NCBI:txid83332)

InterPro domains:
  IPR000534 Semialdehyde dehydrogenase, NAD-binding [PF01118] (11-140)
  IPR000534 Semialdehyde dehydrogenase, NAD-binding [SM00859] (11-148)
  IPR000706 N-acetyl-gamma-glutamyl-phosphate reductase, type 1 [MF_00150] (10-346)
  IPR000706 N-acetyl-gamma-glutamyl-phosphate reductase, type 1 [TIGR01850] (11-352)
  IPR023013 N-acetyl-gamma-glutamyl-phosphate reductase, active site [PS01224] (153-169)
  IPR036291 NAD(P)-binding domain superfamily [SSF51735] (9-183)
  IPR050085 N-acetyl-gamma-glutamyl-phosphate reductase [PTHR32338] (6-352)
  IPR058924 N-acetyl-gamma-glutamyl-phosphate reductase, dimerisation domain [PF22698] (158-320)